Protein AF-0000000068599132 (afdb_homodimer)

Foldseek 3Di:
DPCPPVCLVVLADAPVLVVVAQQVVVPQDPVRVFLQLLLLLQLLVQLCVVVVHDPQLSLLLLLLSLSQRSQHHCQVDPSLLSSLLSSQLSCVVVVNHDDSQSSNQSSVQSQCVLAVHDRDHDDCPDPVNVVSSVSSVVSNVVSCVSSVNNRDDDQLLVLLQVLCVVQVHDPQLSVQLSVLSSLLSSGNVVRHDPSNQLSVLSSVLSCVVVVHDGDVVPYSSVVDPPHDPVSSVVSNVSSVVSVPDDRNDDDNSYPVVVVVVVVVVVVVVVVVVVVVVVVVVPPPPPPDDPDDD/DPCPDVCLVVLADAPVLVVVAQQVVVPQDPVRVFLQLLLLLQLLVQLCVVVVHDPQLSLLLLLLSLSQRSQHHCQVDPSLLSSLLSSQLSCVVVVNHDDSQSSNQSSVQSQCVLAVHDRDHDDPPDPVNVVSSVSSVVSNVVSCVSSVNNRDDDQLLVLLQVLCVVQVHDPQLSVQLSVLSSLLSSGNVVRHDPSNQLSVLSSVLSCVVVVHDGDVVPYSSVVDPPHDPVSSVVSNVSSVVSVPDDRNDDDNSYPVVVVVVVVVVVVVVVVVVVVVVVVVVVPPPPPPPDPDD

Radius of gyration: 33.24 Å; Cα contacts (8 Å, |Δi|>4): 716; chains: 2; bounding box: 59×182×84 Å

InterPro domains:
  IPR006671 Cyclin, N-terminal [PF00134] (35-116)
  IPR013763 Cyclin-like domain [SM00385] (42-145)
  IPR013763 Cyclin-like domain [SM00385] (158-241)
  IPR036915 Cyclin-like superfamily [SSF47954] (8-153)
  IPR036915 Cyclin-like superfamily [SSF47954] (156-252)
  IPR043198 Cyclin/Cyclin-like subunit Ssn8 [PTHR10026] (17-281)

pLDDT: mean 85.31, std 22.22, range [15.54, 98.81]

Structure (mmCIF, N/CA/C/O backbone):
data_AF-0000000068599132-model_v1
#
loop_
_entity.id
_entity.type
_entity.pdbx_description
1 polymer 'Cyclin, N-terminal'
#
loop_
_atom_site.group_PDB
_atom_site.id
_atom_site.type_symbol
_atom_site.label_atom_id
_atom_site.label_alt_id
_atom_site.label_comp_id
_atom_site.label_asym_id
_atom_site.label_entity_id
_atom_site.label_seq_id
_atom_site.pdbx_PDB_ins_code
_atom_site.Cartn_x
_atom_site.Cartn_y
_atom_site.Cartn_z
_atom_site.occupancy
_atom_site.B_iso_or_equiv
_atom_site.auth_seq_id
_atom_site.auth_comp_id
_atom_site.auth_asym_id
_atom_site.auth_atom_id
_atom_site.pdbx_PDB_model_num
ATOM 1 N N . MET A 1 1 ? 22.234 -4.191 21.531 1 20.06 1 MET A N 1
ATOM 2 C CA . MET A 1 1 ? 21 -4.949 21.719 1 20.06 1 MET A CA 1
ATOM 3 C C . MET A 1 1 ? 19.812 -4.199 21.141 1 20.06 1 MET A C 1
ATOM 5 O O . MET A 1 1 ? 19.438 -3.135 21.641 1 20.06 1 MET A O 1
ATOM 9 N N . ILE A 1 2 ? 19.719 -4.172 19.828 1 28.61 2 ILE A N 1
ATOM 10 C CA . ILE A 1 2 ? 18.625 -3.496 19.156 1 28.61 2 ILE A CA 1
ATOM 11 C C . ILE A 1 2 ? 17.281 -4.039 19.672 1 28.61 2 ILE A C 1
ATOM 13 O O . ILE A 1 2 ? 17 -5.23 19.516 1 28.61 2 ILE A O 1
ATOM 17 N N . HIS A 1 3 ? 16.891 -3.619 20.797 1 30.83 3 HIS A N 1
ATOM 18 C CA . HIS A 1 3 ? 15.617 -3.973 21.422 1 30.83 3 HIS A CA 1
ATOM 19 C C . HIS A 1 3 ? 14.469 -3.896 20.406 1 30.83 3 HIS A C 1
ATOM 21 O O . HIS A 1 3 ? 14.18 -2.822 19.875 1 30.83 3 HIS A O 1
ATOM 27 N N . THR A 1 4 ? 14.461 -4.84 19.578 1 33.72 4 THR A N 1
ATOM 28 C CA . THR A 1 4 ? 13.336 -4.988 18.656 1 33.72 4 THR A CA 1
ATOM 29 C C . THR A 1 4 ? 12.023 -5.109 19.422 1 33.72 4 THR A C 1
ATOM 31 O O . THR A 1 4 ? 11.641 -6.203 19.844 1 33.72 4 THR A O 1
ATOM 34 N N . ASP A 1 5 ? 11.805 -4.402 20.469 1 33.31 5 ASP A N 1
ATOM 35 C CA . ASP A 1 5 ? 10.516 -4.391 21.172 1 33.31 5 ASP A CA 1
ATOM 36 C C . ASP A 1 5 ? 9.359 -4.418 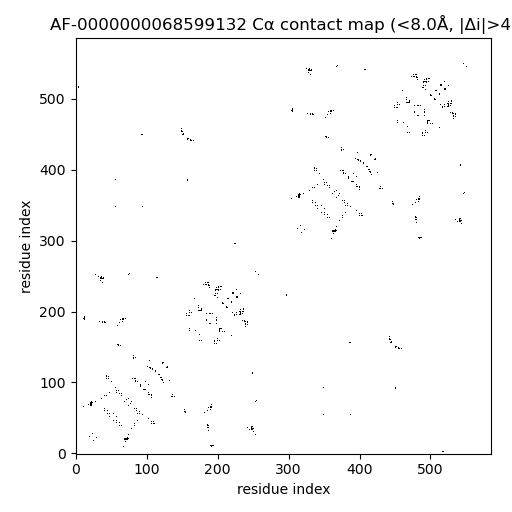20.172 1 33.31 5 ASP A C 1
ATOM 38 O O . ASP A 1 5 ? 9.477 -3.904 19.062 1 33.31 5 ASP A O 1
ATOM 42 N N . ALA A 1 6 ? 8.344 -5.223 20.375 1 38.38 6 ALA A N 1
ATOM 43 C CA . ALA A 1 6 ? 6.977 -5.188 19.844 1 38.38 6 ALA A CA 1
ATOM 44 C C . ALA A 1 6 ? 6.59 -3.775 19.422 1 38.38 6 ALA A C 1
ATOM 46 O O . ALA A 1 6 ? 5.445 -3.529 19.031 1 38.38 6 ALA A O 1
ATOM 47 N N . ALA A 1 7 ? 7.438 -2.762 19.562 1 37.16 7 ALA A N 1
ATOM 48 C CA . ALA A 1 7 ? 7.469 -1.307 19.453 1 37.16 7 ALA A CA 1
ATOM 49 C C . ALA A 1 7 ? 7.375 -0.862 17.984 1 37.16 7 ALA A C 1
ATOM 51 O O . ALA A 1 7 ? 7.43 0.334 17.703 1 37.16 7 ALA A O 1
ATOM 52 N N . VAL A 1 8 ? 7.605 -1.674 17.031 1 45.06 8 VAL A N 1
ATOM 53 C CA . VAL A 1 8 ? 7.746 -1.286 15.633 1 45.06 8 VAL A CA 1
ATOM 54 C C . VAL A 1 8 ? 6.488 -0.551 15.172 1 45.06 8 VAL A C 1
ATOM 56 O O . VAL A 1 8 ? 6.566 0.374 14.359 1 45.06 8 VAL A O 1
ATOM 59 N N . ASP A 1 9 ? 5.293 -1.143 15.578 1 51.72 9 ASP A N 1
ATOM 60 C CA . ASP A 1 9 ? 4.07 -0.471 15.148 1 51.72 9 ASP A CA 1
ATOM 61 C C . ASP A 1 9 ? 3.727 0.693 16.078 1 51.72 9 ASP A C 1
ATOM 63 O O . ASP A 1 9 ? 2.553 0.949 16.344 1 51.72 9 ASP A O 1
ATOM 67 N N . ASN A 1 10 ? 4.77 1.345 16.5 1 62.97 10 ASN A N 1
ATOM 68 C CA . ASN A 1 10 ? 4.656 2.328 17.562 1 62.97 10 ASN A CA 1
ATOM 69 C C . ASN A 1 10 ? 4.352 3.721 17.031 1 62.97 10 ASN A C 1
ATOM 71 O O . ASN A 1 10 ? 4.805 4.723 17.578 1 62.97 10 ASN A O 1
ATOM 75 N N . PHE A 1 11 ? 3.564 3.744 15.922 1 80.69 11 PHE A N 1
ATOM 76 C CA . PHE A 1 11 ? 3.338 5.102 15.438 1 80.69 11 PHE A CA 1
ATOM 77 C C . PHE A 1 11 ? 2.121 5.723 16.109 1 80.69 11 PHE A C 1
ATOM 79 O O . PHE A 1 11 ? 1.857 6.914 15.961 1 80.69 11 PHE A O 1
ATOM 86 N N . TYR A 1 12 ? 1.496 4.961 16.969 1 88.94 12 TYR A N 1
ATOM 87 C CA . TYR A 1 12 ? 0.24 5.461 17.516 1 88.94 12 TYR A CA 1
ATOM 88 C C . TYR A 1 12 ? 0.466 6.16 18.859 1 88.94 12 TYR A C 1
ATOM 90 O O . TYR A 1 12 ? 1.252 5.695 19.688 1 88.94 12 TYR A O 1
ATOM 98 N N . ILE A 1 13 ? -0.185 7.254 18.969 1 91.44 13 ILE A N 1
ATOM 99 C CA . ILE A 1 13 ? -0.066 8.039 20.188 1 91.44 13 ILE A CA 1
ATOM 100 C C . ILE A 1 13 ? -1.407 8.062 20.922 1 91.44 13 ILE A C 1
ATOM 102 O O . ILE A 1 13 ? -2.455 7.828 20.312 1 91.44 13 ILE A O 1
ATOM 106 N N . THR A 1 14 ? -1.344 8.383 22.125 1 90.31 14 THR A N 1
ATOM 107 C CA . THR A 1 14 ? -2.543 8.477 22.953 1 90.31 14 THR A CA 1
ATOM 108 C C . THR A 1 14 ? -3.215 9.836 22.766 1 90.31 14 THR A C 1
ATOM 110 O O . THR A 1 14 ? -2.629 10.75 22.188 1 90.31 14 THR A O 1
ATOM 113 N N . ALA A 1 15 ? -4.391 9.867 23.312 1 88.88 15 ALA A N 1
ATOM 114 C CA . ALA A 1 15 ? -5.109 11.141 23.297 1 88.88 15 ALA A CA 1
ATOM 115 C C . ALA A 1 15 ? -4.34 12.219 24.047 1 88.88 15 ALA A C 1
ATOM 117 O O . ALA A 1 15 ? -4.344 13.391 23.656 1 88.88 15 ALA A O 1
ATOM 118 N N . ARG A 1 16 ? -3.715 11.844 25.094 1 89.06 16 ARG A N 1
ATOM 119 C CA . ARG A 1 16 ? -2.934 12.789 25.891 1 89.06 16 ARG A CA 1
ATOM 120 C C . ARG A 1 16 ? -1.729 13.297 25.109 1 89.06 16 ARG A C 1
ATOM 122 O O . ARG A 1 16 ? -1.453 14.5 25.094 1 89.06 16 ARG A O 1
ATOM 129 N N . GLU A 1 17 ? -1.063 12.422 24.422 1 90.5 17 GLU A N 1
ATOM 130 C CA . GLU A 1 17 ? 0.101 12.797 23.625 1 90.5 17 GLU A CA 1
ATOM 131 C C . GLU A 1 17 ? -0.295 13.703 22.469 1 90.5 17 GLU A C 1
ATOM 133 O O . GLU A 1 17 ? 0.48 14.57 22.062 1 90.5 17 GLU A O 1
ATOM 138 N N . ALA A 1 18 ? -1.487 13.492 22.016 1 90.19 18 ALA A N 1
ATOM 139 C CA . ALA A 1 18 ? -1.989 14.297 20.906 1 90.19 18 ALA A CA 1
ATOM 140 C C . ALA A 1 18 ? -2.221 15.742 21.328 1 90.19 18 ALA A C 1
ATOM 142 O O . ALA A 1 18 ? -2.191 16.656 20.5 1 90.19 18 ALA A O 1
ATOM 143 N N . LYS A 1 19 ? -2.361 15.93 22.594 1 90.38 19 LYS A N 1
ATOM 144 C CA . LYS A 1 19 ? -2.568 17.266 23.125 1 90.38 19 LYS A CA 1
ATOM 145 C C . LYS A 1 19 ? -1.239 17.938 23.484 1 90.38 19 LYS A C 1
ATOM 147 O O . LYS A 1 19 ? -1.156 19.172 23.562 1 90.38 19 LYS A O 1
ATOM 152 N N . ASP A 1 20 ? -0.249 17.125 23.688 1 93.12 20 ASP A N 1
ATOM 153 C CA . ASP A 1 20 ? 1.061 17.625 24.078 1 93.12 20 ASP A CA 1
ATOM 154 C C . ASP A 1 20 ? 2.111 17.328 23.016 1 93.12 20 ASP A C 1
ATOM 156 O O . ASP A 1 20 ? 3.135 16.703 23.297 1 93.12 20 ASP A O 1
ATOM 160 N N . THR A 1 21 ? 1.871 17.859 21.844 1 95.31 21 THR A N 1
ATOM 161 C CA . THR A 1 21 ? 2.797 17.625 20.75 1 95.31 21 THR A CA 1
ATOM 162 C C . THR A 1 21 ? 4.062 18.453 20.906 1 95.31 21 THR A C 1
ATOM 164 O O . THR A 1 21 ? 4.086 19.406 21.688 1 95.31 21 THR A O 1
ATOM 167 N N . PRO A 1 22 ? 5.109 18.078 20.219 1 96.62 22 PRO A N 1
ATOM 168 C CA . PRO A 1 22 ? 6.324 18.891 20.234 1 96.62 22 PRO A CA 1
ATOM 169 C C . PRO A 1 22 ? 6.078 20.328 19.797 1 96.62 22 PRO A C 1
ATOM 171 O O . PRO A 1 22 ? 6.688 21.266 20.344 1 96.62 22 PRO A O 1
ATOM 174 N N . SER A 1 23 ? 5.199 20.516 18.875 1 97.06 23 SER A N 1
ATOM 175 C CA . SER A 1 23 ? 4.867 21.875 18.422 1 97.06 23 SER A CA 1
ATOM 176 C C . SER A 1 23 ? 4.203 22.672 19.547 1 97.06 23 SER A C 1
ATOM 178 O O . SER A 1 23 ? 4.547 23.828 19.766 1 97.06 23 SER A O 1
ATOM 180 N N . ARG A 1 24 ? 3.309 22.031 20.266 1 96.38 24 ARG A N 1
ATOM 181 C CA . ARG A 1 24 ? 2.643 22.688 21.375 1 96.38 24 ARG A CA 1
ATOM 182 C C . ARG A 1 24 ? 3.633 23.016 22.5 1 96.38 24 ARG A C 1
ATOM 184 O O . ARG A 1 24 ? 3.541 24.078 23.125 1 96.38 24 ARG A O 1
ATOM 191 N N . ALA A 1 25 ? 4.484 22.125 22.703 1 96 25 ALA A N 1
ATOM 192 C CA . ALA A 1 25 ? 5.512 22.328 23.719 1 96 25 ALA A CA 1
ATOM 193 C C . ALA A 1 25 ? 6.406 23.516 23.375 1 96 25 ALA A C 1
ATOM 195 O O . ALA A 1 25 ? 6.969 24.156 24.25 1 96 25 ALA A O 1
ATOM 196 N N . HIS A 1 26 ? 6.453 23.828 22.109 1 96.25 26 HIS A N 1
ATOM 197 C CA . HIS A 1 26 ? 7.27 24.953 21.656 1 96.25 26 HIS A CA 1
ATOM 198 C C . HIS A 1 26 ? 6.422 26.203 21.469 1 96.25 26 HIS A C 1
ATOM 200 O O . HIS A 1 26 ? 6.855 27.156 20.812 1 96.25 26 HIS A O 1
ATOM 206 N N . GLY A 1 27 ? 5.176 26.141 21.875 1 95 27 GLY A N 1
ATOM 207 C CA . GLY A 1 27 ? 4.371 27.344 21.938 1 95 27 GLY A CA 1
ATOM 208 C C . GLY A 1 27 ? 3.484 27.531 20.719 1 95 27 GLY A C 1
ATOM 209 O O . GLY A 1 27 ? 2.902 28.594 20.531 1 95 27 GLY A O 1
ATOM 210 N N . VAL A 1 28 ? 3.363 26.594 19.859 1 96.31 28 VAL A N 1
ATOM 211 C CA . VAL A 1 28 ? 2.459 26.672 18.719 1 96.31 28 VAL A CA 1
ATOM 212 C C . VAL A 1 28 ? 1.03 26.375 19.172 1 96.31 28 VAL A C 1
ATOM 214 O O . VAL A 1 28 ? 0.758 25.312 19.734 1 96.31 28 VAL A O 1
ATOM 217 N N . GLY A 1 29 ? 0.13 27.297 18.938 1 95.94 29 GLY A N 1
ATOM 218 C CA . GLY A 1 29 ? -1.26 27.094 19.312 1 95.94 29 GLY A CA 1
ATOM 219 C C . GLY A 1 29 ? -1.902 25.906 18.594 1 95.94 29 GLY A C 1
ATOM 220 O O . GLY A 1 29 ? -1.491 25.547 17.5 1 95.94 29 GLY A O 1
ATOM 221 N N . GLU A 1 30 ? -2.889 25.391 19.172 1 94.94 30 GLU A N 1
ATOM 222 C CA . GLU A 1 30 ? -3.576 24.203 18.656 1 94.94 30 GLU A CA 1
ATOM 223 C C . GLU A 1 30 ? -4.133 24.453 17.266 1 94.94 30 GLU A C 1
ATOM 225 O O . GLU A 1 30 ? -3.982 23.609 16.375 1 94.94 30 GLU A O 1
ATOM 230 N N . GLU A 1 31 ? -4.77 25.531 17.078 1 94.62 31 GLU A N 1
ATOM 231 C CA . GLU A 1 31 ? -5.363 25.859 15.789 1 94.62 31 GLU A CA 1
ATOM 232 C C . GLU A 1 31 ? -4.289 26.031 14.719 1 94.62 31 GLU A C 1
ATOM 234 O O . GLU A 1 31 ? -4.441 25.562 13.594 1 94.62 31 GLU A O 1
ATOM 239 N N . THR A 1 32 ? -3.23 26.734 15.141 1 95.81 32 THR A N 1
ATOM 240 C CA . THR A 1 32 ? -2.135 26.969 14.203 1 95.81 32 THR A CA 1
ATOM 241 C C . THR A 1 32 ? -1.497 25.641 13.781 1 95.81 32 THR A C 1
ATOM 243 O O . THR A 1 32 ? -1.206 25.438 12.602 1 95.81 32 THR A O 1
ATOM 246 N N . GLU A 1 33 ? -1.241 24.797 14.758 1 97 33 GLU A N 1
ATOM 247 C CA . GLU A 1 33 ? -0.676 23.5 14.43 1 97 33 GLU A CA 1
ATOM 248 C C . GLU A 1 33 ? -1.589 22.719 13.484 1 97 33 GLU A C 1
ATOM 250 O O . GLU A 1 33 ? -1.121 22.125 12.516 1 97 33 GLU A O 1
ATOM 255 N N . PHE A 1 34 ? -2.877 22.766 13.836 1 96.56 34 PHE A N 1
ATOM 256 C CA . PHE A 1 34 ? -3.871 22.062 13.023 1 96.56 34 PHE A CA 1
ATOM 257 C C . PHE A 1 34 ? -3.854 22.562 11.586 1 96.56 34 PHE A C 1
ATOM 259 O O . PHE A 1 34 ? -3.783 21.781 10.648 1 96.56 34 PHE A O 1
ATOM 266 N N . VAL A 1 35 ? -3.797 23.797 11.383 1 96.56 35 VAL A N 1
ATOM 267 C CA . VAL A 1 35 ? -3.875 24.406 10.062 1 96.56 35 VAL A CA 1
ATOM 268 C C . VAL A 1 35 ? -2.57 24.172 9.305 1 96.56 35 VAL A C 1
ATOM 270 O O . VAL A 1 35 ? -2.584 23.922 8.094 1 96.56 35 VAL A O 1
ATOM 273 N N . GLN A 1 36 ? -1.43 24.234 9.984 1 97.5 36 GLN A N 1
ATOM 274 C CA . GLN A 1 36 ? -0.151 24.047 9.305 1 97.5 36 GLN A CA 1
ATOM 275 C C . GLN A 1 36 ? 0.026 22.594 8.859 1 97.5 36 GLN A C 1
ATOM 277 O O . GLN A 1 36 ? 0.628 22.328 7.82 1 97.5 36 GLN A O 1
ATOM 282 N N . ARG A 1 37 ? -0.488 21.719 9.672 1 97.81 37 ARG A N 1
ATOM 283 C CA . ARG A 1 37 ? -0.457 20.328 9.266 1 97.81 37 ARG A CA 1
ATOM 284 C C . ARG A 1 37 ? -1.336 20.094 8.039 1 97.81 37 ARG A C 1
ATOM 286 O O . ARG A 1 37 ? -0.942 19.391 7.109 1 97.81 37 ARG A O 1
ATOM 293 N N . ILE A 1 38 ? -2.471 20.734 8.031 1 98.25 38 ILE A N 1
ATOM 294 C CA . ILE A 1 38 ? -3.363 20.641 6.879 1 98.25 38 ILE A CA 1
ATOM 295 C C . ILE A 1 38 ? -2.711 21.297 5.668 1 98.25 38 ILE A C 1
ATOM 297 O O . ILE A 1 38 ? -2.812 20.797 4.547 1 98.25 38 ILE A O 1
ATOM 301 N N . TYR A 1 39 ? -2.062 22.422 5.906 1 98.12 39 TYR A N 1
ATOM 302 C CA . TYR A 1 39 ? -1.345 23.094 4.836 1 98.12 39 TYR A CA 1
ATOM 303 C C . TYR A 1 39 ? -0.313 22.172 4.199 1 98.12 39 TYR A C 1
ATOM 305 O O . TYR A 1 39 ? -0.261 22.047 2.973 1 98.12 39 TYR A O 1
ATOM 313 N N . GLY A 1 40 ? 0.484 21.562 5.023 1 98.56 40 GLY A N 1
ATOM 314 C CA . GLY A 1 40 ? 1.467 20.609 4.516 1 98.56 40 GLY A CA 1
ATOM 315 C C . GLY A 1 40 ? 0.847 19.469 3.729 1 98.56 40 GLY A C 1
ATOM 316 O O . GLY A 1 40 ? 1.296 19.156 2.623 1 98.56 40 GLY A O 1
ATOM 317 N N . ALA A 1 41 ? -0.186 18.891 4.285 1 98.62 41 ALA A N 1
ATOM 318 C CA . ALA A 1 41 ? -0.877 17.797 3.623 1 98.62 41 ALA A CA 1
ATOM 319 C C . ALA A 1 41 ? -1.482 18.25 2.295 1 98.62 41 ALA A C 1
ATOM 321 O O . ALA A 1 41 ? -1.497 17.484 1.323 1 98.62 41 ALA A O 1
ATOM 322 N N . SER A 1 42 ? -1.96 19.453 2.248 1 98.19 42 SER A N 1
ATOM 323 C CA . SER A 1 42 ? -2.523 20.016 1.023 1 98.19 42 SER A CA 1
ATOM 324 C C . SER A 1 42 ? -1.447 20.219 -0.038 1 98.19 42 SER A C 1
ATOM 326 O O . SER A 1 42 ? -1.685 19.969 -1.224 1 98.19 42 SER A O 1
ATOM 328 N N . LEU A 1 43 ? -0.33 20.688 0.388 1 98.5 43 LEU A N 1
ATOM 329 C CA . LEU A 1 43 ? 0.778 20.859 -0.545 1 98.5 43 LEU A CA 1
ATOM 330 C C . LEU A 1 43 ? 1.207 19.516 -1.132 1 98.5 43 LEU A C 1
ATOM 332 O O . LEU A 1 43 ? 1.541 19.422 -2.316 1 98.5 43 LEU A O 1
ATOM 336 N N . ILE A 1 44 ? 1.22 18.484 -0.301 1 98.75 44 ILE A N 1
ATOM 337 C CA . ILE A 1 44 ? 1.554 17.156 -0.776 1 98.75 44 ILE A CA 1
ATOM 338 C C . ILE A 1 44 ? 0.577 16.734 -1.873 1 98.75 44 ILE A C 1
ATOM 340 O O . ILE A 1 44 ? 0.992 16.312 -2.955 1 98.75 44 ILE A O 1
ATOM 344 N N . ARG A 1 45 ? -0.661 16.875 -1.569 1 97.94 45 ARG A N 1
ATOM 345 C CA . ARG A 1 45 ? -1.682 16.469 -2.531 1 97.94 45 ARG A CA 1
ATOM 346 C C . ARG A 1 45 ? -1.522 17.219 -3.848 1 97.94 45 ARG A C 1
ATOM 348 O O . ARG A 1 45 ? -1.519 16.625 -4.918 1 97.94 45 ARG A O 1
ATOM 355 N N . ALA A 1 46 ? -1.367 18.531 -3.781 1 98.19 46 ALA A N 1
ATOM 356 C CA . ALA A 1 46 ? -1.229 19.359 -4.977 1 98.19 46 ALA A CA 1
ATOM 357 C C . ALA A 1 46 ? 0.039 19 -5.746 1 98.19 46 ALA A C 1
ATOM 359 O O . ALA A 1 46 ? 0.029 18.938 -6.98 1 98.19 46 ALA A O 1
ATOM 360 N N . SER A 1 47 ? 1.132 18.812 -5.055 1 98.62 47 SER A N 1
ATOM 361 C CA . SER A 1 47 ? 2.4 18.469 -5.684 1 98.62 47 SER A CA 1
ATOM 362 C C . SER A 1 47 ? 2.305 17.125 -6.406 1 98.62 47 SER A C 1
ATOM 364 O O . SER A 1 47 ? 2.824 16.969 -7.512 1 98.62 47 SER A O 1
ATOM 366 N N . CYS A 1 48 ? 1.672 16.172 -5.738 1 97.88 48 CYS A N 1
ATOM 367 C CA . CYS A 1 48 ? 1.55 14.836 -6.316 1 97.88 48 CYS A CA 1
ATOM 368 C C . CYS A 1 48 ? 0.694 14.867 -7.578 1 97.88 48 CYS A C 1
ATOM 370 O O . CYS A 1 48 ? 0.952 14.125 -8.523 1 97.88 48 CYS A O 1
ATOM 372 N N . VAL A 1 49 ? -0.324 15.695 -7.574 1 96.81 49 VAL A N 1
ATOM 373 C CA . VAL A 1 49 ? -1.128 15.867 -8.781 1 96.81 49 VAL A CA 1
ATOM 374 C C . VAL A 1 49 ? -0.252 16.406 -9.914 1 96.81 49 VAL A C 1
ATOM 376 O O . VAL A 1 49 ? -0.302 15.891 -11.031 1 96.81 49 VAL A O 1
ATOM 379 N N . LEU A 1 50 ? 0.557 17.391 -9.656 1 97 50 LEU A N 1
ATOM 380 C CA . LEU A 1 50 ? 1.442 18 -10.648 1 97 50 LEU A CA 1
ATOM 381 C C . LEU A 1 50 ? 2.438 16.969 -11.18 1 97 50 LEU A C 1
ATOM 383 O O . LEU A 1 50 ? 2.836 17.031 -12.344 1 97 50 LEU A O 1
ATOM 387 N N . LEU A 1 51 ? 2.791 16.031 -10.344 1 97.19 51 LEU A N 1
ATOM 388 C CA . LEU A 1 51 ? 3.777 15.008 -10.695 1 97.19 51 LEU A CA 1
ATOM 389 C C . LEU A 1 51 ? 3.098 13.766 -11.258 1 97.19 51 LEU A C 1
ATOM 391 O O . LEU A 1 51 ? 3.77 12.789 -11.602 1 97.19 51 LEU A O 1
ATOM 395 N N . ARG A 1 52 ? 1.789 13.758 -11.289 1 94.06 52 ARG A N 1
ATOM 396 C CA . ARG A 1 52 ? 0.988 12.648 -11.789 1 94.06 52 ARG A CA 1
ATOM 397 C C . ARG A 1 52 ? 1.265 11.375 -11 1 94.06 52 ARG A C 1
ATOM 399 O O . ARG A 1 52 ? 1.489 10.312 -11.586 1 94.06 52 ARG A O 1
ATOM 406 N N . LEU A 1 53 ? 1.354 11.562 -9.766 1 93.19 53 LEU A N 1
ATOM 407 C CA . LEU A 1 53 ? 1.603 10.43 -8.891 1 93.19 53 LEU A CA 1
ATOM 408 C C . LEU A 1 53 ? 0.292 9.789 -8.438 1 93.19 53 LEU A C 1
ATOM 410 O O . LEU A 1 53 ? -0.762 10.43 -8.484 1 93.19 53 LEU A O 1
ATOM 414 N N . SER A 1 54 ? 0.342 8.57 -8.031 1 89.62 54 SER A N 1
ATOM 415 C CA . SER A 1 54 ? -0.831 7.805 -7.629 1 89.62 54 SER A CA 1
ATOM 416 C C . SER A 1 54 ? -1.307 8.211 -6.238 1 89.62 54 SER A C 1
ATOM 418 O O . SER A 1 54 ? -0.555 8.82 -5.477 1 89.62 54 SER A O 1
ATOM 420 N N . LEU A 1 55 ? -2.531 7.836 -5.938 1 90.06 55 LEU A N 1
ATOM 421 C CA . LEU A 1 55 ? -3.131 8.086 -4.629 1 90.06 55 LEU A CA 1
ATOM 422 C C . LEU A 1 55 ? -2.312 7.422 -3.523 1 90.06 55 LEU A C 1
ATOM 424 O O . LEU A 1 55 ? -2.207 7.961 -2.418 1 90.06 55 LEU A O 1
ATOM 428 N N . SER A 1 56 ? -1.749 6.277 -3.82 1 90.31 56 SER A N 1
ATOM 429 C CA . SER A 1 56 ? -0.951 5.57 -2.824 1 90.31 56 SER A CA 1
ATOM 430 C C . SER A 1 56 ? 0.228 6.418 -2.357 1 90.31 56 SER A C 1
ATOM 432 O O . SER A 1 56 ? 0.554 6.438 -1.169 1 90.31 56 SER A O 1
ATOM 434 N N . VAL A 1 57 ? 0.854 7.137 -3.256 1 94 57 VAL A N 1
ATOM 435 C CA . VAL A 1 57 ? 1.979 7.996 -2.912 1 94 57 VAL A CA 1
ATOM 436 C C . VAL A 1 57 ? 1.491 9.172 -2.064 1 94 57 VAL A C 1
ATOM 438 O O . VAL A 1 57 ? 2.141 9.555 -1.088 1 94 57 VAL A O 1
ATOM 441 N N . VAL A 1 58 ? 0.353 9.703 -2.447 1 96.31 58 VAL A N 1
ATOM 442 C CA . VAL A 1 58 ? -0.23 10.82 -1.713 1 96.31 58 VAL A CA 1
ATOM 443 C C . VAL A 1 58 ? -0.476 10.414 -0.262 1 96.31 58 VAL A C 1
ATOM 445 O O . VAL A 1 58 ? -0.029 11.094 0.664 1 96.31 58 VAL A O 1
ATOM 448 N N . VAL A 1 59 ? -1.133 9.305 -0.092 1 95.75 59 VAL A N 1
ATOM 449 C CA . VAL A 1 59 ? -1.516 8.836 1.235 1 95.75 59 VAL A CA 1
ATOM 450 C C . VAL A 1 59 ? -0.265 8.516 2.053 1 95.75 59 VAL A C 1
ATOM 452 O O . VAL A 1 59 ? -0.185 8.859 3.234 1 95.75 59 VAL A O 1
ATOM 455 N N . THR A 1 60 ? 0.705 7.902 1.448 1 95.69 60 THR A N 1
ATOM 456 C CA . THR A 1 60 ? 1.957 7.59 2.129 1 95.69 60 THR A CA 1
ATOM 457 C C . THR A 1 60 ? 2.668 8.867 2.57 1 95.69 60 THR A C 1
ATOM 459 O O . THR A 1 60 ? 3.082 8.984 3.727 1 95.69 60 THR A O 1
ATOM 462 N N . ALA A 1 61 ? 2.787 9.828 1.675 1 98.44 61 ALA A N 1
ATOM 463 C CA . ALA A 1 61 ? 3.482 11.078 1.987 1 98.44 61 ALA A CA 1
ATOM 464 C C . ALA A 1 61 ? 2.77 11.836 3.105 1 98.44 61 ALA A C 1
ATOM 466 O O . ALA A 1 61 ? 3.414 12.352 4.023 1 98.44 61 ALA A O 1
ATOM 467 N N . GLN A 1 62 ? 1.479 11.922 3.002 1 98.69 62 GLN A N 1
ATOM 468 C CA . GLN A 1 62 ? 0.709 12.617 4.027 1 98.69 62 GLN A CA 1
ATOM 469 C C . GLN A 1 62 ? 0.831 11.922 5.375 1 98.69 62 GLN A C 1
ATOM 471 O O . GLN A 1 62 ? 0.927 12.578 6.418 1 98.69 62 GLN A O 1
ATOM 476 N N . THR A 1 63 ? 0.835 10.617 5.363 1 97.88 63 THR A N 1
ATOM 477 C CA . THR A 1 63 ? 1.006 9.859 6.598 1 97.88 63 THR A CA 1
ATOM 478 C C . THR A 1 63 ? 2.375 10.133 7.215 1 97.88 63 THR A C 1
ATOM 480 O O . THR A 1 63 ? 2.488 10.312 8.43 1 97.88 63 THR A O 1
ATOM 483 N N . LEU A 1 64 ? 3.391 10.172 6.391 1 97.94 64 LEU A N 1
ATOM 484 C CA . LEU A 1 64 ? 4.742 10.453 6.867 1 97.94 64 LEU A CA 1
ATOM 485 C C . LEU A 1 64 ? 4.82 11.844 7.492 1 97.94 64 LEU A C 1
ATOM 487 O O . LEU A 1 64 ? 5.461 12.023 8.531 1 97.94 64 LEU A O 1
ATOM 491 N N . LEU A 1 65 ? 4.18 12.797 6.883 1 98.62 65 LEU A N 1
ATOM 492 C CA . LEU A 1 65 ? 4.148 14.156 7.414 1 98.62 65 LEU A CA 1
ATOM 493 C C . LEU A 1 65 ? 3.521 14.188 8.805 1 98.62 65 LEU A C 1
ATOM 495 O O . LEU A 1 65 ? 4.086 14.766 9.734 1 98.62 65 LEU A O 1
ATOM 499 N N . GLN A 1 66 ? 2.395 13.508 8.914 1 97.94 66 GLN A N 1
ATOM 500 C CA . GLN A 1 66 ? 1.681 13.492 10.188 1 97.94 66 GLN A CA 1
ATOM 501 C C . GLN A 1 66 ? 2.494 12.781 11.266 1 97.94 66 GLN A C 1
ATOM 503 O O . GLN A 1 66 ? 2.578 13.25 12.398 1 97.94 66 GLN A O 1
ATOM 508 N N . ARG A 1 67 ? 3.062 11.695 10.914 1 96.69 67 ARG A N 1
ATOM 509 C CA . ARG A 1 67 ? 3.916 10.961 11.844 1 96.69 67 ARG A CA 1
ATOM 510 C C . ARG A 1 67 ? 5.094 11.82 12.297 1 96.69 67 ARG A C 1
ATOM 512 O O . ARG A 1 67 ? 5.465 11.805 13.469 1 96.69 67 ARG A O 1
ATOM 519 N N . PHE A 1 68 ? 5.645 12.508 11.352 1 98 68 PHE A N 1
ATOM 520 C CA . PHE A 1 68 ? 6.836 13.289 11.648 1 98 68 PHE A CA 1
ATOM 521 C C . PHE A 1 68 ? 6.531 14.375 12.68 1 98 68 PHE A C 1
ATOM 523 O O . PHE A 1 68 ? 7.266 14.531 13.656 1 98 68 PHE A O 1
ATOM 530 N N . TYR A 1 69 ? 5.449 15.07 12.555 1 97.12 69 TYR A N 1
ATOM 531 C CA . TYR A 1 69 ? 5.152 16.203 13.422 1 97.12 69 TYR A CA 1
ATOM 532 C C . TYR A 1 69 ? 4.543 15.75 14.742 1 97.12 69 TYR A C 1
ATOM 534 O O . TYR A 1 69 ? 4.262 16.562 15.617 1 97.12 69 TYR A O 1
ATOM 542 N N . THR A 1 70 ? 4.348 14.531 14.867 1 95.25 70 THR A N 1
ATOM 543 C CA . THR A 1 70 ? 4.047 13.969 16.188 1 95.25 70 THR A CA 1
ATOM 544 C C . THR A 1 70 ? 5.32 13.836 17.016 1 95.25 70 THR A C 1
ATOM 546 O O . THR A 1 70 ? 5.258 13.758 18.25 1 95.25 70 THR A O 1
ATOM 549 N N . LYS A 1 71 ? 6.426 13.82 16.359 1 94.88 71 LYS A N 1
ATOM 550 C CA . LYS A 1 71 ? 7.707 13.594 17.031 1 94.88 71 LYS A CA 1
ATOM 551 C C . LYS A 1 71 ? 8.562 14.859 17.016 1 94.88 71 LYS A C 1
ATOM 553 O O . LYS A 1 71 ? 9.453 15.016 17.859 1 94.88 71 LYS A O 1
ATOM 558 N N . LYS A 1 72 ? 8.297 15.688 16.062 1 97 72 LYS A N 1
ATOM 559 C CA . LYS A 1 72 ? 9.094 16.906 15.914 1 97 72 LYS A CA 1
ATOM 560 C C . LYS A 1 72 ? 8.203 18.141 15.82 1 97 72 LYS A C 1
ATOM 562 O O . LYS A 1 72 ? 7.012 18.031 15.523 1 97 72 LYS A O 1
ATOM 567 N N . SER A 1 73 ? 8.773 19.266 16.062 1 97.75 73 SER A N 1
ATOM 568 C CA . SER A 1 73 ? 8.023 20.516 16.156 1 97.75 73 SER A CA 1
ATOM 569 C C . SER A 1 73 ? 8.008 21.234 14.805 1 97.75 73 SER A C 1
ATOM 571 O O . SER A 1 73 ? 9.023 21.266 14.102 1 97.75 73 SER A O 1
ATOM 573 N N . LEU A 1 74 ? 6.898 21.844 14.547 1 97.62 74 LEU A N 1
ATOM 574 C CA . LEU A 1 74 ? 6.742 22.703 13.375 1 97.62 74 LEU A CA 1
ATOM 575 C C . LEU A 1 74 ? 7.684 23.906 13.453 1 97.62 74 LEU A C 1
ATOM 577 O O . LEU A 1 74 ? 8 24.516 12.43 1 97.62 74 LEU A O 1
ATOM 581 N N . ARG A 1 75 ? 8.156 24.203 14.625 1 96.94 75 ARG A N 1
ATOM 582 C CA . ARG A 1 75 ? 9.07 25.328 14.805 1 96.94 75 ARG A CA 1
ATOM 583 C C . ARG A 1 75 ? 10.492 24.938 14.391 1 96.94 75 ARG A C 1
ATOM 585 O O . ARG A 1 75 ? 11.242 25.781 13.898 1 96.94 75 ARG A O 1
ATOM 592 N N . ASP A 1 76 ? 10.781 23.75 14.562 1 96.81 76 ASP A N 1
ATOM 593 C CA . ASP A 1 76 ? 12.141 23.297 14.289 1 96.81 76 ASP A CA 1
ATOM 594 C C . ASP A 1 76 ? 12.289 22.859 12.836 1 96.81 76 ASP A C 1
ATOM 596 O O . ASP A 1 76 ? 13.375 22.938 12.266 1 96.81 76 ASP A O 1
ATOM 600 N N . TYR A 1 77 ? 11.211 22.359 12.266 1 97.25 77 TYR A N 1
ATOM 601 C CA . TYR A 1 77 ? 11.211 21.875 10.883 1 97.25 77 TYR A CA 1
ATOM 602 C C . TYR A 1 77 ? 10.078 22.516 10.086 1 97.25 77 TYR A C 1
ATOM 604 O O . TYR A 1 77 ? 8.906 22.188 10.289 1 97.25 77 TYR A O 1
ATOM 612 N N . ASP A 1 78 ? 10.5 23.281 9.164 1 96.25 78 ASP A N 1
ATOM 613 C CA . ASP A 1 78 ? 9.516 23.984 8.344 1 96.25 78 ASP A CA 1
ATOM 614 C C . ASP A 1 78 ? 8.688 23 7.527 1 96.25 78 ASP A C 1
ATOM 616 O O . ASP A 1 78 ? 9.219 22.016 6.988 1 96.25 78 ASP A O 1
ATOM 620 N N . VAL A 1 79 ? 7.441 23.312 7.418 1 97.69 79 VAL A N 1
ATOM 621 C CA . VAL A 1 79 ? 6.488 22.391 6.828 1 97.69 79 VAL A CA 1
ATOM 622 C C . VAL A 1 79 ? 6.801 22.188 5.344 1 97.69 79 VAL A C 1
ATOM 624 O O . VAL A 1 79 ? 6.645 21.094 4.809 1 97.69 79 VAL A O 1
ATOM 627 N N . LYS A 1 80 ? 7.293 23.188 4.613 1 97.25 80 LYS A N 1
ATOM 628 C CA . LYS A 1 80 ? 7.555 23.094 3.182 1 97.25 80 LYS A CA 1
ATOM 629 C C . LYS A 1 80 ? 8.703 22.141 2.891 1 97.25 80 LYS A C 1
ATOM 631 O O . LYS A 1 80 ? 8.672 21.406 1.902 1 97.25 80 LYS A O 1
ATOM 636 N N . LEU A 1 81 ? 9.688 22.203 3.732 1 97.25 81 LEU A N 1
ATOM 637 C CA . LEU A 1 81 ? 10.812 21.281 3.582 1 97.25 81 LEU A CA 1
ATOM 638 C C . LEU A 1 81 ? 10.375 19.844 3.857 1 97.25 81 LEU A C 1
ATOM 640 O O . LEU A 1 81 ? 10.766 18.922 3.139 1 97.25 81 LEU A O 1
ATOM 644 N N . VAL A 1 82 ? 9.586 19.656 4.898 1 98.44 82 VAL A N 1
ATOM 645 C CA . VAL A 1 82 ? 9.109 18.328 5.281 1 98.44 82 VAL A CA 1
ATOM 646 C C . VAL A 1 82 ? 8.227 17.75 4.172 1 98.44 82 VAL A C 1
ATOM 648 O O . VAL A 1 82 ? 8.273 16.547 3.898 1 98.44 82 VAL A O 1
ATOM 651 N N . VAL A 1 83 ? 7.457 18.609 3.516 1 98.75 83 VAL A N 1
ATOM 652 C CA . VAL A 1 83 ? 6.605 18.203 2.4 1 98.75 83 VAL A CA 1
ATOM 653 C C . VAL A 1 83 ? 7.457 17.594 1.295 1 98.75 83 VAL A C 1
ATOM 655 O O . VAL A 1 83 ? 7.156 16.5 0.806 1 98.75 83 VAL A O 1
ATOM 658 N N . VAL A 1 84 ? 8.555 18.266 0.922 1 98.62 84 VAL A N 1
ATOM 659 C CA . VAL A 1 84 ? 9.43 17.797 -0.151 1 98.62 84 VAL A CA 1
ATOM 660 C C . VAL A 1 84 ? 10.031 16.438 0.223 1 98.62 84 VAL A C 1
ATOM 662 O O . VAL A 1 84 ? 10.008 15.5 -0.579 1 98.62 84 VAL A O 1
ATOM 665 N N . ALA A 1 85 ? 10.508 16.344 1.406 1 98.5 85 ALA A N 1
ATOM 666 C CA . ALA A 1 85 ? 11.141 15.117 1.873 1 98.5 85 ALA A CA 1
ATOM 667 C C . ALA A 1 85 ? 10.125 13.977 1.937 1 98.5 85 ALA A C 1
ATOM 669 O O . ALA A 1 85 ? 10.445 12.844 1.577 1 98.5 85 ALA A O 1
ATOM 670 N N . ALA A 1 86 ? 8.93 14.273 2.432 1 98.69 86 ALA A N 1
ATOM 671 C CA . ALA A 1 86 ? 7.887 13.258 2.555 1 98.69 86 ALA A CA 1
ATOM 672 C C . ALA A 1 86 ? 7.496 12.703 1.187 1 98.69 86 ALA A C 1
ATOM 674 O O . ALA A 1 86 ? 7.316 11.492 1.03 1 98.69 86 ALA A O 1
ATOM 675 N N . ILE A 1 87 ? 7.352 13.602 0.197 1 98.62 87 ILE A N 1
ATOM 676 C CA . ILE A 1 87 ? 6.992 13.164 -1.147 1 98.62 87 ILE A CA 1
ATOM 677 C C . ILE A 1 87 ? 8.125 12.328 -1.737 1 98.62 87 ILE A C 1
ATOM 679 O O . ILE A 1 87 ? 7.887 11.258 -2.301 1 98.62 87 ILE A O 1
ATOM 683 N N . ALA A 1 88 ? 9.352 12.82 -1.631 1 97.75 88 ALA A N 1
ATOM 684 C CA . ALA A 1 88 ? 10.5 12.102 -2.17 1 97.75 88 ALA A CA 1
ATOM 685 C C . ALA A 1 88 ? 10.617 10.711 -1.554 1 97.75 88 ALA A C 1
ATOM 687 O O . ALA A 1 88 ? 10.828 9.719 -2.266 1 97.75 88 ALA A O 1
ATOM 688 N N . LEU A 1 89 ? 10.469 10.68 -0.286 1 96.19 89 LEU A N 1
ATOM 689 C CA . LEU A 1 89 ? 10.555 9.406 0.42 1 96.19 89 LEU A CA 1
ATOM 690 C C . LEU A 1 89 ? 9.414 8.477 0.012 1 96.19 89 LEU A C 1
ATOM 692 O O . LEU A 1 89 ? 9.625 7.285 -0.199 1 96.19 89 LEU A O 1
ATOM 696 N N . ALA A 1 90 ? 8.211 8.992 -0.045 1 96.44 90 ALA A N 1
ATOM 697 C CA . ALA A 1 90 ? 7.059 8.195 -0.451 1 96.44 90 ALA A CA 1
ATOM 698 C C . ALA A 1 90 ? 7.266 7.602 -1.843 1 96.44 90 ALA A C 1
ATOM 700 O O . ALA A 1 90 ? 6.898 6.453 -2.096 1 96.44 90 ALA A O 1
ATOM 701 N N . CYS A 1 91 ? 7.789 8.383 -2.723 1 94.44 91 CYS A N 1
ATOM 702 C CA . CYS A 1 91 ? 8.07 7.895 -4.066 1 94.44 91 CYS A CA 1
ATOM 703 C C . CYS A 1 91 ? 9.039 6.715 -4.027 1 94.44 91 CYS A C 1
ATOM 705 O O . CYS A 1 91 ? 8.836 5.719 -4.727 1 94.44 91 CYS A O 1
ATOM 707 N N . LYS A 1 92 ? 10.07 6.812 -3.25 1 90.62 92 LYS A N 1
ATOM 708 C CA . LYS A 1 92 ? 11.047 5.734 -3.113 1 90.62 92 LYS A CA 1
ATOM 709 C C . LYS A 1 92 ? 10.398 4.477 -2.541 1 90.62 92 LYS A C 1
ATOM 711 O O . LYS A 1 92 ? 10.695 3.365 -2.98 1 90.62 92 LYS A O 1
ATOM 716 N N . LEU A 1 93 ? 9.539 4.691 -1.616 1 89.56 93 LEU A N 1
ATOM 717 C CA . LEU A 1 93 ? 8.883 3.574 -0.95 1 89.56 93 LEU A CA 1
ATOM 718 C C . LEU A 1 93 ? 7.918 2.867 -1.898 1 89.56 93 LEU A C 1
ATOM 720 O O . LEU A 1 93 ? 7.754 1.646 -1.827 1 89.56 93 LEU A O 1
ATOM 724 N N . GLU A 1 94 ? 7.27 3.6 -2.777 1 86.62 94 GLU A N 1
ATOM 725 C CA . GLU A 1 94 ? 6.234 3.076 -3.666 1 86.62 94 GLU A CA 1
ATOM 726 C C . GLU A 1 94 ? 6.824 2.662 -5.012 1 86.62 94 GLU A C 1
ATOM 728 O O . GLU A 1 94 ? 6.098 2.209 -5.898 1 86.62 94 GLU A O 1
ATOM 733 N N . GLY A 1 95 ? 8.055 2.844 -5.25 1 80.25 95 GLY A N 1
ATOM 734 C CA . GLY A 1 95 ? 8.734 2.396 -6.453 1 80.25 95 GLY A CA 1
ATOM 735 C C . GLY A 1 95 ? 8.531 3.32 -7.637 1 80.25 95 GLY A C 1
ATOM 736 O O . GLY A 1 95 ? 8.617 2.891 -8.789 1 80.25 95 GLY A O 1
ATOM 737 N N . THR A 1 96 ? 8.125 4.457 -7.402 1 84.31 96 THR A N 1
ATOM 738 C CA . THR A 1 96 ? 7.957 5.469 -8.438 1 84.31 96 THR A CA 1
ATOM 739 C C . THR A 1 96 ? 8.953 6.609 -8.25 1 84.31 96 THR A C 1
ATOM 741 O O . THR A 1 96 ? 8.57 7.781 -8.266 1 84.31 96 THR A O 1
ATOM 744 N N . ASP A 1 97 ? 10.164 6.242 -8.188 1 84.44 97 ASP A N 1
ATOM 745 C CA . ASP A 1 97 ? 11.203 7.211 -7.871 1 84.44 97 ASP A CA 1
ATOM 746 C C . ASP A 1 97 ? 11.188 8.383 -8.852 1 84.44 97 ASP A C 1
ATOM 748 O O . ASP A 1 97 ? 11.008 8.188 -10.055 1 84.44 97 ASP A O 1
ATOM 752 N N . ARG A 1 98 ? 11.297 9.57 -8.289 1 91.81 98 ARG A N 1
ATOM 753 C CA . ARG A 1 98 ? 11.359 10.82 -9.047 1 91.81 98 ARG A CA 1
ATOM 754 C C . ARG A 1 98 ? 12.641 11.578 -8.742 1 91.81 98 ARG A C 1
ATOM 756 O O . ARG A 1 98 ? 13.172 11.492 -7.633 1 91.81 98 ARG A O 1
ATOM 763 N N . LYS A 1 99 ? 13.07 12.312 -9.758 1 94.44 99 LYS A N 1
ATOM 764 C CA . LYS A 1 99 ? 14.172 13.227 -9.492 1 94.44 99 LYS A CA 1
ATOM 765 C C . LYS A 1 99 ? 13.773 14.289 -8.477 1 94.44 99 LYS A C 1
ATOM 767 O O . LYS A 1 99 ? 12.672 14.836 -8.547 1 94.44 99 LYS A O 1
ATOM 772 N N . LEU A 1 100 ? 14.68 14.5 -7.562 1 95.75 100 LEU A N 1
ATOM 773 C CA . LEU A 1 100 ? 14.391 15.445 -6.492 1 95.75 100 LEU A CA 1
ATOM 774 C C . LEU A 1 100 ? 14.07 16.828 -7.062 1 95.75 100 LEU A C 1
ATOM 776 O O . LEU A 1 100 ? 13.25 17.562 -6.5 1 95.75 100 LEU A O 1
ATOM 780 N N . ARG A 1 101 ? 14.68 17.172 -8.211 1 95.5 101 ARG A N 1
ATOM 781 C CA . ARG A 1 101 ? 14.406 18.453 -8.867 1 95.5 101 ARG A CA 1
ATOM 782 C C . ARG A 1 101 ? 12.922 18.594 -9.203 1 95.5 101 ARG A C 1
ATOM 784 O O . ARG A 1 101 ? 12.336 19.672 -9.031 1 95.5 101 ARG A O 1
ATOM 791 N N . ASN A 1 102 ? 12.336 17.516 -9.703 1 97.12 102 ASN A N 1
ATOM 792 C CA . ASN A 1 102 ? 10.922 17.547 -10.055 1 97.12 102 ASN A CA 1
ATOM 793 C C . ASN A 1 102 ? 10.039 17.688 -8.82 1 97.12 102 ASN A C 1
ATOM 795 O O . ASN A 1 102 ? 9.039 18.422 -8.852 1 97.12 102 ASN A O 1
ATOM 799 N N . VAL A 1 103 ? 10.422 17.031 -7.738 1 98.19 103 VAL A N 1
ATOM 800 C CA . VAL A 1 103 ? 9.656 17.125 -6.5 1 98.19 103 VAL A CA 1
ATOM 801 C C . VAL A 1 103 ? 9.75 18.531 -5.938 1 98.19 103 VAL A C 1
ATOM 803 O O . VAL A 1 103 ? 8.742 19.109 -5.516 1 98.19 103 VAL A O 1
ATOM 806 N N . LEU A 1 104 ? 10.914 19.094 -5.953 1 98.06 104 LEU A N 1
ATOM 807 C CA . LEU A 1 104 ? 11.141 20.438 -5.465 1 98.06 104 LEU A CA 1
ATOM 808 C C . LEU A 1 104 ? 10.328 21.453 -6.27 1 98.06 104 LEU A C 1
ATOM 810 O O . LEU A 1 104 ? 9.656 22.312 -5.695 1 98.06 104 LEU A O 1
ATOM 814 N N . ASN A 1 105 ? 10.375 21.297 -7.566 1 97.5 105 ASN A N 1
ATOM 815 C CA . ASN A 1 105 ? 9.664 22.234 -8.422 1 97.5 105 ASN A CA 1
ATOM 816 C C . ASN A 1 105 ? 8.156 22.094 -8.297 1 97.5 105 ASN A C 1
ATOM 818 O O . ASN A 1 105 ? 7.426 23.078 -8.312 1 97.5 105 ASN A O 1
ATOM 822 N N . ALA A 1 106 ? 7.699 20.875 -8.211 1 98.06 106 ALA A N 1
ATOM 823 C CA . ALA A 1 106 ? 6.266 20.656 -8.047 1 98.06 106 ALA A CA 1
ATOM 824 C C . ALA A 1 106 ? 5.77 21.219 -6.723 1 98.06 106 ALA A C 1
ATOM 826 O O . ALA A 1 106 ? 4.699 21.828 -6.66 1 98.06 106 ALA A O 1
ATOM 827 N N . SER A 1 107 ? 6.523 21.047 -5.664 1 98.12 107 SER A N 1
ATOM 828 C CA . SER A 1 107 ? 6.145 21.547 -4.348 1 98.12 107 SER A CA 1
ATOM 829 C C . SER A 1 107 ? 6.168 23.078 -4.312 1 98.12 107 SER A C 1
ATOM 831 O O . SER A 1 107 ? 5.305 23.703 -3.697 1 98.12 107 SER A O 1
ATOM 833 N N . ARG A 1 108 ? 7.168 23.594 -4.93 1 96.75 108 ARG A N 1
ATOM 834 C CA . ARG A 1 108 ? 7.246 25.047 -5.02 1 96.75 108 ARG A CA 1
ATOM 835 C C . ARG A 1 108 ? 6.047 25.625 -5.77 1 96.75 108 ARG A C 1
ATOM 837 O O . ARG A 1 108 ? 5.438 26.594 -5.328 1 96.75 108 ARG A O 1
ATOM 844 N N . ARG A 1 109 ? 5.746 25.016 -6.855 1 97.38 109 ARG A N 1
ATOM 845 C CA . ARG A 1 109 ? 4.602 25.453 -7.648 1 97.38 109 ARG A CA 1
ATOM 846 C C . ARG A 1 109 ? 3.309 25.359 -6.844 1 97.38 109 ARG A C 1
ATOM 848 O O . ARG A 1 109 ? 2.477 26.266 -6.887 1 97.38 109 ARG A O 1
ATOM 855 N N . ALA A 1 110 ? 3.15 24.281 -6.141 1 97.62 110 ALA A N 1
ATOM 856 C CA . ALA A 1 110 ? 1.973 24.094 -5.297 1 97.62 110 ALA A CA 1
ATOM 857 C C . ALA A 1 110 ? 1.88 25.188 -4.23 1 97.62 110 ALA A C 1
ATOM 859 O O . ALA A 1 110 ? 0.802 25.719 -3.979 1 97.62 110 ALA A O 1
ATOM 860 N N . ALA A 1 111 ? 2.971 25.484 -3.598 1 96.88 111 ALA A N 1
ATOM 861 C CA . ALA A 1 111 ? 3 26.531 -2.572 1 96.88 111 ALA A CA 1
ATOM 862 C C . ALA A 1 111 ? 2.678 27.891 -3.166 1 96.88 111 ALA A C 1
ATOM 864 O O . ALA A 1 111 ? 1.928 28.672 -2.574 1 96.88 111 ALA A O 1
ATOM 865 N N . GLN A 1 112 ? 3.26 28.141 -4.32 1 96 112 GLN A N 1
ATOM 866 C CA . GLN A 1 112 ? 3.025 29.406 -4.996 1 96 112 GLN A CA 1
ATOM 867 C C . GLN A 1 112 ? 1.547 29.594 -5.332 1 96 112 GLN A C 1
ATOM 869 O O . GLN A 1 112 ? 0.987 30.672 -5.145 1 96 112 GLN A O 1
ATOM 874 N N . ARG A 1 113 ? 0.949 28.562 -5.789 1 94.38 113 ARG A N 1
ATOM 875 C CA . ARG A 1 113 ? -0.471 28.609 -6.125 1 94.38 113 ARG A CA 1
ATOM 876 C C . ARG A 1 113 ? -1.323 28.812 -4.879 1 94.38 113 ARG A C 1
ATOM 878 O O . ARG A 1 113 ? -2.26 29.625 -4.895 1 94.38 113 ARG A O 1
ATOM 885 N N . HIS A 1 114 ? -0.983 28.094 -3.852 1 92.88 114 HIS A N 1
ATOM 886 C CA . HIS A 1 114 ? -1.732 28.203 -2.604 1 92.88 114 HIS A CA 1
ATOM 887 C C . HIS A 1 114 ? -1.623 29.594 -2.002 1 92.88 114 HIS A C 1
ATOM 889 O O . HIS A 1 114 ? -2.57 30.078 -1.381 1 92.88 114 HIS A O 1
ATOM 895 N N . GLU A 1 115 ? -0.524 30.234 -2.186 1 92.88 115 GLU A N 1
ATOM 896 C CA . GLU A 1 115 ? -0.24 31.516 -1.549 1 92.88 115 GLU A CA 1
ATOM 897 C C . GLU A 1 115 ? -0.504 32.688 -2.502 1 92.88 115 GLU A C 1
ATOM 899 O O . GLU A 1 115 ? -0.349 33.844 -2.129 1 92.88 115 GLU A O 1
ATOM 904 N N . GLY A 1 116 ? -0.875 32.406 -3.67 1 92.06 116 GLY A N 1
ATOM 905 C CA . GLY A 1 116 ? -1.151 33.438 -4.652 1 92.06 116 GLY A CA 1
ATOM 906 C C . GLY A 1 116 ? 0.097 34.156 -5.137 1 92.06 116 GLY A C 1
ATOM 907 O O . GLY A 1 116 ? 0.064 35.344 -5.414 1 92.06 116 GLY A O 1
ATOM 908 N N . ARG A 1 117 ? 1.145 33.469 -5.168 1 92.06 117 ARG A N 1
ATOM 909 C CA . ARG A 1 117 ? 2.406 34.031 -5.637 1 92.06 117 ARG A CA 1
ATOM 910 C C . ARG A 1 117 ? 2.656 33.688 -7.098 1 92.06 117 ARG A C 1
ATOM 912 O O . ARG A 1 117 ? 2.137 32.688 -7.594 1 92.06 117 ARG A O 1
ATOM 919 N N . PRO A 1 118 ? 3.414 34.438 -7.785 1 91.88 118 PRO A N 1
ATOM 920 C CA . PRO A 1 118 ? 3.717 34.125 -9.188 1 91.88 118 PRO A CA 1
ATOM 921 C C . PRO A 1 118 ? 4.539 32.875 -9.359 1 91.88 118 PRO A C 1
ATOM 923 O O . PRO A 1 118 ? 5.32 32.5 -8.469 1 91.88 118 PRO A O 1
ATOM 926 N N . ARG A 1 119 ? 4.383 32.312 -10.492 1 90.56 119 ARG A N 1
ATOM 927 C CA . ARG A 1 119 ? 5.098 31.078 -10.836 1 90.56 119 ARG A CA 1
ATOM 928 C C . ARG A 1 119 ? 6.59 31.359 -11.016 1 90.56 119 ARG A C 1
ATOM 930 O O . ARG A 1 119 ? 6.977 32.344 -11.656 1 90.56 119 ARG A O 1
ATOM 937 N N . SER A 1 120 ? 7.383 30.609 -10.344 1 88.12 120 SER A N 1
ATOM 938 C CA . SER A 1 120 ? 8.836 30.609 -10.516 1 88.12 120 SER A CA 1
ATOM 939 C C . SER A 1 120 ? 9.406 29.203 -10.406 1 88.12 120 SER A C 1
ATOM 941 O O . SER A 1 120 ? 8.945 28.391 -9.594 1 88.12 120 SER A O 1
ATOM 943 N N . MET A 1 121 ? 10.312 28.891 -11.281 1 87.06 121 MET A N 1
ATOM 944 C CA . MET A 1 121 ? 10.945 27.578 -11.273 1 87.06 121 MET A CA 1
ATOM 945 C C . MET A 1 121 ? 12.336 27.641 -10.664 1 87.06 121 MET A C 1
ATOM 947 O O . MET A 1 121 ? 13 28.672 -10.734 1 87.06 121 MET A O 1
ATOM 951 N N . LEU A 1 122 ? 12.625 26.609 -10.062 1 87.94 122 LEU A N 1
ATOM 952 C CA . LEU A 1 122 ? 13.977 26.484 -9.547 1 87.94 122 LEU A CA 1
ATOM 953 C C . LEU A 1 122 ? 14.922 25.953 -10.625 1 87.94 122 LEU A C 1
ATOM 955 O O . LEU A 1 122 ? 14.789 24.812 -11.078 1 87.94 122 LEU A O 1
ATOM 959 N N . ALA A 1 123 ? 15.883 26.766 -10.961 1 88.25 123 ALA A N 1
ATOM 960 C CA . ALA A 1 123 ? 16.875 26.359 -11.945 1 88.25 123 ALA A CA 1
ATOM 961 C C . ALA A 1 123 ? 17.984 25.547 -11.297 1 88.25 123 ALA A C 1
ATOM 963 O O . ALA A 1 123 ? 18.438 25.875 -10.195 1 88.25 123 ALA A O 1
ATOM 964 N N . ILE A 1 124 ? 18.422 24.469 -11.984 1 87.5 124 ILE A N 1
ATOM 965 C CA . ILE A 1 124 ? 19.344 23.484 -11.453 1 87.5 124 ILE A CA 1
ATOM 966 C C . ILE A 1 124 ? 20.688 24.141 -11.141 1 87.5 124 ILE A C 1
ATOM 968 O O . ILE A 1 124 ? 21.375 23.75 -10.195 1 87.5 124 ILE A O 1
ATOM 972 N N . ASN A 1 125 ? 20.969 25.188 -11.797 1 90.06 125 ASN A N 1
ATOM 973 C CA . ASN A 1 125 ? 22.297 25.797 -11.68 1 90.06 125 ASN A CA 1
ATOM 974 C C . ASN A 1 125 ? 22.328 26.891 -10.625 1 90.06 125 ASN A C 1
ATOM 976 O O . ASN A 1 125 ? 23.344 27.562 -10.445 1 90.06 125 ASN A O 1
ATOM 980 N N . THR A 1 126 ? 21.312 27.031 -9.875 1 91 126 THR A N 1
ATOM 981 C CA . THR A 1 126 ? 21.266 28.094 -8.867 1 91 126 THR A CA 1
ATOM 982 C C . THR A 1 126 ? 21.703 27.547 -7.508 1 91 126 THR A C 1
ATOM 984 O O . THR A 1 126 ? 21.547 26.359 -7.23 1 91 126 THR A O 1
ATOM 987 N N . ALA A 1 127 ? 22.25 28.453 -6.68 1 93.31 127 ALA A N 1
ATOM 988 C CA . ALA A 1 127 ? 22.625 28.125 -5.309 1 93.31 127 ALA A CA 1
ATOM 989 C C . ALA A 1 127 ? 21.406 27.703 -4.488 1 93.31 127 ALA A C 1
ATOM 991 O O . ALA A 1 127 ? 21.5 26.812 -3.643 1 93.31 127 ALA A O 1
ATOM 992 N N . GLU A 1 128 ? 20.359 28.406 -4.762 1 93.12 128 GLU A N 1
ATOM 993 C CA . GLU A 1 128 ? 19.125 28.094 -4.051 1 93.12 128 GLU A CA 1
ATOM 994 C C . GLU A 1 128 ? 18.703 26.656 -4.281 1 93.12 128 GLU A C 1
ATOM 996 O O . GLU A 1 128 ? 18.312 25.953 -3.338 1 93.12 128 GLU A O 1
ATOM 1001 N N . PHE A 1 129 ? 18.812 26.266 -5.508 1 94.88 129 PHE A N 1
ATOM 1002 C CA . PHE A 1 129 ? 18.438 24.906 -5.844 1 94.88 129 PHE A CA 1
ATOM 1003 C C . PHE A 1 129 ? 19.328 23.906 -5.129 1 94.88 129 PHE A C 1
ATOM 1005 O O . PHE A 1 129 ? 18.844 22.922 -4.566 1 94.88 129 PHE A O 1
ATOM 1012 N N . GLN A 1 130 ? 20.562 24.125 -5.195 1 95.38 130 GLN A N 1
ATOM 1013 C CA . GLN A 1 130 ? 21.516 23.203 -4.578 1 95.38 130 GLN A CA 1
ATOM 1014 C C . GLN A 1 130 ? 21.281 23.094 -3.072 1 95.38 130 GLN A C 1
ATOM 1016 O O . GLN A 1 130 ? 21.391 22.016 -2.494 1 95.38 130 GLN A O 1
ATOM 1021 N N . GLU A 1 131 ? 21.031 24.188 -2.461 1 96.06 131 GLU A N 1
ATOM 1022 C CA . GLU A 1 131 ? 20.766 24.203 -1.025 1 96.06 131 GLU A CA 1
ATOM 1023 C C . GLU A 1 131 ? 19.484 23.438 -0.684 1 96.06 131 GLU A C 1
ATOM 1025 O O . GLU A 1 131 ? 19.484 22.609 0.231 1 96.06 131 GLU A O 1
ATOM 1030 N N . LEU A 1 132 ? 18.453 23.75 -1.427 1 95.62 132 LEU A N 1
ATOM 1031 C CA . LEU A 1 132 ? 17.188 23.078 -1.18 1 95.62 132 LEU A CA 1
ATOM 1032 C C . LEU A 1 132 ? 17.297 21.578 -1.416 1 95.62 132 LEU A C 1
ATOM 1034 O O . LEU A 1 132 ? 16.688 20.781 -0.693 1 95.62 132 LEU A O 1
ATOM 1038 N N . LYS A 1 133 ? 18 21.219 -2.449 1 96.31 133 LYS A N 1
ATOM 1039 C CA . LYS A 1 133 ? 18.234 19.812 -2.756 1 96.31 133 LYS A CA 1
ATOM 1040 C C . LYS A 1 133 ? 18.953 19.109 -1.605 1 96.31 133 LYS A C 1
ATOM 1042 O O . LYS A 1 133 ? 18.547 18.031 -1.186 1 96.31 133 LYS A O 1
ATOM 1047 N N . SER A 1 134 ? 19.969 19.719 -1.15 1 96.88 134 SER A N 1
ATOM 1048 C CA . SER A 1 134 ? 20.734 19.172 -0.032 1 96.88 134 SER A CA 1
ATOM 1049 C C . SER A 1 134 ? 19.875 19.078 1.225 1 96.88 134 SER A C 1
ATOM 1051 O O . SER A 1 134 ? 19.906 18.062 1.925 1 96.88 134 SER A O 1
ATOM 1053 N N . ASP A 1 135 ? 19.109 20.094 1.497 1 96.94 135 ASP A N 1
ATOM 1054 C CA . ASP A 1 135 ? 18.219 20.109 2.66 1 96.94 135 ASP A CA 1
ATOM 1055 C C . ASP A 1 135 ? 17.188 19 2.586 1 96.94 135 ASP A C 1
ATOM 1057 O O . ASP A 1 135 ? 16.875 18.359 3.594 1 96.94 135 ASP A O 1
ATOM 1061 N N . ALA A 1 136 ? 16.688 18.828 1.431 1 97.38 136 ALA A N 1
ATOM 1062 C CA . ALA A 1 136 ? 15.664 17.812 1.237 1 97.38 136 ALA A CA 1
ATOM 1063 C C . ALA A 1 136 ? 16.234 16.422 1.477 1 97.38 136 ALA A C 1
ATOM 1065 O O . ALA A 1 136 ? 15.594 15.578 2.115 1 97.38 136 ALA A O 1
ATOM 1066 N N . LYS A 1 137 ? 17.375 16.172 0.995 1 95.38 137 LYS A N 1
ATOM 1067 C CA . LYS A 1 137 ? 18.047 14.883 1.203 1 95.38 137 LYS A CA 1
ATOM 1068 C C . LYS A 1 137 ? 18.297 14.633 2.686 1 95.38 137 LYS A C 1
ATOM 1070 O O . LYS A 1 137 ? 18.062 13.531 3.182 1 95.38 137 LYS A O 1
ATOM 1075 N N . ASN A 1 138 ? 18.797 15.633 3.275 1 96.81 138 ASN A N 1
ATOM 1076 C CA . ASN A 1 138 ? 19.047 15.523 4.711 1 96.81 138 ASN A CA 1
ATOM 1077 C C . ASN A 1 138 ? 17.734 15.281 5.477 1 96.81 138 ASN A C 1
ATOM 1079 O O . ASN A 1 138 ? 17.719 14.508 6.434 1 96.81 138 ASN A O 1
ATOM 1083 N N . MET A 1 139 ? 16.734 15.977 5.094 1 97.69 139 MET A N 1
ATOM 1084 C CA . MET A 1 139 ? 15.453 15.859 5.773 1 97.69 139 MET A CA 1
ATOM 1085 C C . MET A 1 139 ? 14.891 14.453 5.633 1 97.69 139 MET A C 1
ATOM 1087 O O . MET A 1 139 ? 14.25 13.938 6.555 1 97.69 139 MET A O 1
ATOM 1091 N N . GLU A 1 140 ? 15.062 13.812 4.461 1 95.75 140 GLU A N 1
ATOM 1092 C CA . GLU A 1 140 ? 14.68 12.414 4.293 1 95.75 140 GLU A CA 1
ATOM 1093 C C . GLU A 1 140 ? 15.352 11.523 5.332 1 95.75 140 GLU A C 1
ATOM 1095 O O . GLU A 1 140 ? 14.703 10.664 5.93 1 95.75 140 GLU A O 1
ATOM 1100 N N . LEU A 1 141 ? 16.609 11.789 5.52 1 94.19 141 LEU A N 1
ATOM 1101 C CA . LEU A 1 141 ? 17.375 11 6.477 1 94.19 141 LEU A CA 1
ATOM 1102 C C . LEU A 1 141 ? 16.906 11.258 7.902 1 94.19 141 LEU A C 1
ATOM 1104 O O . LEU A 1 141 ? 16.797 10.328 8.703 1 94.19 141 LEU A O 1
ATOM 1108 N N . VAL A 1 142 ? 16.625 12.477 8.18 1 97.12 142 VAL A N 1
ATOM 1109 C CA . VAL A 1 142 ? 16.109 12.836 9.5 1 97.12 142 VAL A CA 1
ATOM 1110 C C . VAL A 1 142 ? 14.789 12.109 9.75 1 97.12 142 VAL A C 1
ATOM 1112 O O . VAL A 1 142 ? 14.578 11.555 10.828 1 97.12 142 VAL A O 1
ATOM 1115 N N . MET A 1 143 ? 13.945 12.086 8.758 1 96.75 143 MET A N 1
ATOM 1116 C CA . MET A 1 143 ? 12.648 11.422 8.875 1 96.75 143 MET A CA 1
ATOM 1117 C C . MET A 1 143 ? 12.82 9.922 9.117 1 96.75 143 MET A C 1
ATOM 1119 O O . MET A 1 143 ? 12.18 9.359 10 1 96.75 143 MET A O 1
ATOM 1123 N N . LEU A 1 144 ? 13.688 9.281 8.328 1 94.31 144 LEU A N 1
ATOM 1124 C CA . LEU A 1 144 ? 13.953 7.855 8.469 1 94.31 144 LEU A CA 1
ATOM 1125 C C . LEU A 1 144 ? 14.461 7.531 9.867 1 94.31 144 LEU A C 1
ATOM 1127 O O . LEU A 1 144 ? 13.969 6.602 10.508 1 94.31 144 LEU A O 1
ATOM 1131 N N . ARG A 1 145 ? 15.297 8.328 10.336 1 93.62 145 ARG A N 1
ATOM 1132 C CA . ARG A 1 145 ? 15.883 8.102 11.656 1 93.62 145 ARG A CA 1
ATOM 1133 C C . ARG A 1 145 ? 14.844 8.305 12.75 1 93.62 145 ARG A C 1
ATOM 1135 O O . ARG A 1 145 ? 14.789 7.531 13.711 1 93.62 145 ARG A O 1
ATOM 1142 N N . GLU A 1 146 ? 14.078 9.32 12.57 1 93.38 146 GLU A N 1
ATOM 1143 C CA . GLU A 1 146 ? 13.047 9.602 13.57 1 93.38 146 GLU A CA 1
ATOM 1144 C C . GLU A 1 146 ? 12.055 8.445 13.672 1 93.38 146 GLU A C 1
ATOM 1146 O O . GLU A 1 146 ? 11.523 8.18 14.75 1 93.38 146 GLU A O 1
ATOM 1151 N N . PHE A 1 147 ? 11.859 7.812 12.555 1 92.88 147 PHE A N 1
ATOM 1152 C CA . PHE A 1 147 ? 10.891 6.727 12.508 1 92.88 147 PHE A CA 1
ATOM 1153 C C . PHE A 1 147 ? 11.555 5.395 12.844 1 92.88 147 PHE A C 1
ATOM 1155 O O . PHE A 1 147 ? 10.898 4.352 12.844 1 92.88 147 PHE A O 1
ATOM 1162 N N . GLY A 1 148 ? 12.828 5.359 13.148 1 90.31 148 GLY A N 1
ATOM 1163 C CA . GLY A 1 148 ? 13.539 4.105 13.336 1 90.31 148 GLY A CA 1
ATOM 1164 C C . GLY A 1 148 ? 13.531 3.223 12.102 1 90.31 148 GLY A C 1
ATOM 1165 O O . GLY A 1 148 ? 13.5 1.995 12.211 1 90.31 148 GLY A O 1
ATOM 1166 N N . PHE A 1 149 ? 13.312 3.895 10.984 1 89.12 149 PHE A N 1
ATOM 1167 C CA . PHE A 1 149 ? 13.336 3.26 9.672 1 89.12 149 PHE A CA 1
ATOM 1168 C C . PHE A 1 149 ? 12.109 2.373 9.477 1 89.12 149 PHE A C 1
ATOM 1170 O O . PHE A 1 149 ? 12.109 1.482 8.625 1 89.12 149 PHE A O 1
ATOM 1177 N N . PHE A 1 150 ? 11.148 2.623 10.281 1 84.94 150 PHE A N 1
ATOM 1178 C CA . PHE A 1 150 ? 9.836 2.027 10.086 1 84.94 150 PHE A CA 1
ATOM 1179 C C . PHE A 1 150 ? 8.898 2.998 9.375 1 84.94 150 PHE A C 1
ATOM 1181 O O . PHE A 1 150 ? 8.398 3.943 9.977 1 84.94 150 PHE A O 1
ATOM 1188 N N . VAL A 1 151 ? 8.672 2.684 8.039 1 87.25 151 VAL A N 1
ATOM 1189 C CA . VAL A 1 151 ? 7.957 3.693 7.266 1 87.25 151 VAL A CA 1
ATOM 1190 C C . VAL A 1 151 ? 6.816 3.039 6.484 1 87.25 151 VAL A C 1
ATOM 1192 O O . VAL A 1 151 ? 6.273 3.633 5.551 1 87.25 151 VAL A O 1
ATOM 1195 N N . HIS A 1 152 ? 6.449 1.866 6.859 1 85.25 152 HIS A N 1
ATOM 1196 C CA . HIS A 1 152 ? 5.363 1.207 6.145 1 85.25 152 HIS A CA 1
ATOM 1197 C C . HIS A 1 152 ? 4.012 1.828 6.492 1 85.25 152 HIS A C 1
ATOM 1199 O O . HIS A 1 152 ? 3.797 2.25 7.629 1 85.25 152 HIS A O 1
ATOM 1205 N N . VAL A 1 153 ? 3.188 1.95 5.488 1 90.62 153 VAL A N 1
ATOM 1206 C CA . VAL A 1 153 ? 1.895 2.609 5.637 1 90.62 153 VAL A CA 1
ATOM 1207 C C . VAL A 1 153 ? 0.781 1.676 5.172 1 90.62 153 VAL A C 1
ATOM 1209 O O . VAL A 1 153 ? 0.864 1.093 4.086 1 90.62 153 VAL A O 1
ATOM 1212 N N . LEU A 1 154 ? -0.179 1.494 6.004 1 89.81 154 LEU A N 1
ATOM 1213 C CA . LEU A 1 154 ? -1.412 0.799 5.648 1 89.81 154 LEU A CA 1
ATOM 1214 C C . LEU A 1 154 ? -2.584 1.772 5.586 1 89.81 154 LEU A C 1
ATOM 1216 O O . LEU A 1 154 ? -3.076 2.227 6.621 1 89.81 154 LEU A O 1
ATOM 1220 N N . PRO A 1 155 ? -3.031 2.076 4.383 1 93.38 155 PRO A N 1
ATOM 1221 C CA . PRO A 1 155 ? -4.133 3.033 4.258 1 93.38 155 PRO A CA 1
ATOM 1222 C C . PRO A 1 155 ? -5.469 2.463 4.73 1 93.38 155 PRO A C 1
ATOM 1224 O O . PRO A 1 155 ? -5.668 1.246 4.711 1 93.38 155 PRO A O 1
ATOM 1227 N N . PRO A 1 156 ? -6.402 3.293 5.125 1 95.88 156 PRO A N 1
ATOM 1228 C CA . PRO A 1 156 ? -7.711 2.826 5.586 1 95.88 156 PRO A CA 1
ATOM 1229 C C . PRO A 1 156 ? -8.625 2.408 4.438 1 95.88 156 PRO A C 1
ATOM 1231 O O . PRO A 1 156 ? -9.648 1.758 4.664 1 95.88 156 PRO A O 1
ATOM 1234 N N . HIS A 1 157 ? -8.367 2.705 3.27 1 94.88 157 HIS A N 1
ATOM 1235 C CA . HIS A 1 157 ? -9.227 2.543 2.104 1 94.88 157 HIS A CA 1
ATOM 1236 C C . HIS A 1 157 ? -9.648 1.089 1.927 1 94.88 157 HIS A C 1
ATOM 1238 O O . HIS A 1 157 ? -10.844 0.792 1.81 1 94.88 157 HIS A O 1
ATOM 1244 N N . PRO A 1 158 ? -8.688 0.179 1.97 1 92.81 158 PRO A N 1
ATOM 1245 C CA . PRO A 1 158 ? -9.086 -1.218 1.787 1 92.81 158 PRO A CA 1
ATOM 1246 C C . PRO A 1 158 ? -10.062 -1.695 2.859 1 92.81 158 PRO A C 1
ATOM 1248 O O . PRO A 1 158 ? -10.961 -2.492 2.57 1 92.81 158 PRO A O 1
ATOM 1251 N N . PHE A 1 159 ? -9.922 -1.204 4.004 1 94.75 159 PHE A N 1
ATOM 1252 C CA . PHE A 1 159 ? -10.789 -1.612 5.102 1 94.75 159 PHE A CA 1
ATOM 1253 C C . PHE A 1 159 ? -12.203 -1.079 4.898 1 94.75 159 PHE A C 1
ATOM 1255 O O . PHE A 1 159 ? -13.18 -1.765 5.207 1 94.75 159 PHE A O 1
ATOM 1262 N N . ALA A 1 160 ? -12.266 0.158 4.457 1 96.38 160 ALA A N 1
ATOM 1263 C CA . ALA A 1 160 ? -13.586 0.704 4.168 1 96.38 160 ALA A CA 1
ATOM 1264 C C . ALA A 1 160 ? -14.328 -0.159 3.15 1 96.38 160 ALA A C 1
ATOM 1266 O O . ALA A 1 160 ? -15.523 -0.423 3.305 1 96.38 160 ALA A O 1
ATOM 1267 N N . TYR A 1 161 ? -13.633 -0.583 2.195 1 93.44 161 TYR A N 1
ATOM 1268 C CA . TYR A 1 161 ? -14.227 -1.415 1.155 1 93.44 161 TYR A CA 1
ATOM 1269 C C . TYR A 1 161 ? -14.625 -2.775 1.71 1 93.44 161 TYR A C 1
ATOM 1271 O O . TYR A 1 161 ? -15.758 -3.225 1.509 1 93.44 161 TYR A O 1
ATOM 1279 N N . THR A 1 162 ? -13.766 -3.463 2.391 1 93.62 162 THR A N 1
ATOM 1280 C CA . THR A 1 162 ? -14.023 -4.824 2.842 1 93.62 162 THR A CA 1
ATOM 1281 C C . THR A 1 162 ? -15.109 -4.844 3.916 1 93.62 162 THR A C 1
ATOM 1283 O O . THR A 1 162 ? -15.938 -5.758 3.955 1 93.62 162 THR A O 1
ATOM 1286 N N . LEU A 1 163 ? -15.062 -3.84 4.773 1 95.31 163 LEU A N 1
ATOM 1287 C CA . LEU A 1 163 ? -16.125 -3.732 5.773 1 95.31 163 LEU A CA 1
ATOM 1288 C C . LEU A 1 163 ? -17.469 -3.486 5.117 1 95.31 163 LEU A C 1
ATOM 1290 O O . LEU A 1 163 ? -18.484 -4.047 5.543 1 95.31 163 LEU A O 1
ATOM 1294 N N . GLY A 1 164 ? -17.484 -2.639 4.141 1 95.44 164 GLY A N 1
ATOM 1295 C CA . GLY A 1 164 ? -18.703 -2.422 3.387 1 95.44 164 GLY A CA 1
ATOM 1296 C C . GLY A 1 164 ? -19.266 -3.693 2.775 1 95.44 164 GLY A C 1
ATOM 1297 O O . GLY A 1 164 ? -20.469 -3.939 2.832 1 95.44 164 GLY A O 1
ATOM 1298 N N . ALA A 1 165 ? -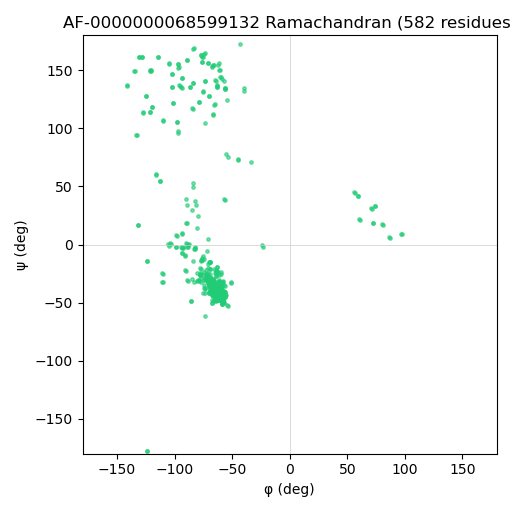18.359 -4.457 2.209 1 92.44 165 ALA A N 1
ATOM 1299 C CA . ALA A 1 165 ? -18.75 -5.73 1.613 1 92.44 165 ALA A CA 1
ATOM 1300 C C . ALA A 1 165 ? -19.266 -6.699 2.676 1 92.44 165 ALA A C 1
ATOM 1302 O O . ALA A 1 165 ? -20.281 -7.371 2.477 1 92.44 165 ALA A O 1
ATOM 1303 N N . GLN A 1 166 ? -18.562 -6.797 3.748 1 93 166 GLN A N 1
ATOM 1304 C CA . GLN A 1 166 ? -18.922 -7.703 4.836 1 93 166 GLN A CA 1
ATOM 1305 C C . GLN A 1 166 ? -20.281 -7.352 5.426 1 93 166 GLN A C 1
ATOM 1307 O O . GLN A 1 166 ? -21.062 -8.242 5.777 1 93 166 GLN A O 1
ATOM 1312 N N . LEU A 1 167 ? -20.547 -6.082 5.531 1 94.88 167 LEU A N 1
ATOM 1313 C CA . LEU A 1 167 ? -21.797 -5.594 6.117 1 94.88 167 LEU A CA 1
ATOM 1314 C C . LEU A 1 167 ? -22.875 -5.453 5.055 1 94.88 167 LEU A C 1
ATOM 1316 O O . LEU A 1 167 ? -24 -5.027 5.355 1 94.88 167 LEU A O 1
ATOM 1320 N N . GLU A 1 168 ? -22.469 -5.762 3.797 1 93.75 168 GLU A N 1
ATOM 1321 C CA . GLU A 1 168 ? -23.391 -5.676 2.656 1 93.75 168 GLU A CA 1
ATOM 1322 C C . GLU A 1 168 ? -23.984 -4.281 2.539 1 93.75 168 GLU A C 1
ATOM 1324 O O . GLU A 1 168 ? -25.203 -4.137 2.402 1 93.75 168 GLU A O 1
ATOM 1329 N N . LEU A 1 169 ? -23.172 -3.328 2.68 1 95.75 169 LEU A N 1
ATOM 1330 C CA . LEU A 1 169 ? -23.609 -1.942 2.582 1 95.75 169 LEU A CA 1
ATOM 1331 C C . LEU A 1 169 ? -23.828 -1.541 1.126 1 95.75 169 LEU A C 1
ATOM 1333 O O . LEU A 1 169 ? -23.25 -2.145 0.221 1 95.75 169 LEU A O 1
ATOM 1337 N N . ASP A 1 170 ? -24.641 -0.528 0.99 1 95 170 ASP A N 1
ATOM 1338 C CA . ASP A 1 170 ? -24.906 0.016 -0.338 1 95 170 ASP A CA 1
ATOM 1339 C C . ASP A 1 170 ? -23.625 0.556 -0.977 1 95 170 ASP A C 1
ATOM 1341 O O . ASP A 1 170 ? -22.781 1.146 -0.294 1 95 170 ASP A O 1
ATOM 1345 N N . LYS A 1 171 ? -23.594 0.492 -2.307 1 91.94 171 LYS A N 1
ATOM 1346 C CA . LYS A 1 171 ? -22.406 0.896 -3.061 1 91.94 171 LYS A CA 1
ATOM 1347 C C . LYS A 1 171 ? -22.109 2.381 -2.865 1 91.94 171 LYS A C 1
ATOM 1349 O O . LYS A 1 171 ? -20.953 2.781 -2.779 1 91.94 171 LYS A O 1
ATOM 1354 N N . GLU A 1 172 ? -23.141 3.121 -2.854 1 96 172 GLU A N 1
ATOM 1355 C CA . GLU A 1 172 ? -22.969 4.562 -2.693 1 96 172 GLU A CA 1
ATOM 1356 C C . GLU A 1 172 ? -22.359 4.895 -1.333 1 96 172 GLU A C 1
ATOM 1358 O O . GLU A 1 172 ? -21.531 5.797 -1.223 1 96 172 GLU A O 1
ATOM 1363 N N . LEU A 1 173 ? -22.828 4.238 -0.311 1 97.75 173 LEU A N 1
ATOM 1364 C CA . LEU A 1 173 ? -22.297 4.438 1.033 1 97.75 173 LEU A CA 1
ATOM 1365 C C . LEU A 1 173 ? -20.828 4.039 1.098 1 97.75 173 LEU A C 1
ATOM 1367 O O . LEU A 1 173 ? -20.016 4.758 1.676 1 97.75 173 LEU A O 1
ATOM 1371 N N . VAL A 1 174 ? -20.5 2.926 0.534 1 95.56 174 VAL A N 1
ATOM 1372 C CA . VAL A 1 174 ? -19.125 2.439 0.531 1 95.56 174 VAL A CA 1
ATOM 1373 C C . VAL A 1 174 ? -18.234 3.418 -0.225 1 95.56 174 VAL A C 1
ATOM 1375 O O . VAL A 1 174 ? -17.125 3.729 0.22 1 95.56 174 VAL A O 1
ATOM 1378 N N . LYS A 1 175 ? -18.703 3.887 -1.32 1 94.06 175 LYS A N 1
ATOM 1379 C CA . LYS A 1 175 ? -17.953 4.855 -2.123 1 94.06 175 LYS A CA 1
ATOM 1380 C C . LYS A 1 175 ? -17.688 6.133 -1.334 1 94.06 175 LYS A C 1
ATOM 1382 O O . LYS A 1 175 ? -16.578 6.676 -1.376 1 94.06 175 LYS A O 1
ATOM 1387 N N . ARG A 1 176 ? -18.672 6.578 -0.695 1 97.38 176 ARG A N 1
ATOM 1388 C CA . ARG A 1 176 ? -18.531 7.793 0.103 1 97.38 176 ARG A CA 1
ATOM 1389 C C . ARG A 1 176 ? -17.547 7.57 1.257 1 97.38 176 ARG A C 1
ATOM 1391 O O . ARG A 1 176 ? -16.703 8.422 1.533 1 97.38 176 ARG A O 1
ATOM 1398 N N . ALA A 1 177 ? -17.703 6.465 1.975 1 97.94 177 ALA A N 1
ATOM 1399 C CA . ALA A 1 177 ? -16.797 6.133 3.062 1 97.94 177 ALA A CA 1
ATOM 1400 C C . ALA A 1 177 ? -15.352 6.07 2.566 1 97.94 177 ALA A C 1
ATOM 1402 O O . ALA A 1 177 ? -14.438 6.566 3.229 1 97.94 177 ALA A O 1
ATOM 1403 N N . TRP A 1 178 ? -15.188 5.426 1.448 1 94.94 178 TRP A N 1
ATOM 1404 C CA . TRP A 1 178 ? -13.867 5.32 0.834 1 94.94 178 TRP A CA 1
ATOM 1405 C C . TRP A 1 178 ? -13.289 6.699 0.534 1 94.94 178 TRP A C 1
ATOM 1407 O O . TRP A 1 178 ? -12.117 6.957 0.791 1 94.94 178 TRP A O 1
ATOM 1417 N N . ALA A 1 179 ? -14.094 7.613 0.007 1 95.44 179 ALA A N 1
ATOM 1418 C CA . ALA A 1 179 ? -13.664 8.977 -0.298 1 95.44 179 ALA A CA 1
ATOM 1419 C C . ALA A 1 179 ? -13.281 9.727 0.974 1 95.44 179 ALA A C 1
ATOM 1421 O O . ALA A 1 179 ? -12.328 10.508 0.979 1 95.44 179 ALA A O 1
ATOM 1422 N N . LEU A 1 180 ? -14.031 9.5 1.996 1 98 180 LEU A N 1
ATOM 1423 C CA . LEU A 1 180 ? -13.75 10.156 3.27 1 98 180 LEU A CA 1
ATOM 1424 C C . LEU A 1 180 ? -12.406 9.711 3.826 1 98 180 LEU A C 1
ATOM 1426 O O . LEU A 1 180 ? -11.766 10.453 4.574 1 98 180 LEU A O 1
ATOM 1430 N N . CYS A 1 181 ? -11.938 8.516 3.492 1 97.62 181 CYS A N 1
ATOM 1431 C CA . CYS A 1 181 ? -10.625 8.047 3.914 1 97.62 181 CYS A CA 1
ATOM 1432 C C . CYS A 1 181 ? -9.531 8.984 3.408 1 97.62 181 CYS A C 1
ATOM 1434 O O . CYS A 1 181 ? -8.516 9.18 4.082 1 97.62 181 CYS A O 1
ATOM 1436 N N . ASN A 1 182 ? -9.695 9.594 2.262 1 95.19 182 ASN A N 1
ATOM 1437 C CA . ASN A 1 182 ? -8.734 10.578 1.756 1 95.19 182 ASN A CA 1
ATOM 1438 C C . ASN A 1 182 ? -8.617 11.781 2.688 1 95.19 182 ASN A C 1
ATOM 1440 O O . ASN A 1 182 ? -7.535 12.336 2.855 1 95.19 182 ASN A O 1
ATOM 1444 N N . ASP A 1 183 ? -9.742 12.117 3.227 1 97.44 183 ASP A N 1
ATOM 1445 C CA . ASP A 1 183 ? -9.773 13.289 4.098 1 97.44 183 ASP A CA 1
ATOM 1446 C C . ASP A 1 183 ? -9.062 13 5.422 1 97.44 183 ASP A C 1
ATOM 1448 O O . ASP A 1 183 ? -8.547 13.922 6.062 1 97.44 183 ASP A O 1
ATOM 1452 N N . THR A 1 184 ? -9.016 11.734 5.789 1 97.88 184 THR A N 1
ATOM 1453 C CA . THR A 1 184 ? -8.391 11.398 7.062 1 97.88 184 THR A CA 1
ATOM 1454 C C . THR A 1 184 ? -6.887 11.641 7.012 1 97.88 184 THR A C 1
ATOM 1456 O O . THR A 1 184 ? -6.277 12 8.023 1 97.88 184 THR A O 1
ATOM 1459 N N . SER A 1 185 ? -6.238 11.539 5.867 1 96.5 185 SER A N 1
ATOM 1460 C CA . SER A 1 185 ? -4.793 11.711 5.742 1 96.5 185 SER A CA 1
ATOM 1461 C C . SER A 1 185 ? -4.41 13.188 5.816 1 96.5 185 SER A C 1
ATOM 1463 O O . SER A 1 185 ? -3.238 13.523 6.004 1 96.5 185 SER A O 1
ATOM 1465 N N . MET A 1 186 ? -5.41 14.07 5.73 1 97.56 186 MET A N 1
ATOM 1466 C CA . MET A 1 186 ? -5.184 15.508 5.871 1 97.56 186 MET A CA 1
ATOM 1467 C C . MET A 1 186 ? -4.969 15.883 7.332 1 97.56 186 MET A C 1
ATOM 1469 O O . MET A 1 186 ? -4.496 16.984 7.633 1 97.56 186 MET A O 1
ATOM 1473 N N . THR A 1 187 ? -5.27 14.977 8.188 1 96.88 187 THR A N 1
ATOM 1474 C CA . THR A 1 187 ? -5.219 15.211 9.625 1 96.88 187 THR A CA 1
ATOM 1475 C C . THR A 1 187 ? -4.32 14.188 10.312 1 96.88 187 THR A C 1
ATOM 1477 O O . THR A 1 187 ? -3.752 13.312 9.656 1 96.88 187 THR A O 1
ATOM 1480 N N . ALA A 1 188 ? -4.238 14.289 11.633 1 96.19 188 ALA A N 1
ATOM 1481 C CA . ALA A 1 188 ? -3.363 13.406 12.398 1 96.19 188 ALA A CA 1
ATOM 1482 C C . ALA A 1 188 ? -4.094 12.133 12.82 1 96.19 188 ALA A C 1
ATOM 1484 O O . ALA A 1 188 ? -3.621 11.398 13.688 1 96.19 188 ALA A O 1
ATOM 1485 N N . LEU A 1 189 ? -5.172 11.773 12.219 1 97.06 189 LEU A N 1
ATOM 1486 C CA . LEU A 1 189 ? -5.945 10.594 12.594 1 97.06 189 LEU A CA 1
ATOM 1487 C C . LEU A 1 189 ? -5.117 9.32 12.43 1 97.06 189 LEU A C 1
ATOM 1489 O O . LEU A 1 189 ? -5.262 8.375 13.211 1 97.06 189 LEU A O 1
ATOM 1493 N N . CYS A 1 190 ? -4.227 9.305 11.445 1 95.31 190 CYS A N 1
ATOM 1494 C CA . CYS A 1 190 ? -3.457 8.109 11.125 1 95.31 190 CYS A CA 1
ATOM 1495 C C . CYS A 1 190 ? -2.451 7.797 12.227 1 95.31 190 CYS A C 1
ATOM 1497 O O . CYS A 1 190 ? -1.919 6.688 12.289 1 95.31 190 CYS A O 1
ATOM 1499 N N . VAL A 1 191 ? -2.193 8.781 13.125 1 95.75 191 VAL A N 1
ATOM 1500 C CA . VAL A 1 191 ? -1.27 8.516 14.219 1 95.75 191 VAL A CA 1
ATOM 1501 C C . VAL A 1 191 ? -2.053 8.273 15.508 1 95.75 191 VAL A C 1
ATOM 1503 O O . VAL A 1 191 ? -1.468 7.98 16.547 1 95.75 191 VAL A O 1
ATOM 1506 N N . ARG A 1 192 ? -3.357 8.328 15.43 1 95.25 192 ARG A N 1
ATOM 1507 C CA . ARG A 1 192 ? -4.195 8.172 16.609 1 95.25 192 ARG A CA 1
ATOM 1508 C C . ARG A 1 192 ? -4.957 6.852 16.578 1 95.25 192 ARG A C 1
ATOM 1510 O O . ARG A 1 192 ? -5.254 6.262 17.609 1 95.25 192 ARG A O 1
ATOM 1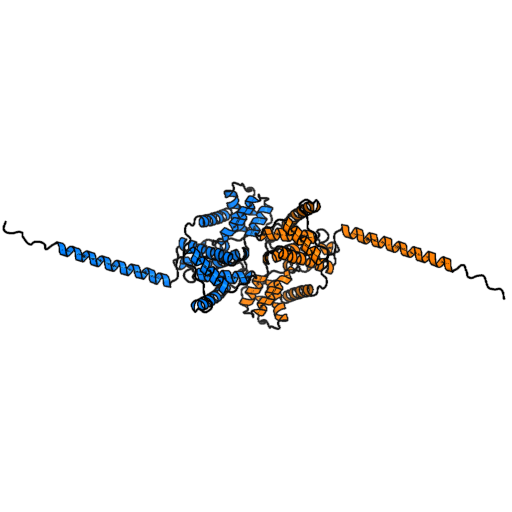517 N N . PHE A 1 193 ? -5.289 6.43 15.398 1 95.75 193 PHE A N 1
ATOM 1518 C CA . PHE A 1 193 ? -6.141 5.258 15.25 1 95.75 193 PHE A CA 1
ATOM 1519 C C . PHE A 1 193 ? -5.594 4.324 14.18 1 95.75 193 PHE A C 1
ATOM 1521 O O . PHE A 1 193 ? -5.016 4.777 13.188 1 95.75 193 PHE A O 1
ATOM 1528 N N . LYS A 1 194 ? -5.852 3.043 14.383 1 94.25 194 LYS A N 1
ATOM 1529 C CA . LYS A 1 194 ? -5.512 2.047 13.367 1 94.25 194 LYS A CA 1
ATOM 1530 C C . LYS A 1 194 ? -6.371 2.217 12.117 1 94.25 194 LYS A C 1
ATOM 1532 O O . LYS A 1 194 ? -7.5 2.699 12.195 1 94.25 194 LYS A O 1
ATOM 1537 N N . PRO A 1 195 ? -5.863 1.808 10.977 1 95.25 195 PRO A N 1
ATOM 1538 C CA . PRO A 1 195 ? -6.555 2.033 9.711 1 95.25 195 PRO A CA 1
ATOM 1539 C C . PRO A 1 195 ? -7.969 1.459 9.695 1 95.25 195 PRO A C 1
ATOM 1541 O O . PRO A 1 195 ? -8.898 2.1 9.188 1 95.25 195 PRO A O 1
ATOM 1544 N N . ALA A 1 196 ? -8.133 0.262 10.266 1 95.06 196 ALA A N 1
ATOM 1545 C CA . ALA A 1 196 ? -9.461 -0.354 10.281 1 95.06 196 ALA A CA 1
ATOM 1546 C C . ALA A 1 196 ? -10.438 0.472 11.109 1 95.06 196 ALA A C 1
ATOM 1548 O O . ALA A 1 196 ? -11.625 0.568 10.766 1 95.06 196 ALA A O 1
ATOM 1549 N N . VAL A 1 197 ? -9.945 0.988 12.172 1 97.12 197 VAL A N 1
ATOM 1550 C CA . VAL A 1 197 ? -10.773 1.831 13.031 1 97.12 197 VAL A CA 1
ATOM 1551 C C . VAL A 1 197 ? -11.133 3.119 12.289 1 97.12 197 VAL A C 1
ATOM 1553 O O . VAL A 1 197 ? -12.281 3.574 12.344 1 97.12 197 VAL A O 1
ATOM 1556 N N . ILE A 1 198 ? -10.156 3.688 11.617 1 98.12 198 ILE A N 1
ATOM 1557 C CA . ILE A 1 198 ? -10.398 4.879 10.812 1 98.12 198 ILE A CA 1
ATOM 1558 C C . ILE A 1 198 ? -11.469 4.586 9.766 1 98.12 198 ILE A C 1
ATOM 1560 O O . ILE A 1 198 ? -12.391 5.387 9.562 1 98.12 198 ILE A O 1
ATOM 1564 N N . ALA A 1 199 ? -11.383 3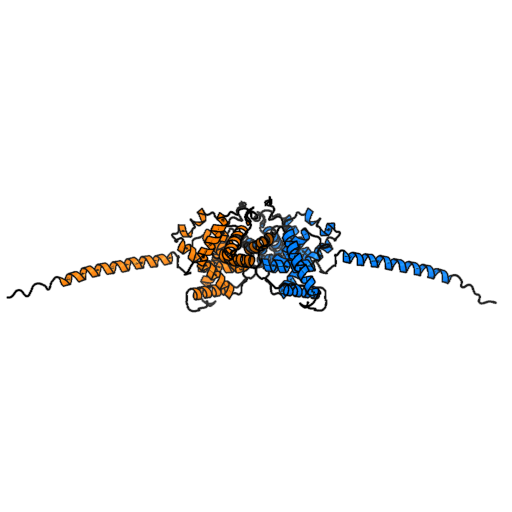.477 9.125 1 97.88 199 ALA A N 1
ATOM 1565 C CA . ALA A 1 199 ? -12.367 3.076 8.125 1 97.88 199 ALA A CA 1
ATOM 1566 C C . ALA A 1 199 ? -13.766 3.008 8.734 1 97.88 199 ALA A C 1
ATOM 1568 O O . ALA A 1 199 ? -14.742 3.428 8.109 1 97.88 199 ALA A O 1
ATOM 1569 N N . CYS A 1 200 ? -13.828 2.504 9.93 1 98.31 200 CYS A N 1
ATOM 1570 C CA . CYS A 1 200 ? -15.117 2.465 10.617 1 98.31 200 CYS A CA 1
ATOM 1571 C C . CYS A 1 200 ? -15.672 3.871 10.82 1 98.31 200 CYS A C 1
ATOM 1573 O O . CYS A 1 200 ? -16.859 4.105 10.641 1 98.31 200 CYS A O 1
ATOM 1575 N N . GLY A 1 201 ? -14.789 4.734 11.242 1 98.69 201 GLY A N 1
ATOM 1576 C CA . GLY A 1 201 ? -15.203 6.117 11.398 1 98.69 201 GLY A CA 1
ATOM 1577 C C . GLY A 1 201 ? -15.727 6.73 10.109 1 98.69 201 GLY A C 1
ATOM 1578 O O . GLY A 1 201 ? -16.719 7.473 10.125 1 98.69 201 GLY A O 1
ATOM 1579 N N . CYS A 1 202 ? -15.086 6.453 9.008 1 98.75 202 CYS A N 1
ATOM 1580 C CA . CYS A 1 202 ? -15.508 6.961 7.703 1 98.75 202 CYS A CA 1
ATOM 1581 C C . CYS A 1 202 ? -16.859 6.387 7.309 1 98.75 202 CYS A C 1
ATOM 1583 O O . CYS A 1 202 ? -17.703 7.102 6.766 1 98.75 202 CYS A O 1
ATOM 1585 N N . ILE A 1 203 ? -17.047 5.102 7.562 1 98.62 203 ILE A N 1
ATOM 1586 C CA . ILE A 1 203 ? -18.344 4.473 7.293 1 98.62 203 ILE A CA 1
ATOM 1587 C C . ILE A 1 203 ? -19.422 5.121 8.156 1 98.62 203 ILE A C 1
ATOM 1589 O O . ILE A 1 203 ? -20.516 5.426 7.668 1 98.62 203 ILE A O 1
ATOM 1593 N N . TYR A 1 204 ? -19.109 5.305 9.398 1 98.75 204 TYR A N 1
ATOM 1594 C CA . TYR A 1 204 ? -20 5.957 10.344 1 98.75 204 TYR A CA 1
ATOM 1595 C C . TYR A 1 204 ? -20.438 7.324 9.82 1 98.75 204 TYR A C 1
ATOM 1597 O O . TYR A 1 204 ? -21.641 7.629 9.789 1 98.75 204 TYR A O 1
ATOM 1605 N N . LEU A 1 205 ? -19.5 8.148 9.453 1 98.81 205 LEU A N 1
ATOM 1606 C CA . LEU A 1 205 ? -19.781 9.492 8.969 1 98.81 205 LEU A CA 1
ATOM 1607 C C . LEU A 1 205 ? -20.562 9.445 7.664 1 98.81 205 LEU A C 1
ATOM 1609 O O . LEU A 1 205 ? -21.531 10.195 7.484 1 98.81 205 LEU A O 1
ATOM 1613 N N . ALA A 1 206 ? -20.172 8.586 6.734 1 98.75 206 ALA A N 1
ATOM 1614 C CA . ALA A 1 206 ? -20.859 8.453 5.453 1 98.75 206 ALA A CA 1
ATOM 1615 C C . ALA A 1 206 ? -22.312 8.055 5.652 1 98.75 206 ALA A C 1
ATOM 1617 O O . ALA A 1 206 ? -23.203 8.586 4.98 1 98.75 206 ALA A O 1
ATOM 1618 N N . ALA A 1 207 ? -22.547 7.102 6.539 1 98.62 207 ALA A N 1
ATOM 1619 C CA . ALA A 1 207 ? -23.906 6.648 6.82 1 98.62 207 ALA A CA 1
ATOM 1620 C C . ALA A 1 207 ? -24.766 7.797 7.332 1 98.62 207 ALA A C 1
ATOM 1622 O O . ALA A 1 207 ? -25.938 7.922 6.945 1 98.62 207 ALA A O 1
ATOM 1623 N N . ARG A 1 208 ? -24.219 8.539 8.195 1 98 208 ARG A N 1
ATOM 1624 C CA . ARG A 1 208 ? -24.938 9.688 8.734 1 98 208 ARG A CA 1
ATOM 1625 C C . ARG A 1 208 ? -25.25 10.703 7.637 1 98 208 ARG A C 1
ATOM 1627 O O . ARG A 1 208 ? -26.359 11.234 7.57 1 98 208 ARG A O 1
ATOM 1634 N N . GLU A 1 209 ? -24.25 11 6.844 1 98.12 209 GLU A N 1
ATOM 1635 C CA . GLU A 1 209 ? -24.422 11.953 5.754 1 98.12 209 GLU A CA 1
ATOM 1636 C C . GLU A 1 209 ? -25.516 11.492 4.797 1 98.12 209 GLU A C 1
ATOM 1638 O O . GLU A 1 209 ? -26.281 12.312 4.266 1 98.12 209 GLU A O 1
ATOM 1643 N N . LEU A 1 210 ? -25.594 10.227 4.543 1 98 210 LEU A N 1
ATOM 1644 C CA . LEU A 1 210 ? -26.5 9.68 3.543 1 98 210 LEU A CA 1
ATOM 1645 C C . LEU A 1 210 ? -27.828 9.25 4.184 1 98 210 LEU A C 1
ATOM 1647 O O . LEU A 1 210 ? -28.75 8.82 3.486 1 98 210 LEU A O 1
ATOM 1651 N N . GLY A 1 211 ? -27.922 9.281 5.477 1 97.25 211 GLY A N 1
ATOM 1652 C CA . GLY A 1 211 ? -29.141 8.93 6.184 1 97.25 211 GLY A CA 1
ATOM 1653 C C . GLY A 1 211 ? -29.406 7.434 6.195 1 97.25 211 GLY A C 1
ATOM 1654 O O . GLY A 1 211 ? -30.547 7 6.07 1 97.25 211 GLY A O 1
ATOM 1655 N N . VAL A 1 212 ? -28.391 6.66 6.23 1 96.81 212 VAL A N 1
ATOM 1656 C CA . VAL A 1 212 ? -28.516 5.207 6.23 1 96.81 212 VAL A CA 1
ATOM 1657 C C . VAL A 1 212 ? -28.297 4.668 7.645 1 96.81 212 VAL A C 1
ATOM 1659 O O . VAL A 1 212 ? -27.344 5.047 8.32 1 96.81 212 VAL A O 1
ATOM 1662 N N . ALA A 1 213 ? -29.141 3.742 8.086 1 95.62 213 ALA A N 1
ATOM 1663 C CA . ALA A 1 213 ? -29.016 3.117 9.398 1 95.62 213 ALA A CA 1
ATOM 1664 C C . ALA A 1 213 ? -28.078 1.918 9.344 1 95.62 213 ALA A C 1
ATOM 1666 O O . ALA A 1 213 ? -28.125 1.129 8.398 1 95.62 213 ALA A O 1
ATOM 1667 N N . LEU A 1 214 ? -27.219 1.842 10.305 1 96.62 214 LEU A N 1
ATOM 1668 C CA . LEU A 1 214 ? -26.312 0.709 10.43 1 96.62 214 LEU A CA 1
ATOM 1669 C C . LEU A 1 214 ? -26.75 -0.23 11.547 1 96.62 214 LEU A C 1
ATOM 1671 O O . LEU A 1 214 ? -27.438 0.191 12.477 1 96.62 214 LEU A O 1
ATOM 1675 N N . PRO A 1 215 ? -26.328 -1.518 11.453 1 94.56 215 PRO A N 1
ATOM 1676 C CA . PRO A 1 215 ? -26.734 -2.469 12.492 1 94.56 215 PRO A CA 1
ATOM 1677 C C . PRO A 1 215 ? -26.281 -2.039 13.883 1 94.56 215 PRO A C 1
ATOM 1679 O O . PRO A 1 215 ? -25.188 -1.515 14.047 1 94.56 215 PRO A O 1
ATOM 1682 N N . THR A 1 216 ? -27.172 -2.285 14.93 1 93.06 216 THR A N 1
ATOM 1683 C CA . THR A 1 216 ? -26.859 -1.804 16.266 1 93.06 216 THR A CA 1
ATOM 1684 C C . THR A 1 216 ? -26.875 -2.953 17.266 1 93.06 216 THR A C 1
ATOM 1686 O O . THR A 1 216 ? -26.375 -2.809 18.391 1 93.06 216 THR A O 1
ATOM 1689 N N . GLN A 1 217 ? -27.438 -4.152 16.891 1 91.12 217 GLN A N 1
ATOM 1690 C CA . GLN A 1 217 ? -27.516 -5.297 17.797 1 91.12 217 GLN A CA 1
ATOM 1691 C C . GLN A 1 217 ? -27.078 -6.578 17.109 1 91.12 217 GLN A C 1
ATOM 1693 O O . GLN A 1 217 ? -27.875 -7.238 16.438 1 91.12 217 GLN A O 1
ATOM 1698 N N . PRO A 1 218 ? -25.812 -6.934 17.25 1 92.31 218 PRO A N 1
ATOM 1699 C CA . PRO A 1 218 ? -24.766 -6.16 17.922 1 92.31 218 PRO A CA 1
ATOM 1700 C C . PRO A 1 218 ? -24.297 -4.961 17.094 1 92.31 218 PRO A C 1
ATOM 1702 O O . PRO A 1 218 ? -24.641 -4.852 15.914 1 92.31 218 PRO A O 1
ATOM 1705 N N . SER A 1 219 ? -23.609 -4.043 17.75 1 95.38 219 SER A N 1
ATOM 1706 C CA . SER A 1 219 ? -23.078 -2.895 17.016 1 95.38 219 SER A CA 1
ATOM 1707 C C . SER A 1 219 ? -22.203 -3.338 15.859 1 95.38 219 SER A C 1
ATOM 1709 O O . SER A 1 219 ? -21.328 -4.188 16.031 1 95.38 219 SER A O 1
ATOM 1711 N N . TRP A 1 220 ? -22.422 -2.725 14.711 1 96.5 220 TRP A N 1
ATOM 1712 C CA . TRP A 1 220 ? -21.781 -3.15 13.461 1 96.5 220 TRP A CA 1
ATOM 1713 C C . TRP A 1 220 ? -20.266 -3.047 13.555 1 96.5 220 TRP A C 1
ATOM 1715 O O . TRP A 1 220 ? -19.547 -3.855 12.961 1 96.5 220 TRP A O 1
ATOM 1725 N N . TYR A 1 221 ? -19.703 -2.105 14.281 1 96.38 221 TYR A N 1
ATOM 1726 C CA . TYR A 1 221 ? -18.266 -1.802 14.289 1 96.38 221 TYR A CA 1
ATOM 1727 C C . TYR A 1 221 ? -17.516 -2.744 15.219 1 96.38 221 TYR A C 1
ATOM 1729 O O . TYR A 1 221 ? -16.281 -2.711 15.289 1 96.38 221 TYR A O 1
ATOM 1737 N N . ARG A 1 222 ? -18.172 -3.633 15.945 1 94.56 222 ARG A N 1
ATOM 1738 C CA . ARG A 1 222 ? -17.547 -4.57 16.859 1 94.56 222 ARG A CA 1
ATOM 1739 C C . ARG A 1 222 ? -16.75 -5.629 16.109 1 94.56 222 ARG A C 1
ATOM 1741 O O . ARG A 1 222 ? -15.953 -6.363 16.703 1 94.56 222 ARG A O 1
ATOM 1748 N N . ILE A 1 223 ? -17.031 -5.684 14.836 1 91.38 223 ILE A N 1
ATOM 1749 C CA . ILE A 1 223 ? -16.281 -6.629 14.016 1 91.38 223 ILE A CA 1
ATOM 1750 C C . ILE A 1 223 ? -14.812 -6.234 13.984 1 91.38 223 ILE A C 1
ATOM 1752 O O . ILE A 1 223 ? -13.945 -7.062 13.688 1 91.38 223 ILE A O 1
ATOM 1756 N N . VAL A 1 224 ? -14.531 -4.953 14.219 1 93.5 224 VAL A N 1
ATOM 1757 C CA . VAL A 1 224 ? -13.156 -4.461 14.266 1 93.5 224 VAL A CA 1
ATOM 1758 C C . VAL A 1 224 ? -12.711 -4.293 15.711 1 93.5 224 VAL A C 1
ATOM 1760 O O . VAL A 1 224 ? -13.297 -3.502 16.453 1 93.5 224 VAL A O 1
ATOM 1763 N N . GLU A 1 225 ? -11.68 -4.988 15.992 1 89.88 225 GLU A N 1
ATOM 1764 C CA . GLU A 1 225 ? -11.18 -4.945 17.359 1 89.88 225 GLU A CA 1
ATOM 1765 C C . GLU A 1 225 ? -10.711 -3.543 17.734 1 89.88 225 GLU A C 1
ATOM 1767 O O . GLU A 1 225 ? -10.078 -2.857 16.938 1 89.88 225 GLU A O 1
ATOM 1772 N N . GLY A 1 226 ? -11.062 -3.141 18.922 1 88.81 226 GLY A N 1
ATOM 1773 C CA . GLY A 1 226 ? -10.578 -1.87 19.438 1 88.81 226 GLY A CA 1
ATOM 1774 C C . GLY A 1 226 ? -11.453 -0.695 19.031 1 88.81 226 GLY A C 1
ATOM 1775 O O . GLY A 1 226 ? -11.133 0.455 19.344 1 88.81 226 GLY A O 1
ATOM 1776 N N . THR A 1 227 ? -12.531 -0.97 18.406 1 95.5 227 THR A N 1
ATOM 1777 C CA . THR A 1 227 ? -13.406 0.105 17.969 1 95.5 227 THR A CA 1
ATOM 1778 C C . THR A 1 227 ? -14.5 0.374 19 1 95.5 227 THR A C 1
ATOM 1780 O O . THR A 1 227 ? -15.047 -0.56 19.578 1 95.5 227 THR A O 1
ATOM 1783 N N . SER A 1 228 ? -14.719 1.607 19.266 1 96.5 228 SER A N 1
ATOM 1784 C CA . SER A 1 228 ? -15.797 2.07 20.125 1 96.5 228 SER A CA 1
ATOM 1785 C C . SER A 1 228 ? -16.594 3.189 19.469 1 96.5 228 SER A C 1
ATOM 1787 O O . SER A 1 228 ? -16.141 3.787 18.484 1 96.5 228 SER A O 1
ATOM 1789 N N . LYS A 1 229 ? -17.75 3.383 19.969 1 96.62 229 LYS A N 1
ATOM 1790 C CA . LYS A 1 229 ? -18.547 4.492 19.469 1 96.62 229 LYS A CA 1
ATOM 1791 C C . LYS A 1 229 ? -17.812 5.82 19.625 1 96.62 229 LYS A C 1
ATOM 1793 O O . LYS A 1 229 ? -17.859 6.672 18.734 1 96.62 229 LYS A O 1
ATOM 1798 N N . ARG A 1 230 ? -17.172 5.965 20.688 1 96.62 230 ARG A N 1
ATOM 1799 C CA . ARG A 1 230 ? -16.422 7.188 20.953 1 96.62 230 ARG A CA 1
ATOM 1800 C C . ARG A 1 230 ? -15.344 7.395 19.891 1 96.62 230 ARG A C 1
ATOM 1802 O O . ARG A 1 230 ? -15.125 8.516 19.438 1 96.62 230 ARG A O 1
ATOM 1809 N N . ASN A 1 231 ? -14.648 6.344 19.484 1 96.31 231 ASN A N 1
ATOM 1810 C CA . ASN A 1 231 ? -13.648 6.43 18.422 1 96.31 231 ASN A CA 1
ATOM 1811 C C . ASN A 1 231 ? -14.25 6.938 17.125 1 96.31 231 ASN A C 1
ATOM 1813 O O . ASN A 1 231 ? -13.656 7.781 16.453 1 96.31 231 ASN A O 1
ATOM 1817 N N . LEU A 1 232 ? -15.383 6.371 16.859 1 98.25 232 LEU A N 1
ATOM 1818 C CA . LEU A 1 232 ? -16.047 6.742 15.609 1 98.25 232 LEU A CA 1
ATOM 1819 C C . LEU A 1 232 ? -16.422 8.227 15.602 1 98.25 232 LEU A C 1
ATOM 1821 O O . LEU A 1 232 ? -16.219 8.914 14.602 1 98.25 232 LEU A O 1
ATOM 1825 N N . GLU A 1 233 ? -16.875 8.656 16.703 1 98.12 233 GLU A N 1
ATOM 1826 C CA . GLU A 1 233 ? -17.281 10.055 16.828 1 98.12 233 GLU A CA 1
ATOM 1827 C C . GLU A 1 233 ? -16.094 10.992 16.719 1 98.12 233 GLU A C 1
ATOM 1829 O O . GLU A 1 233 ? -16.156 12.031 16.062 1 98.12 233 GLU A O 1
ATOM 1834 N N . VAL A 1 234 ? -15.039 10.648 17.359 1 97.56 234 VAL A N 1
ATOM 1835 C CA . VAL A 1 234 ? -13.836 11.469 17.312 1 97.56 234 VAL A CA 1
ATOM 1836 C C . VAL A 1 234 ? -13.32 11.555 15.875 1 97.56 234 VAL A C 1
ATOM 1838 O O . VAL A 1 234 ? -12.93 12.633 15.414 1 97.56 234 VAL A O 1
ATOM 1841 N N . ILE A 1 235 ? -13.32 10.453 15.172 1 98.5 235 ILE A N 1
ATOM 1842 C CA . ILE A 1 235 ? -12.859 10.422 13.781 1 98.5 235 ILE A CA 1
ATOM 1843 C C . ILE A 1 235 ? -13.766 11.297 12.914 1 98.5 235 ILE A C 1
ATOM 1845 O O . ILE A 1 235 ? -13.281 12.141 12.156 1 98.5 235 ILE A O 1
ATOM 1849 N N . ALA A 1 236 ? -15.047 11.117 13.078 1 98.69 236 ALA A N 1
ATOM 1850 C CA . ALA A 1 236 ? -16.016 11.906 12.312 1 98.69 236 ALA A CA 1
ATOM 1851 C C . ALA A 1 236 ? -15.859 13.391 12.594 1 98.69 236 ALA A C 1
ATOM 1853 O O . ALA A 1 236 ? -15.859 14.211 11.672 1 98.69 236 ALA A O 1
ATOM 1854 N N . GLU A 1 237 ? -15.711 13.695 13.852 1 98.25 237 GLU A N 1
ATOM 1855 C CA . GLU A 1 237 ? -15.57 15.094 14.258 1 98.25 237 GLU A CA 1
ATOM 1856 C C . GLU A 1 237 ? -14.305 15.711 13.672 1 98.25 237 GLU A C 1
ATOM 1858 O O . GLU A 1 237 ? -14.297 16.875 13.273 1 98.25 237 GLU A O 1
ATOM 1863 N N . THR A 1 238 ? -13.242 14.969 13.672 1 97.69 238 THR A N 1
ATOM 1864 C CA . THR A 1 238 ? -11.977 15.469 13.148 1 97.69 238 THR A CA 1
ATOM 1865 C C . THR A 1 238 ? -12.086 15.734 11.648 1 97.69 238 THR A C 1
ATOM 1867 O O . THR A 1 238 ? -11.578 16.734 11.148 1 97.69 238 THR A O 1
ATOM 1870 N N . ILE A 1 239 ? -12.742 14.828 10.898 1 98.5 239 ILE A N 1
ATOM 1871 C CA . ILE A 1 239 ? -12.945 15.016 9.461 1 98.5 239 ILE A CA 1
ATOM 1872 C C . ILE A 1 239 ? -13.781 16.266 9.227 1 98.5 239 ILE A C 1
ATOM 1874 O O . ILE A 1 239 ? -13.461 17.078 8.352 1 98.5 239 ILE A O 1
ATOM 1878 N N . LEU A 1 240 ? -14.805 16.438 10.008 1 98.12 240 LEU A N 1
ATOM 1879 C CA . LEU A 1 240 ? -15.672 17.594 9.867 1 98.12 240 LEU A CA 1
ATOM 1880 C C . LEU A 1 240 ? -14.93 18.875 10.219 1 98.12 240 LEU A C 1
ATOM 1882 O O . LEU A 1 240 ? -15.18 19.938 9.625 1 98.12 240 LEU A O 1
ATOM 1886 N N . ALA A 1 241 ? -14.109 18.797 11.273 1 97.19 241 ALA A N 1
ATOM 1887 C CA . ALA A 1 241 ? -13.281 19.953 11.617 1 97.19 241 ALA A CA 1
ATOM 1888 C C . ALA A 1 241 ? -12.391 20.359 10.445 1 97.19 241 ALA A C 1
ATOM 1890 O O . ALA A 1 241 ? -12.219 21.547 10.172 1 97.19 241 ALA A O 1
ATOM 1891 N N . PHE A 1 242 ? -11.844 19.375 9.781 1 97.81 242 PHE A N 1
ATOM 1892 C CA . PHE A 1 242 ? -11.055 19.656 8.586 1 97.81 242 PHE A CA 1
ATOM 1893 C C . PHE A 1 242 ? -11.906 20.312 7.512 1 97.81 242 PHE A C 1
ATOM 1895 O O . PHE A 1 242 ? -11.484 21.312 6.91 1 97.81 242 PHE A O 1
ATOM 1902 N N . HIS A 1 243 ? -13.094 19.797 7.32 1 97.38 243 HIS A N 1
ATOM 1903 C CA . HIS A 1 243 ? -13.984 20.344 6.301 1 97.38 243 HIS A CA 1
ATOM 1904 C C . HIS A 1 243 ? -14.375 21.781 6.621 1 97.38 243 HIS A C 1
ATOM 1906 O O . HIS A 1 243 ? -14.711 22.562 5.719 1 97.38 243 HIS A O 1
ATOM 1912 N N . ALA A 1 244 ? -14.281 22.156 7.844 1 96.38 244 ALA A N 1
ATOM 1913 C CA . ALA A 1 244 ? -14.75 23.453 8.297 1 96.38 244 ALA A CA 1
ATOM 1914 C C . ALA A 1 244 ? -13.633 24.5 8.227 1 96.38 244 ALA A C 1
ATOM 1916 O O . ALA A 1 244 ? -13.875 25.688 8.43 1 96.38 244 ALA A O 1
ATOM 1917 N N . VAL A 1 245 ? -12.453 24.047 7.988 1 94.88 245 VAL A N 1
ATOM 1918 C CA . VAL A 1 245 ? -11.352 25 7.906 1 94.88 245 VAL A CA 1
ATOM 1919 C C . VAL A 1 245 ? -11.555 25.922 6.707 1 94.88 245 VAL A C 1
ATOM 1921 O O . VAL A 1 245 ? -11.688 25.469 5.574 1 94.88 245 VAL A O 1
ATOM 1924 N N . ASP A 1 246 ? -11.641 27.141 6.91 1 88.69 246 ASP A N 1
ATOM 1925 C CA . ASP A 1 246 ? -11.961 28.109 5.871 1 88.69 246 ASP A CA 1
ATOM 1926 C C . ASP A 1 246 ? -10.703 28.547 5.125 1 88.69 246 ASP A C 1
ATOM 1928 O O . ASP A 1 246 ? -10.703 28.641 3.895 1 88.69 246 ASP A O 1
ATOM 1932 N N . LYS A 1 247 ? -9.695 28.891 5.938 1 90.25 247 LYS A N 1
ATOM 1933 C CA . LYS A 1 247 ? -8.477 29.406 5.332 1 90.25 247 LYS A CA 1
ATOM 1934 C C . LYS A 1 247 ? -7.266 28.562 5.703 1 90.25 247 LYS A C 1
ATOM 1936 O O . LYS A 1 247 ? -6.918 28.438 6.879 1 90.25 247 LYS A O 1
ATOM 1941 N N . ILE A 1 248 ? -6.715 27.922 4.727 1 94.38 248 ILE A N 1
ATOM 1942 C CA . ILE A 1 248 ? -5.477 27.172 4.891 1 94.38 248 ILE A CA 1
ATOM 1943 C C . ILE A 1 248 ? -4.293 28.016 4.434 1 94.38 248 ILE A C 1
ATOM 1945 O O . ILE A 1 248 ? -4.012 28.109 3.234 1 94.38 248 ILE A O 1
ATOM 1949 N N . GLU A 1 249 ? -3.654 28.672 5.426 1 93.56 249 GLU A N 1
ATOM 1950 C CA . GLU A 1 249 ? -2.57 29.578 5.098 1 93.56 249 GLU A CA 1
ATOM 1951 C C . GLU A 1 249 ? -1.263 29.156 5.762 1 93.56 249 GLU A C 1
ATOM 1953 O O . GLU A 1 249 ? -1.27 28.609 6.867 1 93.56 249 GLU A O 1
ATOM 1958 N N . TYR A 1 250 ? -0.273 29.484 5.074 1 95.88 250 TYR A N 1
ATOM 1959 C CA . TYR A 1 250 ? 1.057 29.234 5.613 1 95.88 250 TYR A CA 1
ATOM 1960 C C . TYR A 1 250 ? 1.406 30.25 6.695 1 95.88 250 TYR A C 1
ATOM 1962 O O . TYR A 1 250 ? 1.138 31.438 6.543 1 95.88 250 TYR A O 1
ATOM 1970 N N . THR A 1 251 ? 1.882 29.812 7.789 1 94.19 251 THR A N 1
ATOM 1971 C CA . THR A 1 251 ? 2.455 30.641 8.844 1 94.19 251 THR A CA 1
ATOM 1972 C C . THR A 1 251 ? 3.91 30.266 9.102 1 94.19 251 THR A C 1
ATOM 1974 O O . THR A 1 251 ? 4.211 29.094 9.383 1 94.19 251 THR A O 1
ATOM 1977 N N . ASP A 1 252 ? 4.797 31.188 8.891 1 93.06 252 ASP A N 1
ATOM 1978 C CA . ASP A 1 252 ? 6.199 30.938 9.211 1 93.06 252 ASP A CA 1
ATOM 1979 C C . ASP A 1 252 ? 6.402 30.781 10.719 1 93.06 252 ASP A C 1
ATOM 1981 O O . ASP A 1 252 ? 6.266 31.734 11.469 1 93.06 252 ASP A O 1
ATOM 1985 N N . LEU A 1 253 ? 6.73 29.594 11.148 1 93.88 253 LEU A N 1
ATOM 1986 C CA . LEU A 1 253 ? 6.836 29.312 12.578 1 93.88 253 LEU A CA 1
ATOM 1987 C C . LEU A 1 253 ? 8.297 29.203 13 1 93.88 253 LEU A C 1
ATOM 1989 O O . LEU A 1 253 ? 8.594 28.906 14.164 1 93.88 253 LEU A O 1
ATOM 1993 N N . SER A 1 254 ? 9.148 29.391 12.047 1 80.94 254 SER A N 1
ATOM 1994 C CA . SER A 1 254 ? 10.57 29.266 12.344 1 80.94 254 SER A CA 1
ATOM 1995 C C . SER A 1 254 ? 11.008 30.266 13.398 1 80.94 254 SER A C 1
ATOM 1997 O O . SER A 1 254 ? 10.359 31.297 13.586 1 80.94 254 SER A O 1
ATOM 1999 N N . HIS A 1 255 ? 11.93 29.828 14.242 1 70.06 255 HIS A N 1
ATOM 2000 C CA . HIS A 1 255 ? 12.477 30.719 15.258 1 70.06 255 HIS A CA 1
ATOM 2001 C C . HIS A 1 255 ? 12.953 32.031 14.641 1 70.06 255 HIS A C 1
ATOM 2003 O O . HIS A 1 255 ? 12.859 33.094 15.273 1 70.06 255 HIS A O 1
ATOM 2009 N N . ARG A 1 256 ? 13.406 31.953 13.516 1 54 256 ARG A N 1
ATOM 2010 C CA . ARG A 1 256 ? 13.891 33.188 12.891 1 54 256 ARG A CA 1
ATOM 2011 C C . ARG A 1 256 ? 12.742 34.156 12.625 1 54 256 ARG A C 1
ATOM 2013 O O . ARG A 1 256 ? 12.914 35.344 12.719 1 54 256 ARG A O 1
ATOM 2020 N N . ALA A 1 257 ? 11.586 33.594 12.367 1 50.28 257 ALA A N 1
ATOM 2021 C CA . ALA A 1 257 ? 10.438 34.438 12.078 1 50.28 257 ALA A CA 1
ATOM 2022 C C . ALA A 1 257 ? 9.977 35.219 13.32 1 50.28 257 ALA A C 1
ATOM 2024 O O . ALA A 1 257 ? 9.5 36.344 13.234 1 50.28 257 ALA A O 1
ATOM 2025 N N . ARG A 1 258 ? 10.016 34.656 14.531 1 50.88 258 ARG A N 1
ATOM 2026 C CA . ARG A 1 258 ? 9.648 35.344 15.758 1 50.88 258 ARG A CA 1
ATOM 2027 C C . ARG A 1 258 ? 10.531 36.562 15.984 1 50.88 258 ARG A C 1
ATOM 2029 O O . ARG A 1 258 ? 10.062 37.594 16.469 1 50.88 258 ARG A O 1
ATOM 2036 N N . SER A 1 259 ? 11.766 36.344 15.703 1 46.22 259 SER A N 1
ATOM 2037 C CA . SER A 1 259 ? 12.586 37.5 15.969 1 46.22 259 SER A CA 1
ATOM 2038 C C . SER A 1 259 ? 12.117 38.688 15.141 1 46.22 259 SER A C 1
ATOM 2040 O O . SER A 1 259 ? 12.203 39.844 15.586 1 46.22 259 SER A O 1
ATOM 2042 N N . ARG A 1 260 ? 11.523 38.469 14.109 1 43.56 260 ARG A N 1
ATOM 2043 C CA . ARG A 1 260 ? 11.117 39.594 13.273 1 43.56 260 ARG A CA 1
ATOM 2044 C C . ARG A 1 260 ? 9.805 40.188 13.758 1 43.56 260 ARG A C 1
ATOM 2046 O O . ARG A 1 260 ? 9.586 41.406 13.648 1 43.56 260 ARG A O 1
ATOM 2053 N N . GLY A 1 261 ? 8.953 39.344 14.312 1 42.22 261 GLY A N 1
ATOM 2054 C CA . GLY A 1 261 ? 7.668 39.844 14.781 1 42.22 261 GLY A CA 1
ATOM 2055 C C . GLY A 1 261 ? 7.777 40.656 16.062 1 42.22 261 GLY A C 1
ATOM 2056 O O . GLY A 1 261 ? 7.059 41.625 16.234 1 42.22 261 GLY A O 1
ATOM 2057 N N . GLU A 1 262 ? 8.578 40.219 17 1 42.94 262 GLU A N 1
ATOM 2058 C CA . GLU A 1 262 ? 8.734 40.938 18.266 1 42.94 262 GLU A CA 1
ATOM 2059 C C . GLU A 1 262 ? 9.453 42.25 18.047 1 42.94 262 GLU A C 1
ATOM 2061 O O . GLU A 1 262 ? 9.273 43.219 18.812 1 42.94 262 GLU A O 1
ATOM 2066 N N . GLY A 1 263 ? 10.266 42.312 17.047 1 42.69 263 GLY A N 1
ATOM 2067 C CA . GLY A 1 263 ? 11.008 43.562 16.844 1 42.69 263 GLY A CA 1
ATOM 2068 C C . GLY A 1 263 ? 10.125 44.688 16.375 1 42.69 263 GLY A C 1
ATOM 2069 O O . GLY A 1 263 ? 10.445 45.875 16.609 1 42.69 263 GLY A O 1
ATOM 2070 N N . LYS A 1 264 ? 9.078 44.469 15.617 1 44.59 264 LYS A N 1
ATOM 2071 C CA . LYS A 1 264 ? 8.305 45.594 15.117 1 44.59 264 LYS A CA 1
ATOM 2072 C C . LYS A 1 264 ? 7.379 46.156 16.203 1 44.59 264 LYS A C 1
ATOM 2074 O O . LYS A 1 264 ? 6.832 47.25 16.047 1 44.59 264 LYS A O 1
ATOM 2079 N N . ARG A 1 265 ? 6.957 45.312 17.219 1 41.16 265 ARG A N 1
ATOM 2080 C CA . ARG A 1 265 ? 6.008 45.906 18.156 1 41.16 265 ARG A CA 1
ATOM 2081 C C . ARG A 1 265 ? 6.688 46.938 19.047 1 41.16 265 ARG A C 1
ATOM 2083 O O . ARG A 1 265 ? 6.062 47.938 19.453 1 41.16 265 ARG A O 1
ATOM 2090 N N . THR A 1 266 ? 7.91 46.625 19.312 1 39.19 266 THR A N 1
ATOM 2091 C CA . THR A 1 266 ? 8.516 47.531 20.297 1 39.19 266 THR A CA 1
ATOM 2092 C C . THR A 1 266 ? 8.773 48.906 19.703 1 39.19 266 THR A C 1
ATOM 2094 O O . THR A 1 266 ? 8.742 49.906 20.422 1 39.19 266 THR A O 1
ATOM 2097 N N . ASP A 1 267 ? 9.07 48.875 18.391 1 38.19 267 ASP A N 1
ATOM 2098 C CA . ASP A 1 267 ? 9.531 50.156 17.891 1 38.19 267 ASP A CA 1
ATOM 2099 C C . ASP A 1 267 ? 8.359 51.125 17.641 1 38.19 267 ASP A C 1
ATOM 2101 O O . ASP A 1 267 ? 8.508 52.344 17.781 1 38.19 267 ASP A O 1
ATOM 2105 N N . ARG A 1 268 ? 7.148 50.531 17.281 1 38.34 268 ARG A N 1
ATOM 2106 C CA . ARG A 1 268 ? 6.066 51.406 16.875 1 38.34 268 ARG A CA 1
ATOM 2107 C C . ARG A 1 268 ? 5.461 52.125 18.094 1 38.34 268 ARG A C 1
ATOM 2109 O O . ARG A 1 268 ? 4.82 53.156 17.953 1 38.34 268 ARG A O 1
ATOM 2116 N N . GLY A 1 269 ? 5.613 51.375 19.234 1 34.78 269 GLY A N 1
ATOM 2117 C CA . GLY A 1 269 ? 4.973 51.938 20.406 1 34.78 269 GLY A CA 1
ATOM 2118 C C . GLY A 1 269 ? 5.684 53.156 20.953 1 34.78 269 GLY A C 1
ATOM 2119 O O . GLY A 1 269 ? 5.141 53.875 21.797 1 34.78 269 GLY A O 1
ATOM 2120 N N . ARG A 1 270 ? 6.988 53.125 20.719 1 37.22 270 ARG A N 1
ATOM 2121 C CA . ARG A 1 270 ? 7.777 54.156 21.375 1 37.22 270 ARG A CA 1
ATOM 2122 C C . ARG A 1 270 ? 7.543 55.531 20.703 1 37.22 270 ARG A C 1
ATOM 2124 O O . ARG A 1 270 ? 7.672 56.562 21.344 1 37.22 270 ARG A O 1
ATOM 2131 N N . HIS A 1 271 ? 7.234 55.375 19.344 1 36.19 271 HIS A N 1
ATOM 2132 C CA . HIS A 1 271 ? 7.27 56.688 18.656 1 36.19 271 HIS A CA 1
ATOM 2133 C C . HIS A 1 271 ? 6.008 57.5 18.938 1 36.19 271 HIS A C 1
ATOM 2135 O O . HIS A 1 271 ? 6.008 58.719 18.781 1 36.19 271 HIS A O 1
ATOM 2141 N N . ALA A 1 272 ? 4.926 56.75 19.266 1 39.16 272 ALA A N 1
ATOM 2142 C CA . ALA A 1 272 ? 3.654 57.469 19.297 1 39.16 272 ALA A CA 1
ATOM 2143 C C . ALA A 1 272 ? 3.525 58.312 20.562 1 39.16 272 ALA A C 1
ATOM 2145 O O . ALA A 1 272 ? 2.775 59.281 20.594 1 39.16 272 ALA A O 1
ATOM 2146 N N . SER A 1 273 ? 4.234 57.75 21.594 1 36.72 273 SER A N 1
ATOM 2147 C CA . SER A 1 273 ? 3.986 58.438 22.859 1 36.72 273 SER A CA 1
ATOM 2148 C C . SER A 1 273 ? 4.648 59.812 22.906 1 36.72 273 SER A C 1
ATOM 2150 O O . SER A 1 273 ? 4.312 60.625 23.75 1 36.72 273 SER A O 1
ATOM 2152 N N . ARG A 1 274 ? 5.707 59.875 22.141 1 36.81 274 ARG A N 1
ATOM 2153 C CA . ARG A 1 274 ? 6.488 61.125 22.25 1 36.81 274 ARG A CA 1
ATOM 2154 C C . ARG A 1 274 ? 5.734 62.312 21.656 1 36.81 274 ARG A C 1
ATOM 2156 O O . ARG A 1 274 ? 5.863 63.438 22.125 1 36.81 274 ARG A O 1
ATOM 2163 N N . ASP A 1 275 ? 5.02 61.875 20.578 1 36.06 275 ASP A N 1
ATOM 2164 C CA . ASP A 1 275 ? 4.508 62.969 19.766 1 36.06 275 ASP A CA 1
ATOM 2165 C C . ASP A 1 275 ? 3.348 63.688 20.469 1 36.06 275 ASP A C 1
ATOM 2167 O O . ASP A 1 275 ? 3.012 64.812 20.125 1 36.06 275 ASP A O 1
ATOM 2171 N N . ARG A 1 276 ? 2.635 62.938 21.328 1 36.97 276 ARG A N 1
ATOM 2172 C CA . ARG A 1 276 ? 1.419 63.531 21.891 1 36.97 276 ARG A CA 1
ATOM 2173 C C . ARG A 1 276 ? 1.752 64.562 22.922 1 36.97 276 ARG A C 1
ATOM 2175 O O . ARG A 1 276 ? 0.961 65.5 23.156 1 36.97 276 ARG A O 1
ATOM 2182 N N . GLN A 1 277 ? 2.855 64.25 23.625 1 32.72 277 GLN A N 1
ATOM 2183 C CA . GLN A 1 277 ? 3.135 65.125 24.734 1 32.72 277 GLN A CA 1
ATOM 2184 C C . GLN A 1 277 ? 3.494 66.562 24.234 1 32.72 277 GLN A C 1
ATOM 2186 O O . GLN A 1 277 ? 3.273 67.562 24.938 1 32.72 277 GLN A O 1
ATOM 2191 N N . ASP A 1 278 ? 4.16 66.562 23.094 1 34.31 278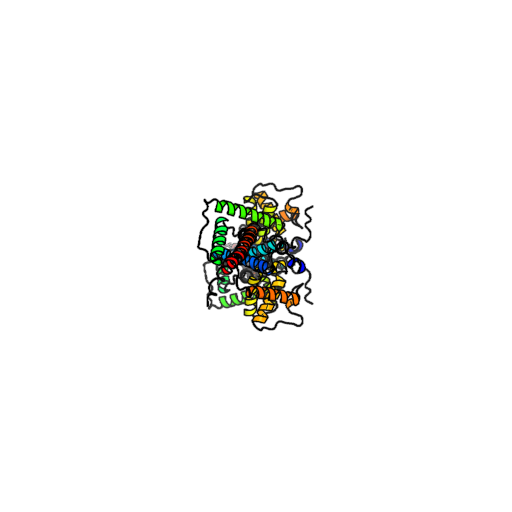 ASP A N 1
ATOM 2192 C CA . ASP A 1 278 ? 4.711 67.812 22.672 1 34.31 278 ASP A CA 1
ATOM 2193 C C . ASP A 1 278 ? 3.605 68.75 22.219 1 34.31 278 ASP A C 1
ATOM 2195 O O . ASP A 1 278 ? 3.811 70 22.156 1 34.31 278 ASP A O 1
ATOM 2199 N N . SER A 1 279 ? 2.498 68.125 21.781 1 36.5 279 SER A N 1
ATOM 2200 C CA . SER A 1 279 ? 1.491 69 21.172 1 36.5 279 SER A CA 1
ATOM 2201 C C . SER A 1 279 ? 0.715 69.75 22.234 1 36.5 279 SER A C 1
ATOM 2203 O O . SER A 1 279 ? -0.024 70.688 21.922 1 36.5 279 SER A O 1
ATOM 2205 N N . LYS A 1 280 ? 0.642 69.25 23.359 1 36.56 280 LYS A N 1
ATOM 2206 C CA . LYS A 1 280 ? -0.161 69.938 24.375 1 36.56 280 LYS A CA 1
ATOM 2207 C C . LYS A 1 280 ? 0.44 71.312 24.766 1 36.56 280 LYS A C 1
ATOM 2209 O O . LYS A 1 280 ? -0.274 72.188 25.203 1 36.56 280 LYS A O 1
ATOM 2214 N N . ARG A 1 281 ? 1.735 71.375 24.812 1 34.06 281 ARG A N 1
ATOM 2215 C CA . ARG A 1 281 ? 2.33 72.5 25.469 1 34.06 281 ARG A CA 1
ATOM 2216 C C . ARG A 1 281 ? 2.109 73.812 24.641 1 34.06 281 ARG A C 1
ATOM 2218 O O . ARG A 1 281 ? 2.348 74.875 25.125 1 34.06 281 ARG A O 1
ATOM 2225 N N . GLN A 1 282 ? 1.933 73.562 23.328 1 31.08 282 GLN A N 1
ATOM 2226 C CA . GLN A 1 282 ? 1.96 74.812 22.531 1 31.08 282 GLN A CA 1
ATOM 2227 C C . GLN A 1 282 ? 0.685 75.625 22.719 1 31.08 282 GLN A C 1
ATOM 2229 O O . GLN A 1 282 ? 0.599 76.75 22.281 1 31.08 282 GLN A O 1
ATOM 2234 N N . ARG A 1 283 ? -0.36 75.062 23.047 1 31.39 283 ARG A N 1
ATOM 2235 C CA . ARG A 1 283 ? -1.615 75.812 22.969 1 31.39 283 ARG A CA 1
ATOM 2236 C C . ARG A 1 283 ? -1.683 76.875 24.031 1 31.39 283 ARG A C 1
ATOM 2238 O O . ARG A 1 283 ? -2.527 77.75 23.953 1 31.39 283 ARG A O 1
ATOM 2245 N N . ASP A 1 284 ? -1.011 76.688 25.125 1 30.7 284 ASP A N 1
ATOM 2246 C CA . ASP A 1 284 ? -1.386 77.562 26.234 1 30.7 284 ASP A CA 1
ATOM 2247 C C . ASP A 1 284 ? -1.002 79 25.922 1 30.7 284 ASP A C 1
ATOM 2249 O O . ASP A 1 284 ? -1.627 79.938 26.422 1 30.7 284 ASP A O 1
ATOM 2253 N N . SER A 1 285 ? 0.207 79.438 25.438 1 30.47 285 SER A N 1
ATOM 2254 C CA . SER A 1 285 ? 0.728 80.812 25.609 1 30.47 285 SER A CA 1
ATOM 2255 C C . SER A 1 285 ? 0.193 81.75 24.547 1 30.47 285 SER A C 1
ATOM 2257 O O . SER A 1 285 ? 0.875 82.688 24.156 1 30.47 285 SER A O 1
ATOM 2259 N N . SER A 1 286 ? -0.989 81.875 24.219 1 28.23 286 SER A N 1
ATOM 2260 C CA . SER A 1 286 ? -1.667 82.812 23.312 1 28.23 286 SER A CA 1
ATOM 2261 C C . SER A 1 286 ? -1.714 84.25 23.891 1 28.23 286 SER A C 1
ATOM 2263 O O . SER A 1 286 ? -2.369 85.125 23.344 1 28.23 286 SER A O 1
ATOM 2265 N N . ARG A 1 287 ? -1.287 84.75 24.828 1 27.78 287 ARG A N 1
ATOM 2266 C CA . ARG A 1 287 ? -2.133 85.75 25.531 1 27.78 287 ARG A CA 1
ATOM 2267 C C . ARG A 1 287 ? -2.254 87.062 24.719 1 27.78 287 ARG A C 1
ATOM 2269 O O . ARG A 1 287 ? -2.809 88 25.219 1 27.78 287 ARG A O 1
ATOM 2276 N N . ASP A 1 288 ? -1.6 87.25 23.656 1 23.72 288 ASP A N 1
ATOM 2277 C CA . ASP A 1 288 ? -1.167 88.5 23.172 1 23.72 288 ASP A CA 1
ATOM 2278 C C . ASP A 1 288 ? -2.338 89.312 22.594 1 23.72 288 ASP A C 1
ATOM 2280 O O . ASP A 1 288 ? -2.943 88.875 21.594 1 23.72 288 ASP A O 1
ATOM 2284 N N . TYR A 1 289 ? -2.879 90.438 23.391 1 22.58 289 TYR A N 1
ATOM 2285 C CA . TYR A 1 289 ? -4.023 91.312 23.312 1 22.58 289 TYR A CA 1
ATOM 2286 C C . TYR A 1 289 ? -4.09 92 21.953 1 22.58 289 TYR A C 1
ATOM 2288 O O . TYR A 1 289 ? -3.072 92.125 21.266 1 22.58 289 TYR A O 1
ATOM 2296 N N . GLY A 1 290 ? -5.125 91.938 21.156 1 23.33 290 GLY A N 1
ATOM 2297 C CA . GLY A 1 290 ? -6.016 93.062 20.844 1 23.33 290 GLY A CA 1
ATOM 2298 C C . GLY A 1 290 ? -6.199 94 21.984 1 23.33 290 GLY A C 1
ATOM 2299 O O . GLY A 1 290 ? -7.02 93.812 22.875 1 23.33 290 GLY A O 1
ATOM 2300 N N . GLY A 1 291 ? -5.418 94.812 22.5 1 15.54 291 GLY A N 1
ATOM 2301 C CA . GLY A 1 291 ? -5.406 96.188 22.969 1 15.54 291 GLY A CA 1
ATOM 2302 C C . GLY A 1 291 ? -6.113 97.125 22.016 1 15.54 291 GLY A C 1
ATOM 2303 O O . GLY A 1 291 ? -6.223 96.875 20.812 1 15.54 291 GLY A O 1
ATOM 2304 N N . ARG A 1 292 ? -6.383 98.5 22.281 1 18.59 292 ARG A N 1
ATOM 2305 C CA . ARG A 1 292 ? -6.488 99 23.641 1 18.59 292 ARG A CA 1
ATOM 2306 C C . ARG A 1 292 ? -7.844 98.688 24.25 1 18.59 292 ARG A C 1
ATOM 2308 O O . ARG A 1 292 ? -8.188 99.188 25.328 1 18.59 292 ARG A O 1
ATOM 2315 N N . ARG A 1 293 ? -8.531 97.875 23.969 1 16.08 293 ARG A N 1
ATOM 2316 C CA . ARG A 1 293 ? -9.898 98.375 23.938 1 16.08 293 ARG A CA 1
ATOM 2317 C C . ARG A 1 293 ? -10.586 98.188 25.281 1 16.08 293 ARG A C 1
ATOM 2319 O O . ARG A 1 293 ? -10.461 97.125 25.906 1 16.08 293 ARG A O 1
ATOM 2326 N N . MET B 1 1 ? -20.562 -14.828 18.094 1 20.16 1 MET B N 1
ATOM 2327 C CA . MET B 1 1 ? -19.297 -14.5 18.719 1 20.16 1 MET B CA 1
ATOM 2328 C C . MET B 1 1 ? -18.172 -14.445 17.688 1 20.16 1 MET B C 1
ATOM 2330 O O . MET B 1 1 ? -17.812 -15.461 17.094 1 20.16 1 MET B O 1
ATOM 2334 N N . ILE B 1 2 ? -18.172 -13.383 16.875 1 28.52 2 ILE B N 1
ATOM 2335 C CA . ILE B 1 2 ? -17.141 -13.188 15.867 1 28.52 2 ILE B CA 1
ATOM 2336 C C . ILE B 1 2 ? -15.758 -13.25 16.516 1 28.52 2 ILE B C 1
ATOM 2338 O O . ILE B 1 2 ? -15.43 -12.422 17.375 1 28.52 2 ILE B O 1
ATOM 2342 N N . HIS B 1 3 ? -15.305 -14.383 16.844 1 30.77 3 HIS B N 1
ATOM 2343 C CA . HIS B 1 3 ? -13.984 -14.617 17.422 1 30.77 3 HIS B CA 1
ATOM 2344 C C . HIS B 1 3 ? -12.914 -13.836 16.672 1 30.77 3 HIS B C 1
ATOM 2346 O O . HIS B 1 3 ? -12.68 -14.07 15.477 1 30.77 3 HIS B O 1
ATOM 2352 N N . THR B 1 4 ? -12.93 -12.594 16.891 1 33.62 4 THR B N 1
ATOM 2353 C CA . THR B 1 4 ? -11.867 -11.742 16.375 1 33.62 4 THR B CA 1
ATOM 2354 C C . THR B 1 4 ? -10.5 -12.219 16.859 1 33.62 4 THR B C 1
ATOM 2356 O O . THR B 1 4 ? -10.055 -11.852 17.953 1 33.62 4 THR B O 1
ATOM 2359 N N . ASP B 1 5 ? -10.227 -13.477 16.953 1 33.34 5 ASP B N 1
ATOM 2360 C CA . ASP B 1 5 ? -8.906 -13.984 17.312 1 33.34 5 ASP B CA 1
ATOM 2361 C C . ASP B 1 5 ? -7.801 -13.164 16.641 1 33.34 5 ASP B C 1
ATOM 2363 O O . ASP B 1 5 ? -7.984 -12.656 15.531 1 33.34 5 ASP B O 1
ATOM 2367 N N . ALA B 1 6 ? -6.801 -12.75 17.328 1 38.03 6 ALA B N 1
ATOM 2368 C CA . ALA B 1 6 ? -5.465 -12.32 16.906 1 38.03 6 ALA B CA 1
ATOM 2369 C C . ALA B 1 6 ? -5.109 -12.914 15.547 1 38.03 6 ALA B C 1
ATOM 2371 O O . ALA B 1 6 ? -3.994 -12.719 15.055 1 38.03 6 ALA B O 1
ATOM 2372 N N . ALA B 1 7 ? -5.938 -13.742 14.922 1 37 7 ALA B N 1
ATOM 2373 C CA . ALA B 1 7 ? -5.98 -14.609 13.742 1 37 7 ALA B CA 1
ATOM 2374 C C . ALA B 1 7 ? -6.035 -13.781 12.461 1 37 7 ALA B C 1
ATOM 2376 O O . ALA B 1 7 ? -6.102 -14.336 11.359 1 37 7 ALA B O 1
ATOM 2377 N N . VAL B 1 8 ? -6.41 -12.57 12.469 1 44.38 8 VAL B N 1
ATOM 2378 C CA . VAL B 1 8 ? -6.703 -11.773 11.281 1 44.38 8 VAL B CA 1
ATOM 2379 C C . VAL B 1 8 ? -5.488 -11.758 10.352 1 44.38 8 VAL B C 1
ATOM 2381 O O . VAL B 1 8 ? -5.633 -11.727 9.133 1 44.38 8 VAL B O 1
ATOM 2384 N N . ASP B 1 9 ? -4.277 -11.586 11.016 1 51.34 9 ASP B N 1
ATOM 2385 C CA . ASP B 1 9 ? -3.096 -11.57 10.156 1 51.34 9 ASP B CA 1
ATOM 2386 C C . ASP B 1 9 ? -2.656 -12.984 9.805 1 51.34 9 ASP B C 1
ATOM 2388 O O . ASP B 1 9 ? -1.462 -13.25 9.648 1 51.34 9 ASP B O 1
ATOM 2392 N N . ASN B 1 10 ? -3.625 -13.812 9.68 1 62.66 10 ASN B N 1
ATOM 2393 C CA . ASN B 1 10 ? -3.361 -15.242 9.609 1 62.66 10 ASN B CA 1
ATOM 2394 C C . ASN B 1 10 ? -3.16 -15.703 8.164 1 62.66 10 ASN B C 1
ATOM 2396 O O . ASN B 1 10 ? -3.662 -16.75 7.766 1 62.66 10 ASN B O 1
ATOM 2400 N N . PHE B 1 11 ? -2.471 -14.844 7.391 1 80.62 11 PHE B N 1
ATOM 2401 C CA . PHE B 1 11 ? -2.309 -15.328 6.023 1 80.62 11 PHE B CA 1
ATOM 2402 C C . PHE B 1 11 ? -1.063 -16.203 5.906 1 80.62 11 PHE B C 1
ATOM 2404 O O . PHE B 1 11 ? -0.833 -16.828 4.867 1 80.62 11 PHE B O 1
ATOM 2411 N N . TYR B 1 12 ? -0.381 -16.375 7.004 1 88.94 12 TYR B N 1
ATOM 2412 C CA . TYR B 1 12 ? 0.893 -17.078 6.887 1 88.94 12 TYR B CA 1
ATOM 2413 C C . TYR B 1 12 ? 0.731 -18.562 7.207 1 88.94 12 TYR B C 1
ATOM 2415 O O . TYR B 1 12 ? 0.008 -18.922 8.133 1 88.94 12 TYR B O 1
ATOM 2423 N N . ILE B 1 13 ? 1.366 -19.312 6.398 1 91.44 13 ILE B N 1
ATOM 2424 C CA . ILE B 1 13 ? 1.306 -20.766 6.578 1 91.44 13 ILE B CA 1
ATOM 2425 C C . ILE B 1 13 ? 2.691 -21.297 6.934 1 91.44 13 ILE B C 1
ATOM 2427 O O . ILE B 1 13 ? 3.703 -20.641 6.656 1 91.44 13 ILE B O 1
ATOM 2431 N N . THR B 1 14 ? 2.691 -22.422 7.449 1 90.38 14 THR B N 1
ATOM 2432 C CA . THR B 1 14 ? 3.939 -23.078 7.824 1 90.38 14 THR B CA 1
ATOM 2433 C C . THR B 1 14 ? 4.555 -23.797 6.621 1 90.38 14 THR B C 1
ATOM 2435 O O . THR B 1 14 ? 3.904 -23.953 5.586 1 90.38 14 THR B O 1
ATOM 2438 N N . ALA B 1 15 ? 5.77 -24.188 6.855 1 89.06 15 ALA B N 1
ATOM 2439 C CA . ALA B 1 15 ? 6.445 -24.953 5.812 1 89.06 15 ALA B CA 1
ATOM 2440 C C . ALA B 1 15 ? 5.699 -26.25 5.512 1 89.06 15 ALA B C 1
ATOM 2442 O O . ALA B 1 15 ? 5.645 -26.688 4.359 1 89.06 15 ALA B O 1
ATOM 2443 N N . ARG B 1 16 ? 5.16 -26.844 6.508 1 89 16 ARG B N 1
ATOM 2444 C CA . ARG B 1 16 ? 4.406 -28.078 6.34 1 89 16 ARG B CA 1
ATOM 2445 C C . ARG B 1 16 ? 3.137 -27.844 5.527 1 89 16 ARG B C 1
ATOM 2447 O O . ARG B 1 16 ? 2.824 -28.609 4.613 1 89 16 ARG B O 1
ATOM 2454 N N . GLU B 1 17 ? 2.461 -26.781 5.816 1 90.44 17 GLU B N 1
ATOM 2455 C CA . GLU B 1 17 ? 1.236 -26.453 5.098 1 90.44 17 GLU B CA 1
ATOM 2456 C C . GLU B 1 17 ? 1.527 -26.109 3.639 1 90.44 17 GLU B C 1
ATOM 2458 O O . GLU B 1 17 ? 0.703 -26.375 2.76 1 90.44 17 GLU B O 1
ATOM 2463 N N . ALA B 1 18 ? 2.682 -25.594 3.436 1 90.19 18 ALA B N 1
ATOM 2464 C CA . ALA B 1 18 ? 3.084 -25.234 2.078 1 90.19 18 ALA B CA 1
ATOM 2465 C C . ALA B 1 18 ? 3.303 -26.469 1.224 1 90.19 18 ALA B C 1
ATOM 2467 O O . ALA B 1 18 ? 3.186 -26.422 -0.003 1 90.19 18 ALA B O 1
ATOM 2468 N N . LYS B 1 19 ? 3.525 -27.562 1.866 1 90.44 19 LYS B N 1
ATOM 2469 C CA . LYS B 1 19 ? 3.732 -28.828 1.163 1 90.44 19 LYS B CA 1
ATOM 2470 C C . LYS B 1 19 ? 2.41 -29.562 0.954 1 90.44 19 LYS B C 1
ATOM 2472 O O . LYS B 1 19 ? 2.297 -30.406 0.064 1 90.44 19 LYS B O 1
ATOM 2477 N N . ASP B 1 20 ? 1.469 -29.234 1.771 1 93.19 20 ASP B N 1
ATOM 2478 C CA . ASP B 1 20 ? 0.175 -29.906 1.713 1 93.19 20 ASP B CA 1
ATOM 2479 C C . ASP B 1 20 ? -0.937 -28.922 1.336 1 93.19 20 ASP B C 1
ATOM 2481 O O . ASP B 1 20 ? -1.921 -28.781 2.064 1 93.19 20 ASP B O 1
ATOM 2485 N N . THR B 1 21 ? -0.799 -28.359 0.18 1 95.31 21 THR B N 1
ATOM 2486 C CA . THR B 1 21 ? -1.79 -27.375 -0.272 1 95.31 21 THR B CA 1
ATOM 2487 C C . THR B 1 21 ? -3.066 -28.078 -0.728 1 95.31 21 THR B C 1
ATOM 2489 O O . THR B 1 21 ? -3.062 -29.297 -0.968 1 95.31 21 THR B O 1
ATOM 2492 N N . PRO B 1 22 ? -4.148 -27.328 -0.801 1 96.69 22 PRO B N 1
ATOM 2493 C CA . PRO B 1 22 ? -5.383 -27.922 -1.335 1 96.69 22 PRO B CA 1
ATOM 2494 C C . PRO B 1 22 ? -5.207 -28.484 -2.74 1 96.69 22 PRO B C 1
ATOM 2496 O O . PRO B 1 22 ? -5.801 -29.516 -3.074 1 96.69 22 PRO B O 1
ATOM 2499 N N . SER B 1 23 ? -4.398 -27.859 -3.537 1 97.06 23 SER B N 1
ATOM 2500 C CA . SER B 1 23 ? -4.137 -28.359 -4.879 1 97.06 23 SER B CA 1
ATOM 2501 C C . SER B 1 23 ? -3.426 -29.703 -4.836 1 97.06 23 SER B C 1
ATOM 2503 O O . SER B 1 23 ? -3.787 -30.625 -5.57 1 97.06 23 SER B O 1
ATOM 2505 N N . ARG B 1 24 ? -2.449 -29.844 -3.943 1 96.44 24 ARG B N 1
ATOM 2506 C CA . ARG B 1 24 ? -1.732 -31.094 -3.785 1 96.44 24 ARG B CA 1
ATOM 2507 C C . ARG B 1 24 ? -2.66 -32.188 -3.27 1 96.44 24 ARG B C 1
ATOM 2509 O O . ARG B 1 24 ? -2.562 -33.344 -3.695 1 96.44 24 ARG B O 1
ATOM 2516 N N . ALA B 1 25 ? -3.477 -31.812 -2.393 1 96.06 25 ALA B N 1
ATOM 2517 C CA . ALA B 1 25 ? -4.441 -32.75 -1.84 1 96.06 25 ALA B CA 1
ATOM 2518 C C . ALA B 1 25 ? -5.387 -33.25 -2.922 1 96.06 25 ALA B C 1
ATOM 2520 O O . ALA B 1 25 ? -5.91 -34.375 -2.82 1 96.06 25 ALA B O 1
ATOM 2521 N N . HIS B 1 26 ? -5.527 -32.5 -3.959 1 96.25 26 HIS B N 1
ATOM 2522 C CA . HIS B 1 26 ? -6.402 -32.875 -5.059 1 96.25 26 HIS B CA 1
ATOM 2523 C C . HIS B 1 26 ? -5.605 -33.5 -6.199 1 96.25 26 HIS B C 1
ATOM 2525 O O . HIS B 1 26 ? -6.102 -33.625 -7.324 1 96.25 26 HIS B O 1
ATOM 2531 N N . GLY B 1 27 ? -4.332 -33.75 -5.957 1 95.06 27 GLY B N 1
ATOM 2532 C CA . GLY B 1 27 ? -3.557 -34.531 -6.898 1 95.06 27 GLY B CA 1
ATOM 2533 C C . GLY B 1 27 ? -2.756 -33.688 -7.871 1 95.06 27 GLY B C 1
ATOM 2534 O O . GLY B 1 27 ? -2.211 -34.219 -8.852 1 95.06 27 GLY B O 1
ATOM 2535 N N . VAL B 1 28 ? -2.672 -32.438 -7.695 1 96.31 28 VAL B N 1
ATOM 2536 C CA . VAL B 1 28 ? -1.846 -31.578 -8.539 1 96.31 28 VAL B CA 1
ATOM 2537 C C . VAL B 1 28 ? -0.383 -31.688 -8.117 1 96.31 28 VAL B C 1
ATOM 2539 O O . VAL B 1 28 ? -0.046 -31.453 -6.957 1 96.31 28 VAL B O 1
ATOM 2542 N N . GLY B 1 29 ? 0.494 -32.062 -9.031 1 95.94 29 GLY B N 1
ATOM 2543 C CA . GLY B 1 29 ? 1.911 -32.188 -8.727 1 95.94 29 GLY B CA 1
ATOM 2544 C C . GLY B 1 29 ? 2.541 -30.859 -8.305 1 95.94 29 GLY B C 1
ATOM 2545 O O . GLY B 1 29 ? 2.072 -29.797 -8.695 1 95.94 29 GLY B O 1
ATOM 2546 N N . GLU B 1 30 ? 3.561 -30.938 -7.582 1 94.94 30 GLU B N 1
ATOM 2547 C CA . GLU B 1 30 ? 4.246 -29.766 -7.043 1 94.94 30 GLU B CA 1
ATOM 2548 C C . GLU B 1 30 ? 4.703 -28.828 -8.156 1 94.94 30 GLU B C 1
ATOM 2550 O O . GLU B 1 30 ? 4.52 -27.609 -8.07 1 94.94 30 GLU B O 1
ATOM 2555 N N . GLU B 1 31 ? 5.305 -29.359 -9.148 1 94.62 31 GLU B N 1
ATOM 2556 C CA . GLU B 1 31 ? 5.805 -28.547 -10.258 1 94.62 31 GLU B CA 1
ATOM 2557 C C . GLU B 1 31 ? 4.664 -27.875 -11.008 1 94.62 31 GLU B C 1
ATOM 2559 O O . GLU B 1 31 ? 4.758 -26.703 -11.367 1 94.62 31 GLU B O 1
ATOM 2564 N N . THR B 1 32 ? 3.611 -28.672 -11.227 1 95.81 32 THR B N 1
ATOM 2565 C CA . THR B 1 32 ? 2.453 -28.141 -11.93 1 95.81 32 THR B CA 1
ATOM 2566 C C . THR B 1 32 ? 1.824 -27 -11.133 1 95.81 32 THR B C 1
ATOM 2568 O O . THR B 1 32 ? 1.464 -25.969 -11.703 1 95.81 32 THR B O 1
ATOM 2571 N N . GLU B 1 33 ? 1.648 -27.219 -9.844 1 96.94 33 GLU B N 1
ATOM 2572 C CA . GLU B 1 33 ? 1.1 -26.156 -9.008 1 96.94 33 GLU B CA 1
ATOM 2573 C C . GLU B 1 33 ? 1.972 -24.906 -9.062 1 96.94 33 GLU B C 1
ATOM 2575 O O . GLU B 1 33 ? 1.459 -23.781 -9.195 1 96.94 33 GLU B O 1
ATOM 2580 N N . PHE B 1 34 ? 3.283 -25.156 -8.961 1 96.5 34 PHE B N 1
ATOM 2581 C CA . PHE B 1 34 ? 4.242 -24.062 -9 1 96.5 34 PHE B CA 1
ATOM 2582 C C . PHE B 1 34 ? 4.121 -23.266 -10.297 1 96.5 34 PHE B C 1
ATOM 2584 O O . PHE B 1 34 ? 4.016 -22.047 -10.281 1 96.5 34 PHE B O 1
ATOM 2591 N N . VAL B 1 35 ? 4.012 -23.906 -11.375 1 96.56 35 VAL B N 1
ATOM 2592 C CA . VAL B 1 35 ? 3.99 -23.266 -12.688 1 96.56 35 VAL B CA 1
ATOM 2593 C C . VAL B 1 35 ? 2.646 -22.578 -12.906 1 96.56 35 VAL B C 1
ATOM 2595 O O . VAL B 1 35 ? 2.592 -21.484 -13.477 1 96.56 35 VAL B O 1
ATOM 2598 N N . GLN B 1 36 ? 1.547 -23.172 -12.445 1 97.5 36 GLN B N 1
ATOM 2599 C CA . GLN B 1 36 ? 0.234 -22.578 -12.648 1 97.5 36 GLN B CA 1
ATOM 2600 C C . GLN B 1 36 ? 0.069 -21.312 -11.805 1 97.5 36 GLN B C 1
ATOM 2602 O O . GLN B 1 36 ? -0.591 -20.359 -12.227 1 97.5 36 GLN B O 1
ATOM 2607 N N . ARG B 1 37 ? 0.656 -21.359 -10.648 1 97.81 37 ARG B N 1
ATOM 2608 C CA . ARG B 1 37 ? 0.638 -20.156 -9.836 1 97.81 37 ARG B CA 1
ATOM 2609 C C . ARG B 1 37 ? 1.443 -19.031 -10.492 1 97.81 37 ARG B C 1
ATOM 2611 O O . ARG B 1 37 ? 1.011 -17.875 -10.508 1 97.81 37 ARG B O 1
ATOM 2618 N N . ILE B 1 38 ? 2.561 -19.406 -11.055 1 98.25 38 ILE B N 1
ATOM 2619 C CA . ILE B 1 38 ? 3.381 -18.438 -11.773 1 98.25 38 ILE B CA 1
ATOM 2620 C C . ILE B 1 38 ? 2.635 -17.938 -13.008 1 98.25 38 ILE B C 1
ATOM 2622 O O . ILE B 1 38 ? 2.678 -16.75 -13.336 1 98.25 38 ILE B O 1
ATOM 2626 N N . TYR B 1 39 ? 1.968 -18.859 -13.664 1 98.12 39 TYR B N 1
ATOM 2627 C CA . TYR B 1 39 ? 1.166 -18.484 -14.828 1 98.12 39 TYR B CA 1
ATOM 2628 C C . TYR B 1 39 ? 0.121 -17.438 -14.461 1 98.12 39 TYR B C 1
ATOM 2630 O O . TYR B 1 39 ? -0.005 -16.422 -15.141 1 98.12 39 TYR B O 1
ATOM 2638 N N . GLY B 1 40 ? -0.595 -17.719 -13.414 1 98.56 40 GLY B N 1
ATOM 2639 C CA . GLY B 1 40 ? -1.583 -16.75 -12.953 1 98.56 40 GLY B CA 1
ATOM 2640 C C . GLY B 1 40 ? -0.985 -15.398 -12.617 1 98.56 40 GLY B C 1
ATOM 2641 O O . GLY B 1 40 ? -1.495 -14.367 -13.047 1 98.56 40 GLY B O 1
ATOM 2642 N N . ALA B 1 41 ? 0.098 -15.422 -11.875 1 98.62 41 ALA B N 1
ATOM 2643 C CA . ALA B 1 41 ? 0.775 -14.188 -11.492 1 98.62 41 ALA B CA 1
ATOM 2644 C C . ALA B 1 41 ? 1.284 -13.438 -12.719 1 98.62 41 ALA B C 1
ATOM 2646 O O . ALA B 1 41 ? 1.262 -12.203 -12.75 1 98.62 41 ALA B O 1
ATOM 2647 N N . SER B 1 42 ? 1.718 -14.141 -13.711 1 98.19 42 SER B N 1
ATOM 2648 C CA . SER B 1 42 ? 2.188 -13.539 -14.953 1 98.19 42 SER B CA 1
ATOM 2649 C C . SER B 1 42 ? 1.043 -12.883 -15.719 1 98.19 42 SER B C 1
ATOM 2651 O O . SER B 1 42 ? 1.213 -11.812 -16.297 1 98.19 42 SER B O 1
ATOM 2653 N N . LEU B 1 43 ? -0.057 -13.555 -15.734 1 98.5 43 LEU B N 1
ATOM 2654 C CA . LEU B 1 43 ? -1.226 -12.977 -16.391 1 98.5 43 LEU B CA 1
ATOM 2655 C C . LEU B 1 43 ? -1.653 -11.68 -15.703 1 98.5 43 LEU B C 1
ATOM 2657 O O . LEU B 1 43 ? -2.059 -10.727 -16.375 1 98.5 43 LEU B O 1
ATOM 2661 N N . ILE B 1 44 ? -1.591 -11.672 -14.398 1 98.75 44 ILE B N 1
ATOM 2662 C CA . ILE B 1 44 ? -1.917 -10.469 -13.648 1 98.75 44 ILE B CA 1
ATOM 2663 C C . ILE B 1 44 ? -1 -9.328 -14.078 1 98.75 44 ILE B C 1
ATOM 2665 O O . ILE B 1 44 ? -1.471 -8.234 -14.414 1 98.75 44 ILE B O 1
ATOM 2669 N N . ARG B 1 45 ? 0.253 -9.602 -14.062 1 97.88 45 ARG B N 1
ATOM 2670 C CA . ARG B 1 45 ? 1.224 -8.57 -14.43 1 97.88 45 ARG B CA 1
ATOM 2671 C C . ARG B 1 45 ? 0.961 -8.047 -15.836 1 97.88 45 ARG B C 1
ATOM 2673 O O . ARG B 1 45 ? 0.908 -6.832 -16.047 1 97.88 45 ARG B O 1
ATOM 2680 N N . ALA B 1 46 ? 0.768 -8.93 -16.781 1 98.19 46 ALA B N 1
ATOM 2681 C CA . ALA B 1 46 ? 0.531 -8.539 -18.172 1 98.19 46 ALA B CA 1
ATOM 2682 C C . ALA B 1 46 ? -0.773 -7.758 -18.312 1 98.19 46 ALA B C 1
ATOM 2684 O O . ALA B 1 46 ? -0.839 -6.77 -19.047 1 98.19 46 ALA B O 1
ATOM 2685 N N . SER B 1 47 ? -1.812 -8.219 -17.656 1 98.56 47 SER B N 1
ATOM 2686 C CA . SER B 1 47 ? -3.107 -7.547 -17.719 1 98.56 47 SER B CA 1
ATOM 2687 C C . SER B 1 47 ? -3.023 -6.137 -17.141 1 98.56 47 SER B C 1
ATOM 2689 O O . SER B 1 47 ? -3.607 -5.203 -17.703 1 98.56 47 SER B O 1
ATOM 2691 N N . CYS B 1 48 ? -2.318 -6.012 -16.031 1 97.88 48 CYS B N 1
ATOM 2692 C CA . CYS B 1 48 ? -2.199 -4.711 -15.375 1 97.88 48 CYS B CA 1
ATOM 2693 C C . CYS B 1 48 ? -1.426 -3.73 -16.25 1 97.88 48 CYS B C 1
ATOM 2695 O O . CYS B 1 48 ? -1.721 -2.535 -16.25 1 97.88 48 CYS B O 1
ATOM 2697 N N . VAL B 1 49 ? -0.438 -4.227 -16.953 1 96.69 49 VAL B N 1
ATOM 2698 C CA . VAL B 1 49 ? 0.28 -3.383 -17.891 1 96.69 49 VAL B CA 1
ATOM 2699 C C . VAL B 1 49 ? -0.683 -2.875 -18.969 1 96.69 49 VAL B C 1
ATOM 2701 O O . VAL B 1 49 ? -0.694 -1.683 -19.281 1 96.69 49 VAL B O 1
ATOM 2704 N N . LEU B 1 50 ? -1.498 -3.734 -19.516 1 96.94 50 LEU B N 1
ATOM 2705 C CA . LEU B 1 50 ? -2.463 -3.377 -20.547 1 96.94 50 LEU B CA 1
ATOM 2706 C C . LEU B 1 50 ? -3.461 -2.348 -20.031 1 96.94 50 LEU B C 1
ATOM 2708 O O . LEU B 1 50 ? -3.936 -1.5 -20.797 1 96.94 50 LEU B O 1
ATOM 2712 N N . LEU B 1 51 ? -3.734 -2.414 -18.766 1 97.12 51 LEU B N 1
ATOM 2713 C CA . LEU B 1 51 ? -4.711 -1.529 -18.156 1 97.12 51 LEU B CA 1
ATOM 2714 C C . LEU B 1 51 ? -4.039 -0.284 -17.594 1 97.12 51 LEU B C 1
ATOM 2716 O O . LEU B 1 51 ? -4.703 0.581 -17.016 1 97.12 51 LEU B O 1
ATOM 2720 N N . ARG B 1 52 ? -2.729 -0.204 -17.688 1 93.94 52 ARG B N 1
ATOM 2721 C CA . ARG B 1 52 ? -1.932 0.917 -17.188 1 93.94 52 ARG B CA 1
ATOM 2722 C C . ARG B 1 52 ? -2.123 1.111 -15.695 1 93.94 52 ARG B C 1
ATOM 2724 O O . ARG B 1 52 ? -2.355 2.23 -15.234 1 93.94 52 ARG B O 1
ATOM 2731 N N . LEU B 1 53 ? -2.141 0.026 -15.047 1 93.12 53 LEU B N 1
ATOM 2732 C CA . LEU B 1 53 ? -2.303 0.069 -13.602 1 93.12 53 LEU B CA 1
ATOM 2733 C C . LEU B 1 53 ? -0.95 0.174 -12.906 1 93.12 53 LEU B C 1
ATOM 2735 O O . LEU B 1 53 ? 0.082 -0.16 -13.492 1 93.12 53 LEU B O 1
ATOM 2739 N N . SER B 1 54 ? -0.931 0.633 -11.703 1 89.56 54 SER B N 1
ATOM 2740 C CA . SER B 1 54 ? 0.285 0.849 -10.93 1 89.56 54 SER B CA 1
ATOM 2741 C C . SER B 1 54 ? 0.84 -0.467 -10.391 1 89.56 54 SER B C 1
ATOM 2743 O O . SER B 1 54 ? 0.126 -1.47 -10.336 1 89.56 54 SER B O 1
ATOM 2745 N N . LEU B 1 55 ? 2.088 -0.426 -9.992 1 90 55 LEU B N 1
ATOM 2746 C CA . LEU B 1 55 ? 2.762 -1.571 -9.391 1 90 55 LEU B CA 1
ATOM 2747 C C . LEU B 1 55 ? 2.035 -2.029 -8.133 1 90 55 LEU B C 1
ATOM 2749 O O . LEU B 1 55 ? 1.985 -3.227 -7.836 1 90 55 LEU B O 1
ATOM 2753 N N . SER B 1 56 ? 1.49 -1.088 -7.398 1 90.19 56 SER B N 1
ATOM 2754 C CA . SER B 1 56 ? 0.778 -1.433 -6.172 1 90.19 56 SER B CA 1
ATOM 2755 C C . SER B 1 56 ? -0.393 -2.367 -6.457 1 90.19 56 SER B C 1
ATOM 2757 O O . SER B 1 56 ? -0.644 -3.305 -5.699 1 90.19 56 SER B O 1
ATOM 2759 N N . VAL B 1 57 ? -1.098 -2.146 -7.527 1 93.94 57 VAL B N 1
ATOM 2760 C CA . VAL B 1 57 ? -2.223 -2.996 -7.906 1 93.94 57 VAL B CA 1
ATOM 2761 C C . VAL B 1 57 ? -1.714 -4.379 -8.305 1 93.94 57 VAL B C 1
ATOM 2763 O O . VAL B 1 57 ? -2.311 -5.395 -7.941 1 93.94 57 VAL B O 1
ATOM 2766 N N . VAL B 1 58 ? -0.624 -4.383 -9.031 1 96.31 58 VAL B N 1
ATOM 2767 C CA . VAL B 1 58 ? -0.029 -5.645 -9.469 1 96.31 58 VAL B CA 1
ATOM 2768 C C . VAL B 1 58 ? 0.321 -6.496 -8.25 1 96.31 58 VAL B C 1
ATOM 2770 O O . VAL B 1 58 ? -0.084 -7.656 -8.156 1 96.31 58 VAL B O 1
ATOM 2773 N N . VAL B 1 59 ? 1.03 -5.91 -7.324 1 95.69 59 VAL B N 1
ATOM 2774 C CA . VAL B 1 59 ? 1.51 -6.621 -6.145 1 95.69 59 VAL B CA 1
ATOM 2775 C C . VAL B 1 59 ? 0.322 -7.09 -5.305 1 95.69 59 VAL B C 1
ATOM 2777 O O . VAL B 1 59 ? 0.307 -8.227 -4.816 1 95.69 59 VAL B O 1
ATOM 2780 N N . THR B 1 60 ? -0.664 -6.258 -5.156 1 95.62 60 THR B N 1
ATOM 2781 C CA . THR B 1 60 ? -1.86 -6.625 -4.406 1 95.62 60 THR B CA 1
ATOM 2782 C C . THR B 1 60 ? -2.576 -7.797 -5.066 1 95.62 60 THR B C 1
ATOM 2784 O O . THR B 1 60 ? -2.918 -8.781 -4.402 1 95.62 60 THR B O 1
ATOM 2787 N N . ALA B 1 61 ? -2.777 -7.723 -6.371 1 98.44 61 ALA B N 1
ATOM 2788 C CA . ALA B 1 61 ? -3.486 -8.781 -7.086 1 98.44 61 ALA B CA 1
ATOM 2789 C C . ALA B 1 61 ? -2.727 -10.102 -7.008 1 98.44 61 ALA B C 1
ATOM 2791 O O . ALA B 1 61 ? -3.324 -11.156 -6.781 1 98.44 61 ALA B O 1
ATOM 2792 N N . GLN B 1 62 ? -1.449 -10.039 -7.223 1 98.69 62 GLN B N 1
ATOM 2793 C CA . GLN B 1 62 ? -0.637 -11.25 -7.16 1 98.69 62 GLN B CA 1
ATOM 2794 C C . GLN B 1 62 ? -0.654 -11.852 -5.754 1 98.69 62 GLN B C 1
ATOM 2796 O O . GLN B 1 62 ? -0.707 -13.07 -5.594 1 98.69 62 GLN B O 1
ATOM 2801 N N . THR B 1 63 ? -0.618 -11.016 -4.758 1 97.81 63 THR B N 1
ATOM 2802 C CA . THR B 1 63 ? -0.688 -11.484 -3.379 1 97.81 63 THR B CA 1
ATOM 2803 C C . THR B 1 63 ? -2.023 -12.18 -3.109 1 97.81 63 THR B C 1
ATOM 2805 O O . THR B 1 63 ? -2.066 -13.227 -2.473 1 97.81 63 THR B O 1
ATOM 2808 N N . LEU B 1 64 ? -3.092 -11.594 -3.607 1 98 64 LEU B N 1
ATOM 2809 C CA . LEU B 1 64 ? -4.418 -12.18 -3.434 1 98 64 LEU B CA 1
ATOM 2810 C C . LEU B 1 64 ? -4.496 -13.555 -4.102 1 98 64 LEU B C 1
ATOM 2812 O O . LEU B 1 64 ? -5.07 -14.484 -3.539 1 98 64 LEU B O 1
ATOM 2816 N N . LEU B 1 65 ? -3.926 -13.68 -5.27 1 98.62 65 LEU B N 1
ATOM 2817 C CA . LEU B 1 65 ? -3.902 -14.953 -5.977 1 98.62 65 LEU B CA 1
ATOM 2818 C C . LEU B 1 65 ? -3.188 -16.016 -5.156 1 98.62 65 LEU B C 1
ATOM 2820 O O . LEU B 1 65 ? -3.707 -17.125 -4.977 1 98.62 65 LEU B O 1
ATOM 2824 N N . GLN B 1 66 ? -2.031 -15.641 -4.637 1 97.94 66 GLN B N 1
ATOM 2825 C CA . GLN B 1 66 ? -1.24 -16.594 -3.861 1 97.94 66 GLN B CA 1
ATOM 2826 C C . GLN B 1 66 ? -1.965 -16.984 -2.578 1 97.94 66 GLN B C 1
ATOM 2828 O O . GLN B 1 66 ? -1.99 -18.172 -2.217 1 97.94 66 GLN B O 1
ATOM 2833 N N . ARG B 1 67 ? -2.525 -16.047 -1.923 1 96.69 67 ARG B N 1
ATOM 2834 C CA . ARG B 1 67 ? -3.297 -16.312 -0.715 1 96.69 67 ARG B CA 1
ATOM 2835 C C . ARG B 1 67 ? -4.469 -17.25 -1.014 1 96.69 67 ARG B C 1
ATOM 2837 O O . ARG B 1 67 ? -4.758 -18.156 -0.236 1 96.69 67 ARG B O 1
ATOM 2844 N N . PHE B 1 68 ? -5.09 -16.984 -2.121 1 98 68 PHE B N 1
ATOM 2845 C CA . PHE B 1 68 ? -6.281 -17.75 -2.463 1 98 68 PHE B CA 1
ATOM 2846 C C . PHE B 1 68 ? -5.941 -19.219 -2.66 1 98 68 PHE B C 1
ATOM 2848 O O . PHE B 1 68 ? -6.617 -20.094 -2.117 1 98 68 PHE B O 1
ATOM 2855 N N . TYR B 1 69 ? -4.895 -19.547 -3.34 1 97.12 69 TYR B N 1
ATOM 2856 C CA . TYR B 1 69 ? -4.578 -20.922 -3.686 1 97.12 69 TYR B CA 1
ATOM 2857 C C . TYR B 1 69 ? -3.871 -21.625 -2.531 1 97.12 69 TYR B C 1
ATOM 2859 O O . TYR B 1 69 ? -3.562 -22.812 -2.617 1 97.12 69 TYR B O 1
ATOM 2867 N N . THR B 1 70 ? -3.621 -20.938 -1.521 1 95.25 70 THR B N 1
ATOM 2868 C CA . THR B 1 70 ? -3.225 -21.578 -0.276 1 95.25 70 THR B CA 1
ATOM 2869 C C . THR B 1 70 ? -4.438 -22.172 0.433 1 95.25 70 THR B C 1
ATOM 2871 O O . THR B 1 70 ? -4.297 -23.078 1.26 1 95.25 70 THR B O 1
ATOM 2874 N N . LYS B 1 71 ? -5.582 -21.688 0.103 1 94.94 71 LYS B N 1
ATOM 2875 C CA . LYS B 1 71 ? -6.812 -22.094 0.777 1 94.94 71 LYS B CA 1
ATOM 2876 C C . LYS B 1 71 ? -7.695 -22.922 -0.147 1 94.94 71 LYS B C 1
ATOM 2878 O O . LYS B 1 71 ? -8.539 -23.703 0.318 1 94.94 71 LYS B O 1
ATOM 2883 N N . LYS B 1 72 ? -7.516 -22.703 -1.402 1 97 72 LYS B N 1
ATOM 2884 C CA . LYS B 1 72 ? -8.352 -23.391 -2.381 1 97 72 LYS B CA 1
ATOM 2885 C C . LYS B 1 72 ? -7.508 -24.078 -3.449 1 97 72 LYS B C 1
ATOM 2887 O O . LYS B 1 72 ? -6.336 -23.734 -3.633 1 97 72 LYS B O 1
ATOM 2892 N N . SER B 1 73 ? -8.094 -25 -4.129 1 97.75 73 SER B N 1
ATOM 2893 C CA . SER B 1 73 ? -7.379 -25.844 -5.086 1 97.75 73 SER B CA 1
ATOM 2894 C C . SER B 1 73 ? -7.469 -25.266 -6.496 1 97.75 73 SER B C 1
ATOM 2896 O O . SER B 1 73 ? -8.523 -24.781 -6.91 1 97.75 73 SER B O 1
ATOM 2898 N N . LEU B 1 74 ? -6.398 -25.422 -7.203 1 97.62 74 LEU B N 1
ATOM 2899 C CA . LEU B 1 74 ? -6.34 -25.062 -8.617 1 97.62 74 LEU B CA 1
ATOM 2900 C C . LEU B 1 74 ? -7.309 -25.922 -9.43 1 97.62 74 LEU B C 1
ATOM 2902 O O . LEU B 1 74 ? -7.707 -25.531 -10.531 1 97.62 74 LEU B O 1
ATOM 2906 N N . ARG B 1 75 ? -7.711 -27.031 -8.891 1 96.94 75 ARG B N 1
ATOM 2907 C CA . ARG B 1 75 ? -8.648 -27.906 -9.586 1 96.94 75 ARG B CA 1
ATOM 2908 C C . ARG B 1 75 ? -10.078 -27.391 -9.469 1 96.94 75 ARG B C 1
ATOM 2910 O O . ARG B 1 75 ? -10.883 -27.578 -10.383 1 96.94 75 ARG B O 1
ATOM 2917 N N . ASP B 1 76 ? -10.312 -26.781 -8.422 1 96.81 76 ASP B N 1
ATOM 2918 C CA . ASP B 1 76 ? -11.672 -26.312 -8.156 1 96.81 76 ASP B CA 1
ATOM 2919 C C . ASP B 1 76 ? -11.906 -24.922 -8.734 1 96.81 76 ASP B C 1
ATOM 2921 O O . ASP B 1 76 ? -13.031 -24.562 -9.086 1 96.81 76 ASP B O 1
ATOM 2925 N N . TYR B 1 77 ? -10.867 -24.125 -8.781 1 97.31 77 TYR B N 1
ATOM 2926 C CA . TYR B 1 77 ? -10.945 -22.766 -9.281 1 97.31 77 TYR B CA 1
ATOM 2927 C C . TYR B 1 77 ? -9.883 -22.516 -10.352 1 97.31 77 TYR B C 1
ATOM 2929 O O . TYR B 1 77 ? -8.695 -22.422 -10.039 1 97.31 77 TYR B O 1
ATOM 2937 N N . ASP B 1 78 ? -10.375 -22.312 -11.508 1 96.25 78 ASP B N 1
ATOM 2938 C CA . ASP B 1 78 ? -9.469 -22.094 -12.625 1 96.25 78 ASP B CA 1
ATOM 2939 C C . ASP B 1 78 ? -8.664 -20.812 -12.438 1 96.25 78 ASP B C 1
ATOM 2941 O O . ASP B 1 78 ? -9.203 -19.797 -11.992 1 96.25 78 ASP B O 1
ATOM 2945 N N . VAL B 1 79 ? -7.441 -20.891 -12.812 1 97.69 79 VAL B N 1
ATOM 2946 C CA . VAL B 1 79 ? -6.5 -19.812 -12.539 1 97.69 79 VAL B CA 1
ATOM 2947 C C . VAL B 1 79 ? -6.906 -18.562 -13.312 1 97.69 79 VAL B C 1
ATOM 2949 O O . VAL B 1 79 ? -6.75 -17.438 -12.82 1 97.69 79 VAL B O 1
ATOM 2952 N N . LYS B 1 80 ? -7.461 -18.656 -14.516 1 97.25 80 LYS B N 1
ATOM 2953 C CA . LYS B 1 80 ? -7.809 -17.5 -15.344 1 97.25 80 LYS B CA 1
ATOM 2954 C C . LYS B 1 80 ? -8.945 -16.703 -14.719 1 97.25 80 LYS B C 1
ATOM 2956 O O . LYS B 1 80 ? -8.961 -15.469 -14.781 1 97.25 80 LYS B O 1
ATOM 2961 N N . LEU B 1 81 ? -9.883 -17.422 -14.172 1 97.25 81 LEU B N 1
ATOM 2962 C CA . LEU B 1 81 ? -10.984 -16.75 -13.484 1 97.25 81 LEU B CA 1
ATOM 2963 C C . LEU B 1 81 ? -10.492 -16.031 -12.234 1 97.25 81 LEU B C 1
ATOM 2965 O O . LEU B 1 81 ? -10.906 -14.906 -11.961 1 97.25 81 LEU B O 1
ATOM 2969 N N . VAL B 1 82 ? -9.641 -16.688 -11.469 1 98.44 82 VAL B N 1
ATOM 2970 C CA . VAL B 1 82 ? -9.102 -16.125 -10.234 1 98.44 82 VAL B CA 1
ATOM 2971 C C . VAL B 1 82 ? -8.281 -14.875 -10.555 1 98.44 82 VAL B C 1
ATOM 2973 O O . VAL B 1 82 ? -8.305 -13.898 -9.797 1 98.44 82 VAL B O 1
ATOM 2976 N N . VAL B 1 83 ? -7.574 -14.891 -11.68 1 98.75 83 VAL B N 1
ATOM 2977 C CA . VAL B 1 83 ? -6.785 -13.75 -12.125 1 98.75 83 VAL B CA 1
ATOM 2978 C C . VAL B 1 83 ? -7.688 -12.531 -12.305 1 98.75 83 VAL B C 1
ATOM 2980 O O . VAL B 1 83 ? -7.391 -11.445 -11.789 1 98.75 83 VAL B O 1
ATOM 2983 N N . VAL B 1 84 ? -8.828 -12.703 -12.984 1 98.62 84 VAL B N 1
ATOM 2984 C CA . VAL B 1 84 ? -9.75 -11.602 -13.25 1 98.62 84 VAL B CA 1
ATOM 2985 C C . VAL B 1 84 ? -10.289 -11.047 -11.93 1 98.62 84 VAL B C 1
ATOM 2987 O O . VAL B 1 84 ? -10.297 -9.828 -11.719 1 98.62 84 VAL B O 1
ATOM 2990 N N . ALA B 1 85 ? -10.688 -11.922 -11.086 1 98.5 85 ALA B N 1
ATOM 2991 C CA . ALA B 1 85 ? -11.25 -11.516 -9.797 1 98.5 85 ALA B CA 1
ATOM 2992 C C . ALA B 1 85 ? -10.211 -10.805 -8.938 1 98.5 85 ALA B C 1
ATOM 2994 O O . ALA B 1 85 ? -10.516 -9.812 -8.273 1 98.5 85 ALA B O 1
ATOM 2995 N N . ALA B 1 86 ? -8.984 -11.336 -8.938 1 98.69 86 ALA B N 1
ATOM 2996 C CA . ALA B 1 86 ? -7.906 -10.75 -8.141 1 98.69 86 ALA B CA 1
ATOM 2997 C C . ALA B 1 86 ? -7.59 -9.336 -8.602 1 98.69 86 ALA B C 1
ATOM 2999 O O . ALA B 1 86 ? -7.387 -8.438 -7.781 1 98.69 86 ALA B O 1
ATOM 3000 N N . ILE B 1 87 ? -7.539 -9.141 -9.93 1 98.62 87 ILE B N 1
ATOM 3001 C CA . ILE B 1 87 ? -7.258 -7.816 -10.469 1 98.62 87 ILE B CA 1
ATOM 3002 C C . ILE B 1 87 ? -8.398 -6.863 -10.133 1 98.62 87 ILE B C 1
ATOM 3004 O O . ILE B 1 87 ? -8.172 -5.742 -9.672 1 98.62 87 ILE B O 1
ATOM 3008 N N . ALA B 1 88 ? -9.625 -7.289 -10.359 1 97.75 88 ALA B N 1
ATOM 3009 C CA . ALA B 1 88 ? -10.789 -6.457 -10.078 1 97.75 88 ALA B CA 1
ATOM 3010 C C . ALA B 1 88 ? -10.828 -6.047 -8.609 1 97.75 88 ALA B C 1
ATOM 3012 O O . ALA B 1 88 ? -11.055 -4.879 -8.289 1 97.75 88 ALA B O 1
ATOM 3013 N N . LEU B 1 89 ? -10.602 -7.004 -7.793 1 96.25 89 LEU B N 1
ATOM 3014 C CA . LEU B 1 89 ? -10.609 -6.738 -6.359 1 96.25 89 LEU B CA 1
ATOM 3015 C C . LEU B 1 89 ? -9.469 -5.801 -5.973 1 96.25 89 LEU B C 1
ATOM 3017 O O . LEU B 1 89 ? -9.664 -4.883 -5.172 1 96.25 89 LEU B O 1
ATOM 3021 N N . ALA B 1 90 ? -8.289 -6.047 -6.488 1 96.44 90 ALA B N 1
ATOM 3022 C CA . ALA B 1 90 ? -7.145 -5.188 -6.203 1 96.44 90 ALA B CA 1
ATOM 3023 C C . ALA B 1 90 ? -7.418 -3.746 -6.617 1 96.44 90 ALA B C 1
ATOM 3025 O O . ALA B 1 90 ? -7.039 -2.807 -5.914 1 96.44 90 ALA B O 1
ATOM 3026 N N . CYS B 1 91 ? -8.023 -3.57 -7.734 1 94.44 91 CYS B N 1
ATOM 3027 C CA . CYS B 1 91 ? -8.383 -2.234 -8.195 1 94.44 91 CYS B CA 1
ATOM 3028 C C . CYS B 1 91 ? -9.312 -1.544 -7.207 1 94.44 91 CYS B C 1
ATOM 3030 O O . CYS B 1 91 ? -9.125 -0.365 -6.898 1 94.44 91 CYS B O 1
ATOM 3032 N N . LYS B 1 92 ? -10.281 -2.242 -6.727 1 90.62 92 LYS B N 1
ATOM 3033 C CA . LYS B 1 92 ? -11.219 -1.694 -5.75 1 90.62 92 LYS B CA 1
ATOM 3034 C C . LYS B 1 92 ? -10.508 -1.314 -4.457 1 90.62 92 LYS B C 1
ATOM 3036 O O . LYS B 1 92 ? -10.805 -0.278 -3.859 1 90.62 92 LYS B O 1
ATOM 3041 N N . LEU B 1 93 ? -9.602 -2.139 -4.086 1 89.56 93 LEU B N 1
ATOM 3042 C CA . LEU B 1 93 ? -8.867 -1.92 -2.842 1 89.56 93 LEU B CA 1
ATOM 3043 C C . LEU B 1 93 ? -7.953 -0.705 -2.957 1 89.56 93 LEU B C 1
ATOM 3045 O O . LEU B 1 93 ? -7.746 0.017 -1.978 1 89.56 93 LEU B O 1
ATOM 3049 N N . GLU B 1 94 ? -7.391 -0.463 -4.117 1 86.38 94 GLU B N 1
ATOM 3050 C CA . GLU B 1 94 ? -6.406 0.592 -4.34 1 86.38 94 GLU B CA 1
ATOM 3051 C C . GLU B 1 94 ? -7.074 1.87 -4.844 1 86.38 94 GLU B C 1
ATOM 3053 O O . GLU B 1 94 ? -6.395 2.863 -5.113 1 86.38 94 GLU B O 1
ATOM 3058 N N . GLY B 1 95 ? -8.312 1.896 -5.047 1 79.62 95 GLY B N 1
ATOM 3059 C CA . GLY B 1 95 ? -9.062 3.08 -5.422 1 79.62 95 GLY B CA 1
ATOM 3060 C C . GLY B 1 95 ? -8.961 3.414 -6.898 1 79.62 95 GLY B C 1
ATOM 3061 O O . GLY B 1 95 ? -9.109 4.574 -7.289 1 79.62 95 GLY B O 1
ATOM 3062 N N . THR B 1 96 ? -8.57 2.533 -7.652 1 83.81 96 THR B N 1
ATOM 3063 C CA . THR B 1 96 ? -8.492 2.693 -9.102 1 83.81 96 THR B CA 1
ATOM 3064 C C . THR B 1 96 ? -9.5 1.782 -9.797 1 83.81 96 THR B C 1
ATOM 3066 O O . THR B 1 96 ? -9.148 1.067 -10.734 1 83.81 96 THR B O 1
ATOM 3069 N N . ASP B 1 97 ? -10.688 1.921 -9.406 1 84.19 97 ASP B N 1
ATOM 3070 C CA . ASP B 1 97 ? -11.734 1.018 -9.891 1 84.19 97 ASP B CA 1
ATOM 3071 C C . ASP B 1 97 ? -11.812 1.033 -11.414 1 84.19 97 ASP B C 1
ATOM 3073 O O . ASP B 1 97 ? -11.711 2.094 -12.031 1 84.19 97 ASP B O 1
ATOM 3077 N N . ARG B 1 98 ? -11.906 -0.155 -11.961 1 91.69 98 ARG B N 1
ATOM 3078 C CA . ARG B 1 98 ? -12.047 -0.37 -13.398 1 91.69 98 ARG B CA 1
ATOM 3079 C C . ARG B 1 98 ? -13.336 -1.132 -13.711 1 91.69 98 ARG B C 1
ATOM 3081 O O . ARG B 1 98 ? -13.789 -1.952 -12.914 1 91.69 98 ARG B O 1
ATOM 3088 N N . LYS B 1 99 ? -13.844 -0.826 -14.898 1 94.31 99 LYS B N 1
ATOM 3089 C CA . LYS B 1 99 ? -14.953 -1.652 -15.367 1 94.31 99 LYS B CA 1
ATOM 3090 C C . LYS B 1 99 ? -14.516 -3.1 -15.562 1 94.31 99 LYS B C 1
ATOM 3092 O O . LYS B 1 99 ? -13.438 -3.357 -16.109 1 94.31 99 LYS B O 1
ATOM 3097 N N . LEU B 1 100 ? -15.367 -3.973 -15.094 1 95.81 100 LEU B N 1
ATOM 3098 C CA . LEU B 1 100 ? -15.039 -5.395 -15.164 1 95.81 100 LEU B CA 1
ATOM 3099 C C . LEU B 1 100 ? -14.789 -5.824 -16.609 1 95.81 100 LEU B C 1
ATOM 3101 O O . LEU B 1 100 ? -13.961 -6.695 -16.859 1 95.81 100 LEU B O 1
ATOM 3105 N N . ARG B 1 101 ? -15.484 -5.184 -17.562 1 95.38 101 ARG B N 1
ATOM 3106 C CA . ARG B 1 101 ? -15.289 -5.48 -18.984 1 95.38 101 ARG B CA 1
ATOM 3107 C C . ARG B 1 101 ? -13.836 -5.262 -19.391 1 95.38 101 ARG B C 1
ATOM 3109 O O . ARG B 1 101 ? -13.273 -6.051 -20.141 1 95.38 101 ARG B O 1
ATOM 3116 N N . ASN B 1 102 ? -13.258 -4.18 -18.922 1 97.06 102 ASN B N 1
ATOM 3117 C CA . ASN B 1 102 ? -11.875 -3.873 -19.266 1 97.06 102 ASN B CA 1
ATOM 3118 C C . ASN B 1 102 ? -10.914 -4.887 -18.641 1 97.06 102 ASN B C 1
ATOM 3120 O O . ASN B 1 102 ? -9.938 -5.293 -19.281 1 97.06 102 ASN B O 1
ATOM 3124 N N . VAL B 1 103 ? -11.211 -5.309 -17.422 1 98.19 103 VAL B N 1
ATOM 3125 C CA . VAL B 1 103 ? -10.367 -6.297 -16.75 1 98.19 103 VAL B CA 1
ATOM 3126 C C . VAL B 1 103 ? -10.461 -7.637 -17.469 1 98.19 103 VAL B C 1
ATOM 3128 O O . VAL B 1 103 ? -9.445 -8.297 -17.703 1 98.19 103 VAL B O 1
ATOM 3131 N N . LEU B 1 104 ? -11.633 -8.016 -17.828 1 98 104 LEU B N 1
ATOM 3132 C CA . LEU B 1 104 ? -11.867 -9.266 -18.547 1 98 104 LEU B CA 1
ATOM 3133 C C . LEU B 1 104 ? -11.141 -9.266 -19.891 1 98 104 LEU B C 1
ATOM 3135 O O . LEU B 1 104 ? -10.453 -10.234 -20.234 1 98 104 LEU B O 1
ATOM 3139 N N . ASN B 1 105 ? -11.266 -8.164 -20.594 1 97.44 105 ASN B N 1
ATOM 3140 C CA . ASN B 1 105 ? -10.641 -8.086 -21.906 1 97.44 105 ASN B CA 1
ATOM 3141 C C . ASN B 1 105 ? -9.117 -8.039 -21.797 1 97.44 105 ASN B C 1
ATOM 3143 O O . ASN B 1 105 ? -8.414 -8.641 -22.625 1 97.44 105 ASN B O 1
ATOM 3147 N N . ALA B 1 106 ? -8.625 -7.312 -20.844 1 98.06 106 ALA B N 1
ATOM 3148 C CA . ALA B 1 106 ? -7.176 -7.25 -20.656 1 98.06 106 ALA B CA 1
ATOM 3149 C C . ALA B 1 106 ? -6.613 -8.617 -20.281 1 98.06 106 ALA B C 1
ATOM 3151 O O . ALA B 1 106 ? -5.559 -9.016 -20.781 1 98.06 106 ALA B O 1
ATOM 3152 N N . SER B 1 107 ? -7.289 -9.352 -19.422 1 98.06 107 SER B N 1
ATOM 3153 C CA . SER B 1 107 ? -6.844 -10.68 -19 1 98.06 107 SER B CA 1
ATOM 3154 C C . SER B 1 107 ? -6.906 -11.68 -20.156 1 98.06 107 SER B C 1
ATOM 3156 O O . SER B 1 107 ? -6.02 -12.523 -20.297 1 98.06 107 SER B O 1
ATOM 3158 N N . ARG B 1 108 ? -7.957 -11.562 -20.891 1 96.69 108 ARG B N 1
ATOM 3159 C CA . ARG B 1 108 ? -8.078 -12.43 -22.062 1 96.69 108 ARG B CA 1
ATOM 3160 C C . ARG B 1 108 ? -6.945 -12.172 -23.047 1 96.69 108 ARG B C 1
ATOM 3162 O O . ARG B 1 108 ? -6.34 -13.117 -23.562 1 96.69 108 ARG B O 1
ATOM 3169 N N . ARG B 1 109 ? -6.703 -10.938 -23.297 1 97.31 109 ARG B N 1
ATOM 3170 C CA . ARG B 1 109 ? -5.625 -10.57 -24.203 1 97.31 109 ARG B CA 1
ATOM 3171 C C . ARG B 1 109 ? -4.281 -11.086 -23.703 1 97.31 109 ARG B C 1
ATOM 3173 O O . ARG B 1 109 ? -3.477 -11.602 -24.469 1 97.31 109 ARG B O 1
ATOM 3180 N N . ALA B 1 110 ? -4.047 -10.938 -22.438 1 97.62 110 ALA B N 1
ATOM 3181 C CA . ALA B 1 110 ? -2.812 -11.422 -21.828 1 97.62 110 ALA B CA 1
ATOM 3182 C C . ALA B 1 110 ? -2.682 -12.938 -21.984 1 97.62 110 ALA B C 1
ATOM 3184 O O . ALA B 1 110 ? -1.604 -13.438 -22.312 1 97.62 110 ALA B O 1
ATOM 3185 N N . ALA B 1 111 ? -3.734 -13.656 -21.766 1 96.81 111 ALA B N 1
ATOM 3186 C CA . ALA B 1 111 ? -3.725 -15.109 -21.906 1 96.81 111 ALA B CA 1
ATOM 3187 C C . ALA B 1 111 ? -3.479 -15.516 -23.359 1 96.81 111 ALA B C 1
ATOM 3189 O O . ALA B 1 111 ? -2.713 -16.438 -23.625 1 96.81 111 ALA B O 1
ATOM 3190 N N . GLN B 1 112 ? -4.141 -14.805 -24.25 1 96.06 112 GLN B N 1
ATOM 3191 C CA . GLN B 1 112 ? -3.986 -15.094 -25.672 1 96.06 112 GLN B CA 1
ATOM 3192 C C . GLN B 1 112 ? -2.541 -14.891 -26.109 1 96.06 112 GLN B C 1
ATOM 3194 O O . GLN B 1 112 ? -1.999 -15.711 -26.859 1 96.06 112 GLN B O 1
ATOM 3199 N N . ARG B 1 113 ? -1.951 -13.859 -25.656 1 94.44 113 ARG B N 1
ATOM 3200 C CA . ARG B 1 113 ? -0.559 -13.578 -25.984 1 94.44 113 ARG B CA 1
ATOM 3201 C C . ARG B 1 113 ? 0.367 -14.648 -25.422 1 94.44 113 ARG B C 1
ATOM 3203 O O . ARG B 1 113 ? 1.276 -15.117 -26.109 1 94.44 113 ARG B O 1
ATOM 3210 N N . HIS B 1 114 ? 0.116 -15 -24.188 1 92.88 114 HIS B N 1
ATOM 3211 C CA . HIS B 1 114 ? 0.942 -15.992 -23.516 1 92.88 114 HIS B CA 1
ATOM 3212 C C . HIS B 1 114 ? 0.833 -17.344 -24.203 1 92.88 114 HIS B C 1
ATOM 3214 O O . HIS B 1 114 ? 1.805 -18.109 -24.234 1 92.88 114 HIS B O 1
ATOM 3220 N N . GLU B 1 115 ? -0.288 -17.641 -24.734 1 92.94 115 GLU B N 1
ATOM 3221 C CA . GLU B 1 115 ? -0.565 -18.969 -25.297 1 92.94 115 GLU B CA 1
ATOM 3222 C C . GLU B 1 115 ? -0.397 -18.953 -26.812 1 92.94 115 GLU B C 1
ATOM 3224 O O . GLU B 1 115 ? -0.567 -19.984 -27.469 1 92.94 115 GLU B O 1
ATOM 3229 N N . GLY B 1 116 ? -0.096 -17.875 -27.375 1 92.06 116 GLY B N 1
ATOM 3230 C CA . GLY B 1 116 ? 0.09 -17.766 -28.812 1 92.06 116 GLY B CA 1
ATOM 3231 C C . GLY B 1 116 ? -1.206 -17.875 -29.594 1 92.06 116 GLY B C 1
ATOM 3232 O O . GLY B 1 116 ? -1.226 -18.422 -30.703 1 92.06 116 GLY B O 1
ATOM 3233 N N . ARG B 1 117 ? -2.234 -17.469 -29.047 1 92.06 117 ARG B N 1
ATOM 3234 C CA . ARG B 1 117 ? -3.539 -17.5 -29.703 1 92.06 117 ARG B CA 1
ATOM 3235 C C . ARG B 1 117 ? -3.871 -16.156 -30.328 1 92.06 117 ARG B C 1
ATOM 3237 O O . ARG B 1 117 ? -3.363 -15.117 -29.906 1 92.06 117 ARG B O 1
ATOM 3244 N N . PRO B 1 118 ? -4.684 -16.109 -31.297 1 91.75 118 PRO B N 1
ATOM 3245 C CA . PRO B 1 118 ? -5.066 -14.852 -31.922 1 91.75 118 PRO B CA 1
ATOM 3246 C C . PRO B 1 118 ? -5.863 -13.938 -31 1 91.75 118 PRO B C 1
ATOM 3248 O O . PRO B 1 118 ? -6.574 -14.422 -30.109 1 91.75 118 PRO B O 1
ATOM 3251 N N . ARG B 1 119 ? -5.766 -12.695 -31.312 1 90.5 119 ARG B N 1
ATOM 3252 C CA . ARG B 1 119 ? -6.469 -11.68 -30.531 1 90.5 119 ARG B CA 1
ATOM 3253 C C . ARG B 1 119 ? -7.977 -11.766 -30.766 1 90.5 119 ARG B C 1
ATOM 3255 O O . ARG B 1 119 ? -8.43 -11.898 -31.906 1 90.5 119 ARG B O 1
ATOM 3262 N N . SER B 1 120 ? -8.703 -11.844 -29.703 1 87.94 120 SER B N 1
ATOM 3263 C CA . SER B 1 120 ? -10.164 -11.766 -29.734 1 87.94 120 SER B CA 1
ATOM 3264 C C . SER B 1 120 ? -10.695 -10.977 -28.547 1 87.94 120 SER B C 1
ATOM 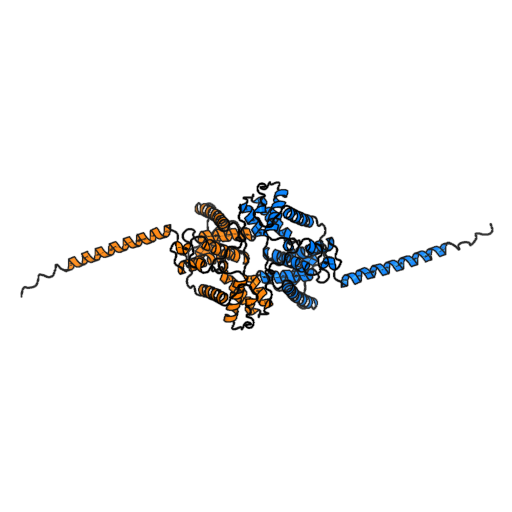3266 O O . SER B 1 120 ? -10.164 -11.086 -27.438 1 87.94 120 SER B O 1
ATOM 3268 N N . MET B 1 121 ? -11.641 -10.133 -28.812 1 86.94 121 MET B N 1
ATOM 3269 C CA . MET B 1 121 ? -12.234 -9.32 -27.75 1 86.94 121 MET B CA 1
ATOM 3270 C C . MET B 1 121 ? -13.586 -9.875 -27.328 1 86.94 121 MET B C 1
ATOM 3272 O O . MET B 1 121 ? -14.289 -10.492 -28.125 1 86.94 121 MET B O 1
ATOM 3276 N N . LEU B 1 122 ? -13.805 -9.695 -26.125 1 87.94 122 LEU B N 1
ATOM 3277 C CA . LEU B 1 122 ? -15.125 -10.062 -25.609 1 87.94 122 LEU B CA 1
ATOM 3278 C C . LEU B 1 122 ? -16.125 -8.938 -25.844 1 87.94 122 LEU B C 1
ATOM 3280 O O . LEU B 1 122 ? -15.992 -7.852 -25.266 1 87.94 122 LEU B O 1
ATOM 3284 N N . ALA B 1 123 ? -17.125 -9.211 -26.641 1 88 123 ALA B N 1
ATOM 3285 C CA . ALA B 1 123 ? -18.156 -8.219 -26.875 1 88 123 ALA B CA 1
ATOM 3286 C C . ALA B 1 123 ? -19.219 -8.242 -25.781 1 88 123 ALA B C 1
ATOM 3288 O O . ALA B 1 123 ? -19.594 -9.312 -25.297 1 88 123 ALA B O 1
ATOM 3289 N N . ILE B 1 124 ? -19.656 -7.055 -25.359 1 87.25 124 ILE B N 1
ATOM 3290 C CA . ILE B 1 124 ? -20.531 -6.859 -24.203 1 87.25 124 ILE B CA 1
ATOM 3291 C C . ILE B 1 124 ? -21.859 -7.566 -24.438 1 87.25 124 ILE B C 1
ATOM 3293 O O . ILE B 1 124 ? -22.469 -8.07 -23.484 1 87.25 124 ILE B O 1
ATOM 3297 N N . ASN B 1 125 ? -22.219 -7.738 -25.641 1 89.81 125 ASN B N 1
ATOM 3298 C CA . ASN B 1 125 ? -23.547 -8.25 -25.953 1 89.81 125 ASN B CA 1
ATOM 3299 C C . ASN B 1 125 ? -23.547 -9.766 -26.125 1 89.81 125 ASN B C 1
ATOM 3301 O O . ASN B 1 125 ? -24.562 -10.367 -26.469 1 89.81 125 ASN B O 1
ATOM 3305 N N . THR B 1 126 ? -22.5 -10.406 -25.797 1 90.75 126 THR B N 1
ATOM 3306 C CA . THR B 1 126 ? -22.406 -11.852 -25.969 1 90.75 126 THR B CA 1
ATOM 3307 C C . THR B 1 126 ? -22.734 -12.57 -24.672 1 90.75 126 THR B C 1
ATOM 3309 O O . THR B 1 126 ? -22.547 -12.016 -23.578 1 90.75 126 THR B O 1
ATOM 3312 N N . ALA B 1 127 ? -23.25 -13.805 -24.797 1 93.25 127 ALA B N 1
ATOM 3313 C CA . ALA B 1 127 ? -23.531 -14.656 -23.656 1 93.25 127 ALA B CA 1
ATOM 3314 C C . ALA B 1 127 ? -22.25 -14.984 -22.891 1 93.25 127 ALA B C 1
ATOM 3316 O O . ALA B 1 127 ? -22.25 -15.062 -21.656 1 93.25 127 ALA B O 1
ATOM 3317 N N . GLU B 1 128 ? -21.25 -15.172 -23.656 1 92.94 128 GLU B N 1
ATOM 3318 C CA . GLU B 1 128 ? -19.953 -15.492 -23.047 1 92.94 128 GLU B CA 1
ATOM 3319 C C . GLU B 1 128 ? -19.5 -14.375 -22.109 1 92.94 128 GLU B C 1
ATOM 3321 O O . GLU B 1 128 ? -19.047 -14.641 -21 1 92.94 128 GLU B O 1
ATOM 3326 N N . PHE B 1 129 ? -19.703 -13.188 -22.594 1 94.69 129 PHE B N 1
ATOM 3327 C CA . PHE B 1 129 ? -19.297 -12.039 -21.781 1 94.69 129 PHE B CA 1
ATOM 3328 C C . PHE B 1 129 ? -20.125 -11.984 -20.484 1 94.69 129 PHE B C 1
ATOM 3330 O O . PHE B 1 129 ? -19.562 -11.766 -19.406 1 94.69 129 PHE B O 1
ATOM 3337 N N . GLN B 1 130 ? -21.359 -12.125 -20.625 1 95.25 130 GLN B N 1
ATOM 3338 C CA . GLN B 1 130 ? -22.25 -12.039 -19.469 1 95.25 130 GLN B CA 1
ATOM 3339 C C . GLN B 1 130 ? -21.922 -13.125 -18.453 1 95.25 130 GLN B C 1
ATOM 3341 O O . GLN B 1 130 ? -21.953 -12.875 -17.25 1 95.25 130 GLN B O 1
ATOM 3346 N N . GLU B 1 131 ? -21.641 -14.281 -18.906 1 96 131 GLU B N 1
ATOM 3347 C CA . GLU B 1 131 ? -21.281 -15.391 -18.016 1 96 131 GLU B CA 1
ATOM 3348 C C . GLU B 1 131 ? -19.969 -15.117 -17.297 1 96 131 GLU B C 1
ATOM 3350 O O . GLU B 1 131 ? -19.891 -15.297 -16.078 1 96 131 GLU B O 1
ATOM 3355 N N . LEU B 1 132 ? -19 -14.711 -18.078 1 95.56 132 LEU B N 1
ATOM 3356 C CA . LEU B 1 132 ? -17.688 -14.445 -17.5 1 95.56 132 LEU B CA 1
ATOM 3357 C C . LEU B 1 132 ? -17.766 -13.305 -16.484 1 95.56 132 LEU B C 1
ATOM 3359 O O . LEU B 1 132 ? -17.094 -13.336 -15.453 1 95.56 132 LEU B O 1
ATOM 3363 N N . LYS B 1 133 ? -18.531 -12.305 -16.812 1 96.25 133 LYS B N 1
ATOM 3364 C CA . LYS B 1 133 ? -18.75 -11.172 -15.914 1 96.25 133 LYS B CA 1
ATOM 3365 C C . LYS B 1 133 ? -19.375 -11.633 -14.602 1 96.25 133 LYS B C 1
ATOM 3367 O O . LYS B 1 133 ? -18.906 -11.242 -13.523 1 96.25 133 LYS B O 1
ATOM 3372 N N . SER B 1 134 ? -20.375 -12.406 -14.711 1 96.81 134 SER B N 1
ATOM 3373 C CA . SER B 1 134 ? -21.047 -12.938 -13.531 1 96.81 134 SER B CA 1
ATOM 3374 C C . SER B 1 134 ? -20.109 -13.812 -12.711 1 96.81 134 SER B C 1
ATOM 3376 O O . SER B 1 134 ? -20.062 -13.703 -11.484 1 96.81 134 SER B O 1
ATOM 3378 N N . ASP B 1 135 ? -19.359 -14.648 -13.367 1 96.94 135 ASP B N 1
ATOM 3379 C CA . ASP B 1 135 ? -18.406 -15.531 -12.695 1 96.94 135 ASP B CA 1
ATOM 3380 C C . ASP B 1 135 ? -17.344 -14.727 -11.953 1 96.94 135 ASP B C 1
ATOM 3382 O O . ASP B 1 135 ? -16.953 -15.078 -10.836 1 96.94 135 ASP B O 1
ATOM 3386 N N . ALA B 1 136 ? -16.906 -13.719 -12.602 1 97.38 136 ALA B N 1
ATOM 3387 C CA . ALA B 1 136 ? -15.875 -12.883 -12 1 97.38 136 ALA B CA 1
ATOM 3388 C C . ALA B 1 136 ? -16.391 -12.195 -10.742 1 97.38 136 ALA B C 1
ATOM 3390 O O . ALA B 1 136 ? -15.688 -12.125 -9.727 1 97.38 136 ALA B O 1
ATOM 3391 N N . LYS B 1 137 ? -17.562 -11.703 -10.781 1 95.31 137 LYS B N 1
ATOM 3392 C CA . LYS B 1 137 ? -18.172 -11.062 -9.617 1 95.31 137 LYS B CA 1
ATOM 3393 C C . LYS B 1 137 ? -18.312 -12.047 -8.461 1 95.31 137 LYS B C 1
ATOM 3395 O O . LYS B 1 137 ? -18.016 -11.719 -7.312 1 95.31 137 LYS B O 1
ATOM 3400 N N . ASN B 1 138 ? -18.812 -13.148 -8.828 1 96.75 138 ASN B N 1
ATOM 3401 C CA . ASN B 1 138 ? -18.953 -14.195 -7.812 1 96.75 138 ASN B CA 1
ATOM 3402 C C . ASN B 1 138 ? -17.609 -14.586 -7.223 1 96.75 138 ASN B C 1
ATOM 3404 O O . ASN B 1 138 ? -17.5 -14.828 -6.02 1 96.75 138 ASN B O 1
ATOM 3408 N N . MET B 1 139 ? -16.656 -14.719 -8.07 1 97.69 139 MET B N 1
ATOM 3409 C CA . MET B 1 139 ? -15.328 -15.125 -7.629 1 97.69 139 MET B CA 1
ATOM 3410 C C . MET B 1 139 ? -14.734 -14.102 -6.664 1 97.69 139 MET B C 1
ATOM 3412 O O . MET B 1 139 ? -14.023 -14.461 -5.73 1 97.69 139 MET B O 1
ATOM 3416 N N . GLU B 1 140 ? -14.969 -12.789 -6.906 1 95.81 140 GLU B N 1
ATOM 3417 C CA . GLU B 1 140 ? -14.555 -11.758 -5.965 1 95.81 140 GLU B CA 1
ATOM 3418 C C . GLU B 1 140 ? -15.133 -12.008 -4.574 1 95.81 140 GLU B C 1
ATOM 3420 O O . GLU B 1 140 ? -14.422 -11.891 -3.572 1 95.81 140 GLU B O 1
ATOM 3425 N N . LEU B 1 141 ? -16.375 -12.359 -4.578 1 94.12 141 LEU B N 1
ATOM 3426 C CA . LEU B 1 141 ? -17.062 -12.617 -3.312 1 94.12 141 LEU B CA 1
ATOM 3427 C C . LEU B 1 141 ? -16.5 -13.867 -2.637 1 94.12 141 LEU B C 1
ATOM 3429 O O . LEU B 1 141 ? -16.312 -13.883 -1.417 1 94.12 141 LEU B O 1
ATOM 3433 N N . VAL B 1 142 ? -16.25 -14.859 -3.414 1 97.12 142 VAL B N 1
ATOM 3434 C CA . VAL B 1 142 ? -15.648 -16.078 -2.891 1 97.12 142 VAL B CA 1
ATOM 3435 C C . VAL B 1 142 ? -14.297 -15.773 -2.252 1 97.12 142 VAL B C 1
ATOM 3437 O O . VAL B 1 142 ? -14 -16.234 -1.151 1 97.12 142 VAL B O 1
ATOM 3440 N N . MET B 1 143 ? -13.516 -14.953 -2.912 1 96.75 143 MET B N 1
ATOM 3441 C CA . MET B 1 143 ? -12.203 -14.578 -2.41 1 96.75 143 MET B CA 1
ATOM 3442 C C . MET B 1 143 ? -12.32 -13.82 -1.091 1 96.75 143 MET B C 1
ATOM 3444 O O . MET B 1 143 ? -11.602 -14.117 -0.133 1 96.75 143 MET B O 1
ATOM 3448 N N . LEU B 1 144 ? -13.219 -12.828 -1.051 1 94.31 144 LEU B N 1
ATOM 3449 C CA . LEU B 1 144 ? -13.422 -12.039 0.155 1 94.31 144 LEU B CA 1
ATOM 3450 C C . LEU B 1 144 ? -13.836 -12.922 1.326 1 94.31 144 LEU B C 1
ATOM 3452 O O . LEU B 1 144 ? -13.281 -12.805 2.422 1 94.31 144 LEU B O 1
ATOM 3456 N N . ARG B 1 145 ? -14.656 -13.82 1.065 1 93.5 145 ARG B N 1
ATOM 3457 C CA . ARG B 1 145 ? -15.148 -14.703 2.111 1 93.5 145 ARG B CA 1
ATOM 3458 C C . ARG B 1 145 ? -14.055 -15.648 2.59 1 93.5 145 ARG B C 1
ATOM 3460 O O . ARG B 1 145 ? -13.914 -15.891 3.789 1 93.5 145 ARG B O 1
ATOM 3467 N N . GLU B 1 146 ? -13.336 -16.141 1.646 1 93.44 146 GLU B N 1
ATOM 3468 C CA . GLU B 1 146 ? -12.25 -17.062 1.997 1 93.44 146 GLU B CA 1
ATOM 3469 C C . GLU B 1 146 ? -11.219 -16.375 2.889 1 93.44 146 GLU B C 1
ATOM 3471 O O . GLU B 1 146 ? -10.617 -17.016 3.75 1 93.44 146 GLU B O 1
ATOM 3476 N N . PHE B 1 147 ? -11.078 -15.102 2.652 1 92.88 147 PHE B N 1
ATOM 3477 C CA . PHE B 1 147 ? -10.086 -14.336 3.395 1 92.88 147 PHE B CA 1
ATOM 3478 C C . PHE B 1 147 ? -10.68 -13.773 4.676 1 92.88 147 PHE B C 1
ATOM 3480 O O . PHE B 1 147 ? -9.992 -13.094 5.445 1 92.88 147 PHE B O 1
ATOM 3487 N N . GLY B 1 148 ? -11.938 -14.023 4.977 1 90.31 148 GLY B N 1
ATOM 3488 C CA . GLY B 1 148 ? -12.594 -13.391 6.105 1 90.31 148 GLY B CA 1
ATOM 3489 C C . GLY B 1 148 ? -12.648 -11.883 6 1 90.31 148 GLY B C 1
ATOM 3490 O O . GLY B 1 148 ? -12.57 -11.18 7.012 1 90.31 148 GLY B O 1
ATOM 3491 N N . PHE B 1 149 ? -12.516 -11.445 4.766 1 89.06 149 PHE B N 1
ATOM 3492 C CA . PHE B 1 149 ? -12.602 -10.031 4.414 1 89.06 149 PHE B CA 1
ATOM 3493 C C . PHE B 1 149 ? -11.367 -9.281 4.895 1 89.06 149 PHE B C 1
ATOM 3495 O O . PHE B 1 149 ? -11.398 -8.055 5.039 1 89.06 149 PHE B O 1
ATOM 3502 N N . PHE B 1 150 ? -10.367 -10.031 5.152 1 84.94 150 PHE B N 1
ATOM 3503 C CA . PHE B 1 150 ? -9.055 -9.461 5.398 1 84.94 150 PHE B CA 1
ATOM 3504 C C . PHE B 1 150 ? -8.195 -9.5 4.137 1 84.94 150 PHE B C 1
ATOM 3506 O O . PHE B 1 150 ? -7.695 -10.555 3.752 1 84.94 150 PHE B O 1
ATOM 3513 N N . VAL B 1 151 ? -8.039 -8.258 3.527 1 87.56 151 VAL B N 1
ATOM 3514 C CA . VAL B 1 151 ? -7.402 -8.281 2.213 1 87.56 151 VAL B CA 1
ATOM 3515 C C . VAL B 1 151 ? -6.293 -7.234 2.154 1 87.56 151 VAL B C 1
ATOM 3517 O O . VAL B 1 151 ? -5.824 -6.879 1.071 1 87.56 151 VAL B O 1
ATOM 3520 N N . HIS B 1 152 ? -5.871 -6.758 3.271 1 85.44 152 HIS B N 1
ATOM 3521 C CA . HIS B 1 152 ? -4.812 -5.754 3.264 1 85.44 152 HIS B CA 1
ATOM 3522 C C . HIS B 1 152 ? -3.463 -6.375 2.924 1 85.44 152 HIS B C 1
ATOM 3524 O O . HIS B 1 152 ? -3.186 -7.516 3.311 1 85.44 152 HIS B O 1
ATOM 3530 N N . VAL B 1 153 ? -2.711 -5.652 2.143 1 90.56 153 VAL B N 1
ATOM 3531 C CA . VAL B 1 153 ? -1.431 -6.148 1.65 1 90.56 153 VAL B CA 1
ATOM 3532 C C . VAL B 1 153 ? -0.322 -5.16 2.006 1 90.56 153 VAL B C 1
ATOM 3534 O O . VAL B 1 153 ? -0.457 -3.959 1.773 1 90.56 153 VAL B O 1
ATOM 3537 N N . LEU B 1 154 ? 0.7 -5.652 2.617 1 89.75 154 LEU B N 1
ATOM 3538 C CA . LEU B 1 154 ? 1.927 -4.898 2.85 1 89.75 154 LEU B CA 1
ATOM 3539 C C . LEU B 1 154 ? 3.066 -5.438 1.987 1 89.75 154 LEU B C 1
ATOM 3541 O O . LEU B 1 154 ? 3.6 -6.516 2.258 1 89.75 154 LEU B O 1
ATOM 3545 N N . PRO B 1 155 ? 3.426 -4.699 0.962 1 93.38 155 PRO B N 1
ATOM 3546 C CA . PRO B 1 155 ? 4.488 -5.176 0.075 1 93.38 155 PRO B CA 1
ATOM 3547 C C . PRO B 1 155 ? 5.867 -5.141 0.73 1 93.38 155 PRO B C 1
ATOM 3549 O O . PRO B 1 155 ? 6.098 -4.344 1.641 1 93.38 155 PRO B O 1
ATOM 3552 N N . PRO B 1 156 ? 6.793 -5.934 0.279 1 95.94 156 PRO B N 1
ATOM 3553 C CA . PRO B 1 156 ? 8.141 -5.957 0.848 1 95.94 156 PRO B CA 1
ATOM 3554 C C . PRO B 1 156 ? 9 -4.781 0.384 1 95.94 156 PRO B C 1
ATOM 3556 O O . PRO B 1 156 ? 10.055 -4.516 0.962 1 95.94 156 PRO B O 1
ATOM 3559 N N . HIS B 1 157 ? 8.656 -4.07 -0.571 1 94.94 157 HIS B N 1
ATOM 3560 C CA . HIS B 1 157 ? 9.453 -3.045 -1.239 1 94.94 157 HIS B CA 1
ATOM 3561 C C . HIS B 1 157 ? 9.898 -1.968 -0.257 1 94.94 157 HIS B C 1
ATOM 3563 O O . HIS B 1 157 ? 11.086 -1.651 -0.178 1 94.94 157 HIS B O 1
ATOM 3569 N N . PRO B 1 158 ? 8.977 -1.452 0.531 1 92.75 158 PRO B N 1
ATOM 3570 C CA . PRO B 1 158 ? 9.398 -0.41 1.466 1 92.75 158 PRO B CA 1
ATOM 3571 C C . PRO B 1 158 ? 10.461 -0.9 2.451 1 92.75 158 PRO B C 1
ATOM 3573 O O . PRO B 1 158 ? 11.359 -0.143 2.824 1 92.75 158 PRO B O 1
ATOM 3576 N N . PHE B 1 159 ? 10.375 -2.105 2.805 1 94.69 159 PHE B N 1
ATOM 3577 C CA . PHE B 1 159 ? 11.328 -2.666 3.76 1 94.69 159 PHE B CA 1
ATOM 3578 C C . PHE B 1 159 ? 12.703 -2.809 3.131 1 94.69 159 PHE B C 1
ATOM 3580 O O . PHE B 1 159 ? 13.719 -2.576 3.791 1 94.69 159 PHE B O 1
ATOM 3587 N N . ALA B 1 160 ? 12.695 -3.242 1.901 1 96.44 160 ALA B N 1
ATOM 3588 C CA . ALA B 1 160 ? 13.984 -3.33 1.214 1 96.44 160 ALA B CA 1
ATOM 3589 C C . ALA B 1 160 ? 14.68 -1.974 1.184 1 96.44 160 ALA B C 1
ATOM 3591 O O . ALA B 1 160 ? 15.891 -1.887 1.408 1 96.44 160 ALA B O 1
ATOM 3592 N N . TYR B 1 161 ? 13.938 -0.997 0.939 1 93.44 161 TYR B N 1
ATOM 3593 C CA . TYR B 1 161 ? 14.492 0.353 0.881 1 93.44 161 TYR B CA 1
ATOM 3594 C C . TYR B 1 161 ? 14.969 0.806 2.256 1 93.44 161 TYR B C 1
ATOM 3596 O O . TYR B 1 161 ? 16.094 1.282 2.4 1 93.44 161 TYR B O 1
ATOM 3604 N N . THR B 1 162 ? 14.172 0.694 3.271 1 93.62 162 THR B N 1
ATOM 3605 C CA . THR B 1 162 ? 14.5 1.226 4.59 1 93.62 162 THR B CA 1
ATOM 3606 C C . THR B 1 162 ? 15.648 0.442 5.223 1 93.62 162 THR B C 1
ATOM 3608 O O . THR B 1 162 ? 16.5 1.019 5.898 1 93.62 162 THR B O 1
ATOM 3611 N N . LEU B 1 163 ? 15.633 -0.851 4.996 1 95.31 163 LEU B N 1
ATOM 3612 C CA . LEU B 1 163 ? 16.734 -1.66 5.484 1 95.31 163 LEU B CA 1
ATOM 3613 C C . LEU B 1 163 ? 18.047 -1.271 4.793 1 95.31 163 LEU B C 1
ATOM 3615 O O . LEU B 1 163 ? 19.094 -1.21 5.43 1 95.31 163 LEU B O 1
ATOM 3619 N N . GLY B 1 164 ? 17.953 -1.06 3.518 1 95.44 164 GLY B N 1
ATOM 3620 C CA . GLY B 1 164 ? 19.125 -0.582 2.793 1 95.44 164 GLY B CA 1
ATOM 3621 C C . GLY B 1 164 ? 19.688 0.718 3.346 1 95.44 164 GLY B C 1
ATOM 3622 O O . GLY B 1 164 ? 20.891 0.868 3.494 1 95.44 164 GLY B O 1
ATOM 3623 N N . ALA B 1 165 ? 18.781 1.613 3.625 1 92.5 165 ALA B N 1
ATOM 3624 C CA . ALA B 1 165 ? 19.172 2.898 4.199 1 92.5 165 ALA B CA 1
ATOM 3625 C C . ALA B 1 165 ? 19.766 2.715 5.59 1 92.5 165 ALA B C 1
ATOM 3627 O O . ALA B 1 165 ? 20.797 3.328 5.914 1 92.5 165 ALA B O 1
ATOM 3628 N N . GLN B 1 166 ? 19.141 1.93 6.391 1 93.19 166 GLN B N 1
ATOM 3629 C CA . GLN B 1 166 ? 19.594 1.683 7.758 1 93.19 166 GLN B CA 1
ATOM 3630 C C . GLN B 1 166 ? 20.984 1.045 7.781 1 93.19 166 GLN B C 1
ATOM 3632 O O . GLN B 1 166 ? 21.797 1.364 8.641 1 93.19 166 GLN B O 1
ATOM 3637 N N . LEU B 1 167 ? 21.203 0.166 6.859 1 95 167 LEU B N 1
ATOM 3638 C CA . LEU B 1 167 ? 22.469 -0.56 6.777 1 95 167 LEU B CA 1
ATOM 3639 C C . LEU B 1 167 ? 23.484 0.201 5.926 1 95 167 LEU B C 1
ATOM 3641 O O . LEU B 1 167 ? 24.594 -0.267 5.719 1 95 167 LEU B O 1
ATOM 3645 N N . GLU B 1 168 ? 23.016 1.351 5.383 1 93.81 168 GLU B N 1
ATOM 3646 C CA . GLU B 1 168 ? 23.844 2.199 4.535 1 93.81 168 GLU B CA 1
ATOM 3647 C C . GLU B 1 168 ? 24.406 1.415 3.352 1 93.81 168 GLU B C 1
ATOM 3649 O O . GLU B 1 168 ? 25.609 1.468 3.076 1 93.81 168 GLU B O 1
ATOM 3654 N N . LEU B 1 169 ? 23.562 0.67 2.768 1 95.75 169 LEU B N 1
ATOM 3655 C CA . LEU B 1 169 ? 23.953 -0.127 1.612 1 95.75 169 LEU B CA 1
ATOM 3656 C C . LEU B 1 169 ? 24.062 0.742 0.364 1 95.75 169 LEU B C 1
ATOM 3658 O O . LEU B 1 169 ? 23.453 1.809 0.289 1 95.75 169 LEU B O 1
ATOM 3662 N N . ASP B 1 170 ? 24.844 0.231 -0.548 1 95.06 170 ASP B N 1
ATOM 3663 C CA . ASP B 1 170 ? 25 0.912 -1.829 1 95.06 170 ASP B CA 1
ATOM 3664 C C . ASP B 1 170 ? 23.672 1.023 -2.568 1 95.06 170 ASP B C 1
ATOM 3666 O O . ASP B 1 170 ? 22.859 0.098 -2.535 1 95.06 170 ASP B O 1
ATOM 3670 N N . LYS B 1 171 ? 23.562 2.092 -3.352 1 91.94 171 LYS B N 1
ATOM 3671 C CA . LYS B 1 171 ? 22.312 2.381 -4.066 1 91.94 171 LYS B CA 1
ATOM 3672 C C . LYS B 1 171 ? 22 1.279 -5.07 1 91.94 171 LYS B C 1
ATOM 3674 O O . LYS B 1 171 ? 20.828 0.923 -5.25 1 91.94 171 LYS B O 1
ATOM 3679 N N . GLU B 1 172 ? 22.984 0.83 -5.707 1 96.06 172 GLU B N 1
ATOM 3680 C CA . GLU B 1 172 ? 22.781 -0.214 -6.707 1 96.06 172 GLU B CA 1
ATOM 3681 C C . GLU B 1 172 ? 22.25 -1.494 -6.062 1 96.06 172 GLU B C 1
ATOM 3683 O O . GLU B 1 172 ? 21.406 -2.176 -6.633 1 96.06 172 GLU B O 1
ATOM 3688 N N . LEU B 1 173 ? 22.812 -1.853 -4.934 1 97.75 173 LEU B N 1
ATOM 3689 C CA . LEU B 1 173 ? 22.359 -3.031 -4.203 1 97.75 173 LEU B CA 1
ATOM 3690 C C . LEU B 1 173 ? 20.906 -2.873 -3.758 1 97.75 173 LEU B C 1
ATOM 3692 O O . LEU B 1 173 ? 20.109 -3.803 -3.893 1 97.75 173 LEU B O 1
ATOM 3696 N N . VAL B 1 174 ? 20.594 -1.742 -3.238 1 95.69 174 VAL B N 1
ATOM 3697 C CA . VAL B 1 174 ? 19.234 -1.475 -2.775 1 95.69 174 VAL B CA 1
ATOM 3698 C C . VAL B 1 174 ? 18.266 -1.543 -3.953 1 95.69 174 VAL B C 1
ATOM 3700 O O . VAL B 1 174 ? 17.172 -2.117 -3.84 1 95.69 174 VAL B O 1
ATOM 3703 N N . LYS B 1 175 ? 18.641 -0.98 -5.039 1 94.12 175 LYS B N 1
ATOM 3704 C CA . LYS B 1 175 ? 17.812 -1.002 -6.242 1 94.12 175 LYS B CA 1
ATOM 3705 C C . LYS B 1 175 ? 17.562 -2.432 -6.711 1 94.12 175 LYS B C 1
ATOM 3707 O O . LYS B 1 175 ? 16.438 -2.781 -7.086 1 94.12 175 LYS B O 1
ATOM 3712 N N . ARG B 1 176 ? 18.578 -3.168 -6.719 1 97.44 176 ARG B N 1
ATOM 3713 C CA . ARG B 1 176 ? 18.453 -4.559 -7.137 1 97.44 176 ARG B CA 1
ATOM 3714 C C . ARG B 1 176 ? 17.562 -5.34 -6.176 1 97.44 176 ARG B C 1
ATOM 3716 O O . ARG B 1 176 ? 16.703 -6.121 -6.602 1 97.44 176 ARG B O 1
ATOM 3723 N N . ALA B 1 177 ? 17.797 -5.191 -4.879 1 98 177 ALA B N 1
ATOM 3724 C CA . ALA B 1 177 ? 16.953 -5.848 -3.873 1 98 177 ALA B CA 1
ATOM 3725 C C . ALA B 1 177 ? 15.492 -5.469 -4.047 1 98 177 ALA B C 1
ATOM 3727 O O . ALA B 1 177 ? 14.609 -6.324 -3.953 1 98 177 ALA B O 1
ATOM 3728 N N . TRP B 1 178 ? 15.273 -4.199 -4.242 1 95.06 178 TRP B N 1
ATOM 3729 C CA . TRP B 1 178 ? 13.922 -3.699 -4.465 1 95.06 178 TRP B CA 1
ATOM 3730 C C . TRP B 1 178 ? 13.289 -4.359 -5.684 1 95.06 178 TRP B C 1
ATOM 3732 O O . TRP B 1 178 ? 12.125 -4.758 -5.645 1 95.06 178 TRP B O 1
ATOM 3742 N N . ALA B 1 179 ? 14.023 -4.512 -6.773 1 95.56 179 ALA B N 1
ATOM 3743 C CA . ALA B 1 179 ? 13.539 -5.156 -7.992 1 95.56 179 ALA B CA 1
ATOM 3744 C C . ALA B 1 179 ? 13.219 -6.629 -7.742 1 95.56 179 ALA B C 1
ATOM 3746 O O . ALA B 1 179 ? 12.242 -7.156 -8.281 1 95.56 179 ALA B O 1
ATOM 3747 N N . LEU B 1 180 ? 14.039 -7.25 -6.965 1 98.06 180 LEU B N 1
ATOM 3748 C CA . LEU B 1 180 ? 13.82 -8.656 -6.648 1 98.06 180 LEU B CA 1
ATOM 3749 C C . LEU B 1 180 ? 12.523 -8.844 -5.871 1 98.06 180 LEU B C 1
ATOM 3751 O O . LEU B 1 180 ? 11.906 -9.914 -5.93 1 98.06 180 LEU B O 1
ATOM 3755 N N . CYS B 1 181 ? 12.07 -7.844 -5.129 1 97.69 181 CYS B N 1
ATOM 3756 C CA . CYS B 1 181 ? 10.797 -7.914 -4.422 1 97.69 181 CYS B CA 1
ATOM 3757 C C . CYS B 1 181 ? 9.648 -8.148 -5.395 1 97.69 181 CYS B C 1
ATOM 3759 O O . CYS B 1 181 ? 8.672 -8.82 -5.059 1 97.69 181 CYS B O 1
ATOM 3761 N N . ASN B 1 182 ? 9.711 -7.648 -6.602 1 95.25 182 ASN B N 1
ATOM 3762 C CA . ASN B 1 182 ? 8.695 -7.914 -7.617 1 95.25 182 ASN B CA 1
ATOM 3763 C C . ASN B 1 182 ? 8.602 -9.398 -7.941 1 95.25 182 ASN B C 1
ATOM 3765 O O . ASN B 1 182 ? 7.516 -9.914 -8.195 1 95.25 182 ASN B O 1
ATOM 3769 N N . ASP B 1 183 ? 9.758 -9.992 -7.93 1 97.44 183 ASP B N 1
ATOM 3770 C CA . ASP B 1 183 ? 9.805 -11.406 -8.281 1 97.44 183 ASP B CA 1
ATOM 3771 C C . ASP B 1 183 ? 9.188 -12.266 -7.18 1 97.44 183 ASP B C 1
ATOM 3773 O O . ASP B 1 183 ? 8.688 -13.367 -7.445 1 97.44 183 ASP B O 1
ATOM 3777 N N . THR B 1 184 ? 9.195 -11.75 -5.969 1 97.88 184 THR B N 1
ATOM 3778 C CA . THR B 1 184 ? 8.664 -12.539 -4.859 1 97.88 184 THR B CA 1
ATOM 3779 C C . THR B 1 184 ? 7.156 -12.703 -4.988 1 97.88 184 THR B C 1
ATOM 3781 O O . THR B 1 184 ? 6.602 -13.727 -4.59 1 97.88 184 THR B O 1
ATOM 3784 N N . SER B 1 185 ? 6.438 -11.773 -5.582 1 96.5 185 SER B N 1
ATOM 3785 C CA . SER B 1 185 ? 4.984 -11.828 -5.711 1 96.5 185 SER B CA 1
ATOM 3786 C C . SER B 1 185 ? 4.566 -12.836 -6.777 1 96.5 185 SER B C 1
ATOM 3788 O O . SER B 1 185 ? 3.398 -13.227 -6.848 1 96.5 185 SER B O 1
ATOM 3790 N N . MET B 1 186 ? 5.527 -13.305 -7.574 1 97.56 186 MET B N 1
ATOM 3791 C CA . MET B 1 186 ? 5.27 -14.336 -8.578 1 97.56 186 MET B CA 1
ATOM 3792 C C . MET B 1 186 ? 5.137 -15.711 -7.922 1 97.56 186 MET B C 1
ATOM 3794 O O . MET B 1 186 ? 4.648 -16.656 -8.547 1 97.56 186 MET B O 1
ATOM 3798 N N . THR B 1 187 ? 5.527 -15.781 -6.707 1 96.81 187 THR B N 1
ATOM 3799 C CA . THR B 1 187 ? 5.562 -17.047 -5.969 1 96.81 187 THR B CA 1
ATOM 3800 C C . THR B 1 187 ? 4.734 -16.938 -4.691 1 96.81 187 THR B C 1
ATOM 3802 O O . THR B 1 187 ? 4.148 -15.898 -4.406 1 96.81 187 THR B O 1
ATOM 3805 N N . ALA B 1 188 ? 4.734 -18.031 -3.922 1 96.25 188 ALA B N 1
ATOM 3806 C CA . ALA B 1 188 ? 3.934 -18.078 -2.703 1 96.25 188 ALA B CA 1
ATOM 3807 C C . ALA B 1 188 ? 4.727 -17.562 -1.502 1 96.25 188 ALA B C 1
ATOM 3809 O O . ALA B 1 188 ? 4.332 -17.781 -0.354 1 96.25 188 ALA B O 1
ATOM 3810 N N . LEU B 1 189 ? 5.773 -16.844 -1.681 1 97.06 189 LEU B N 1
ATOM 3811 C CA . LEU B 1 189 ? 6.602 -16.359 -0.581 1 97.06 189 LEU B CA 1
ATOM 3812 C C . LEU B 1 189 ? 5.801 -15.453 0.344 1 97.06 189 LEU B C 1
ATOM 3814 O O . LEU B 1 189 ? 6.02 -15.445 1.559 1 97.06 189 LEU B O 1
ATOM 3818 N N . CYS B 1 190 ? 4.852 -14.711 -0.212 1 95.25 190 CYS B N 1
ATOM 3819 C CA . CYS B 1 190 ? 4.098 -13.727 0.553 1 95.25 190 CYS B CA 1
ATOM 3820 C C . CYS B 1 190 ? 3.172 -14.406 1.556 1 95.25 190 CYS B C 1
ATOM 3822 O O . CYS B 1 190 ? 2.674 -13.758 2.482 1 95.25 190 CYS B O 1
ATOM 3824 N N . VAL B 1 191 ? 2.951 -15.719 1.391 1 95.69 191 VAL B N 1
ATOM 3825 C CA . VAL B 1 191 ? 2.107 -16.422 2.35 1 95.69 191 VAL B CA 1
ATOM 3826 C C . VAL B 1 191 ? 2.977 -17.25 3.301 1 95.69 191 VAL B C 1
ATOM 3828 O O . VAL B 1 191 ? 2.467 -17.875 4.227 1 95.69 191 VAL B O 1
ATOM 3831 N N . ARG B 1 192 ? 4.27 -17.172 3.131 1 95.19 192 ARG B N 1
ATOM 3832 C CA . ARG B 1 192 ? 5.188 -17.953 3.951 1 95.19 192 ARG B CA 1
ATOM 3833 C C . ARG B 1 192 ? 5.984 -17.062 4.891 1 95.19 192 ARG B C 1
ATOM 3835 O O . ARG B 1 192 ? 6.363 -17.484 5.988 1 95.19 192 ARG B O 1
ATOM 3842 N N . PHE B 1 193 ? 6.246 -15.883 4.453 1 95.75 193 PHE B N 1
ATOM 3843 C CA . PHE B 1 193 ? 7.121 -15 5.207 1 95.75 193 PHE B CA 1
ATOM 3844 C C . PHE B 1 193 ? 6.535 -13.594 5.281 1 95.75 193 PHE B C 1
ATOM 3846 O O . PHE B 1 193 ? 5.887 -13.133 4.34 1 95.75 193 PHE B O 1
ATOM 3853 N N . LYS B 1 194 ? 6.848 -12.922 6.375 1 94.25 194 LYS B N 1
ATOM 3854 C CA . LYS B 1 194 ? 6.469 -11.516 6.52 1 94.25 194 LYS B CA 1
ATOM 3855 C C . LYS B 1 194 ? 7.238 -10.641 5.539 1 94.25 194 LYS B C 1
ATOM 3857 O O . LYS B 1 194 ? 8.359 -10.969 5.148 1 94.25 194 LYS B O 1
ATOM 3862 N N . PRO B 1 195 ? 6.672 -9.516 5.16 1 95.25 195 PRO B N 1
ATOM 3863 C CA . PRO B 1 195 ? 7.277 -8.664 4.137 1 95.25 195 PRO B CA 1
ATOM 3864 C C . PRO B 1 195 ? 8.703 -8.242 4.48 1 95.25 195 PRO B C 1
ATOM 3866 O O . PRO B 1 195 ? 9.578 -8.234 3.611 1 95.25 195 PRO B O 1
ATOM 3869 N N . ALA B 1 196 ? 8.938 -7.91 5.758 1 95 196 ALA B N 1
ATOM 3870 C CA . ALA B 1 196 ? 10.281 -7.488 6.164 1 95 196 ALA B CA 1
ATOM 3871 C C . ALA B 1 196 ? 11.289 -8.625 5.992 1 95 196 ALA B C 1
ATOM 3873 O O . ALA B 1 196 ? 12.438 -8.391 5.629 1 95 196 ALA B O 1
ATOM 3874 N N . VAL B 1 197 ? 10.844 -9.789 6.301 1 97.12 197 VAL B N 1
ATOM 3875 C CA . VAL B 1 197 ? 11.703 -10.961 6.145 1 97.12 197 VAL B CA 1
ATOM 3876 C C . VAL B 1 197 ? 11.977 -11.203 4.66 1 97.12 197 VAL B C 1
ATOM 3878 O O . VAL B 1 197 ? 13.109 -11.5 4.277 1 97.12 197 VAL B O 1
ATOM 3881 N N . ILE B 1 198 ? 10.945 -11.078 3.857 1 98.06 198 ILE B N 1
ATOM 3882 C CA . ILE B 1 198 ? 11.102 -11.211 2.414 1 98.06 198 ILE B CA 1
ATOM 3883 C C . ILE B 1 198 ? 12.109 -10.188 1.905 1 98.06 198 ILE B C 1
ATOM 3885 O O . ILE B 1 198 ? 12.992 -10.516 1.103 1 98.06 198 ILE B O 1
ATOM 3889 N N . ALA B 1 199 ? 12.016 -8.992 2.355 1 97.88 199 ALA B N 1
ATOM 3890 C CA . ALA B 1 199 ? 12.953 -7.934 1.968 1 97.88 199 ALA B CA 1
ATOM 3891 C C . ALA B 1 199 ? 14.383 -8.312 2.32 1 97.88 199 ALA B C 1
ATOM 3893 O O . ALA B 1 199 ? 15.305 -8.07 1.537 1 97.88 199 ALA B O 1
ATOM 3894 N N . CYS B 1 200 ? 14.547 -8.906 3.463 1 98.31 200 CYS B N 1
ATOM 3895 C CA . CYS B 1 200 ? 15.875 -9.375 3.85 1 98.31 200 CYS B CA 1
ATOM 3896 C C . CYS B 1 200 ? 16.391 -10.414 2.863 1 98.31 200 CYS B C 1
ATOM 3898 O O . CYS B 1 200 ? 17.562 -10.391 2.49 1 98.31 200 CYS B O 1
ATOM 3900 N N . GLY B 1 201 ? 15.508 -11.312 2.52 1 98.69 201 GLY B N 1
ATOM 3901 C CA . GLY B 1 201 ? 15.898 -12.305 1.529 1 98.69 201 GLY B CA 1
ATOM 3902 C C . GLY B 1 201 ? 16.312 -11.695 0.206 1 98.69 201 GLY B C 1
ATOM 3903 O O . GLY B 1 201 ? 17.281 -12.156 -0.418 1 98.69 201 GLY B O 1
ATOM 3904 N N . CYS B 1 202 ? 15.617 -10.68 -0.235 1 98.75 202 CYS B N 1
ATOM 3905 C CA . CYS B 1 202 ? 15.938 -9.992 -1.479 1 98.75 202 CYS B CA 1
ATOM 3906 C C . CYS B 1 202 ? 17.281 -9.281 -1.375 1 98.75 202 CYS B C 1
ATOM 3908 O O . CYS B 1 202 ? 18.078 -9.297 -2.322 1 98.75 202 CYS B O 1
ATOM 3910 N N . ILE B 1 203 ? 17.531 -8.648 -0.237 1 98.62 203 ILE B N 1
ATOM 3911 C CA . ILE B 1 203 ? 18.812 -8 -0.004 1 98.62 203 ILE B CA 1
ATOM 3912 C C . ILE B 1 203 ? 19.922 -9.047 -0.023 1 98.62 203 ILE B C 1
ATOM 3914 O O . ILE B 1 203 ? 20.969 -8.828 -0.635 1 98.62 203 ILE B O 1
ATOM 3918 N N . TYR B 1 204 ? 19.688 -10.133 0.645 1 98.75 204 TYR B N 1
ATOM 3919 C CA . TYR B 1 204 ? 20.625 -11.25 0.684 1 98.75 204 TYR B CA 1
ATOM 3920 C C . TYR B 1 204 ? 20.984 -11.711 -0.725 1 98.75 204 TYR B C 1
ATOM 3922 O O . TYR B 1 204 ? 22.156 -11.836 -1.06 1 98.75 204 TYR B O 1
ATOM 3930 N N . LEU B 1 205 ? 20 -11.977 -1.523 1 98.81 205 LEU B N 1
ATOM 3931 C CA . LEU B 1 205 ? 20.203 -12.453 -2.887 1 98.81 205 LEU B CA 1
ATOM 3932 C C . LEU B 1 205 ? 20.906 -11.391 -3.729 1 98.81 205 LEU B C 1
ATOM 3934 O O . LEU B 1 205 ? 21.844 -11.703 -4.48 1 98.81 205 LEU B O 1
ATOM 3938 N N . ALA B 1 206 ? 20.484 -10.141 -3.635 1 98.75 206 ALA B N 1
ATOM 3939 C CA . ALA B 1 206 ? 21.094 -9.047 -4.391 1 98.75 206 ALA B CA 1
ATOM 3940 C C . ALA B 1 206 ? 22.562 -8.906 -4.051 1 98.75 206 ALA B C 1
ATOM 3942 O O . ALA B 1 206 ? 23.406 -8.695 -4.941 1 98.75 206 ALA B O 1
ATOM 3943 N N . ALA B 1 207 ? 22.875 -8.969 -2.768 1 98.62 207 ALA B N 1
ATOM 3944 C CA . ALA B 1 207 ? 24.266 -8.859 -2.324 1 98.62 207 ALA B CA 1
ATOM 3945 C C . ALA B 1 207 ? 25.125 -9.961 -2.936 1 98.62 207 ALA B C 1
ATOM 3947 O O . ALA B 1 207 ? 26.266 -9.703 -3.357 1 98.62 207 ALA B O 1
ATOM 3948 N N . ARG B 1 208 ? 24.609 -11.109 -2.938 1 98 208 ARG B N 1
ATOM 3949 C CA . ARG B 1 208 ? 25.328 -12.234 -3.525 1 98 208 ARG B CA 1
ATOM 3950 C C . ARG B 1 208 ? 25.547 -12.031 -5.023 1 98 208 ARG B C 1
ATOM 3952 O O . ARG B 1 208 ? 26.641 -12.281 -5.539 1 98 208 ARG B O 1
ATOM 3959 N N . GLU B 1 209 ? 24.484 -11.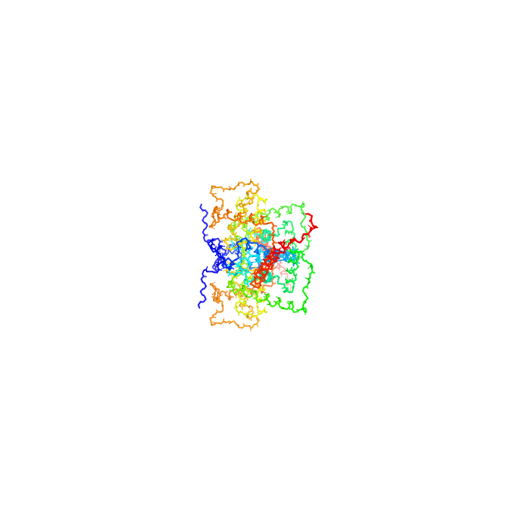633 -5.68 1 98.12 209 GLU B N 1
ATOM 3960 C CA . GLU B 1 209 ? 24.578 -11.398 -7.117 1 98.12 209 GLU B CA 1
ATOM 3961 C C . GLU B 1 209 ? 25.609 -10.328 -7.438 1 98.12 209 GLU B C 1
ATOM 3963 O O . GLU B 1 209 ? 26.312 -10.422 -8.453 1 98.12 209 GLU B O 1
ATOM 3968 N N . LEU B 1 210 ? 25.703 -9.328 -6.629 1 98 210 LEU B N 1
ATOM 3969 C CA . LEU B 1 210 ? 26.562 -8.18 -6.895 1 98 210 LEU B CA 1
ATOM 3970 C C . LEU B 1 210 ? 27.922 -8.359 -6.242 1 98 210 LEU B C 1
ATOM 3972 O O . LEU B 1 210 ? 28.812 -7.523 -6.41 1 98 210 LEU B O 1
ATOM 3976 N N . GLY B 1 211 ? 28.109 -9.375 -5.453 1 97.31 211 GLY B N 1
ATOM 3977 C CA . GLY B 1 211 ? 29.391 -9.656 -4.805 1 97.31 211 GLY B CA 1
ATOM 3978 C C . GLY B 1 211 ? 29.688 -8.703 -3.662 1 97.31 211 GLY B C 1
ATOM 3979 O O . GLY B 1 211 ? 30.844 -8.305 -3.479 1 97.31 211 GLY B O 1
ATOM 3980 N N . VAL B 1 212 ? 28.703 -8.266 -2.984 1 96.88 212 VAL B N 1
ATOM 3981 C CA . VAL B 1 212 ? 28.875 -7.332 -1.875 1 96.88 212 VAL B CA 1
ATOM 3982 C C . VAL B 1 212 ? 28.766 -8.086 -0.549 1 96.88 212 VAL B C 1
ATOM 3984 O O . VAL B 1 212 ? 27.844 -8.875 -0.351 1 96.88 212 VAL B O 1
ATOM 3987 N N . ALA B 1 213 ? 29.656 -7.809 0.394 1 95.62 213 ALA B N 1
ATOM 3988 C CA . ALA B 1 213 ? 29.641 -8.43 1.717 1 95.62 213 ALA B CA 1
ATOM 3989 C C . ALA B 1 213 ? 28.719 -7.652 2.664 1 95.62 213 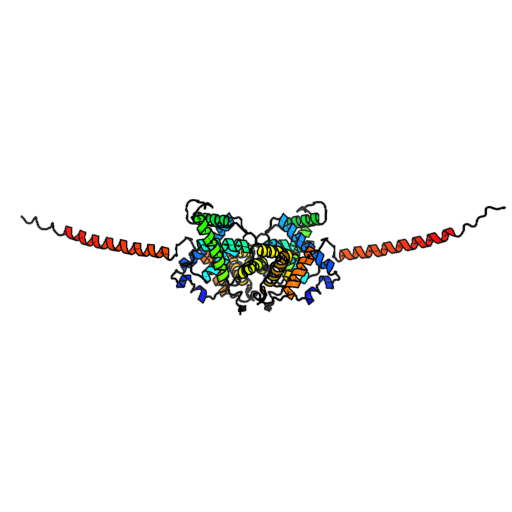ALA B C 1
ATOM 3991 O O . ALA B 1 213 ? 28.734 -6.418 2.676 1 95.62 213 ALA B O 1
ATOM 3992 N N . LEU B 1 214 ? 27.938 -8.375 3.377 1 96.69 214 LEU B N 1
ATOM 3993 C CA . LEU B 1 214 ? 27.062 -7.77 4.383 1 96.69 214 LEU B CA 1
ATOM 3994 C C . LEU B 1 214 ? 27.609 -8.016 5.785 1 96.69 214 LEU B C 1
ATOM 3996 O O . LEU B 1 214 ? 28.344 -8.977 6.016 1 96.69 214 LEU B O 1
ATOM 4000 N N . PRO B 1 215 ? 27.234 -7.129 6.746 1 94.56 215 PRO B N 1
ATOM 4001 C CA . PRO B 1 215 ? 27.719 -7.301 8.117 1 94.56 215 PRO B CA 1
ATOM 4002 C C . PRO B 1 215 ? 27.359 -8.664 8.703 1 94.56 215 PRO B C 1
ATOM 4004 O O . PRO B 1 215 ? 26.25 -9.164 8.477 1 94.56 215 PRO B O 1
ATOM 4007 N N . THR B 1 216 ? 28.328 -9.281 9.5 1 93.06 216 THR B N 1
ATOM 4008 C CA . THR B 1 216 ? 28.078 -10.625 10.008 1 93.06 216 THR B CA 1
ATOM 4009 C C . THR B 1 216 ? 28.188 -10.656 11.531 1 93.06 216 THR B C 1
ATOM 4011 O O . THR B 1 216 ? 27.766 -11.625 12.172 1 93.06 216 THR B O 1
ATOM 4014 N N . GLN B 1 217 ? 28.766 -9.586 12.164 1 91.19 217 GLN B N 1
ATOM 4015 C CA . GLN B 1 217 ? 28.938 -9.539 13.609 1 91.19 217 GLN B CA 1
ATOM 4016 C C . GLN B 1 217 ? 28.469 -8.203 14.18 1 91.19 217 GLN B C 1
ATOM 4018 O O . GLN B 1 217 ? 29.234 -7.242 14.219 1 91.19 217 GLN B O 1
ATOM 4023 N N . PRO B 1 218 ? 27.25 -8.141 14.625 1 92.44 218 PRO B N 1
ATOM 4024 C CA . PRO B 1 218 ? 26.234 -9.188 14.531 1 92.44 218 PRO B CA 1
ATOM 4025 C C . PRO B 1 218 ? 25.672 -9.336 13.109 1 92.44 218 PRO B C 1
ATOM 4027 O O . PRO B 1 218 ? 25.922 -8.484 12.258 1 92.44 218 PRO B O 1
ATOM 4030 N N . SER B 1 219 ? 25 -10.445 12.859 1 95.38 219 SER B N 1
ATOM 4031 C CA . SER B 1 219 ? 24.391 -10.633 11.547 1 95.38 219 SER B CA 1
ATOM 4032 C C . SER B 1 219 ? 23.438 -9.492 11.203 1 95.38 219 SER B C 1
ATOM 4034 O O . SER B 1 219 ? 22.609 -9.102 12.023 1 95.38 219 SER B O 1
ATOM 4036 N N . TRP B 1 220 ? 23.562 -8.992 9.977 1 96.56 220 TRP B N 1
ATOM 4037 C CA . TRP B 1 220 ? 22.859 -7.777 9.555 1 96.56 220 TRP B CA 1
ATOM 4038 C C . TRP B 1 220 ? 21.359 -7.961 9.625 1 96.56 220 TRP B C 1
ATOM 4040 O O . TRP B 1 220 ? 20.625 -7.016 9.914 1 96.56 220 TRP B O 1
ATOM 4050 N N . TYR B 1 221 ? 20.797 -9.148 9.406 1 96.44 221 TYR B N 1
ATOM 4051 C CA . TYR B 1 221 ? 19.375 -9.391 9.266 1 96.44 221 TYR B CA 1
ATOM 4052 C C . TYR B 1 221 ? 18.703 -9.523 10.625 1 96.44 221 TYR B C 1
ATOM 4054 O O . TYR B 1 221 ? 17.484 -9.625 10.719 1 96.44 221 TYR B O 1
ATOM 4062 N N . ARG B 1 222 ? 19.438 -9.492 11.727 1 94.56 222 ARG B N 1
ATOM 4063 C CA . ARG B 1 222 ? 18.891 -9.625 13.07 1 94.56 222 ARG B CA 1
ATOM 4064 C C . ARG B 1 222 ? 18.078 -8.391 13.453 1 94.56 222 ARG B C 1
ATOM 4066 O O . ARG B 1 222 ? 17.359 -8.398 14.445 1 94.56 222 ARG B O 1
ATOM 4073 N N . ILE B 1 223 ? 18.281 -7.371 12.672 1 91.5 223 ILE B N 1
ATOM 4074 C CA . ILE B 1 223 ? 17.516 -6.156 12.922 1 91.5 223 ILE B CA 1
ATOM 4075 C C . ILE B 1 223 ? 16.031 -6.43 12.695 1 91.5 223 ILE B C 1
ATOM 4077 O O . ILE B 1 223 ? 15.172 -5.695 13.195 1 91.5 223 ILE B O 1
ATOM 4081 N N . VAL B 1 224 ? 15.727 -7.434 11.883 1 93.56 224 VAL B N 1
ATOM 4082 C CA . VAL B 1 224 ? 14.344 -7.824 11.617 1 93.56 224 VAL B CA 1
ATOM 4083 C C . VAL B 1 224 ? 13.992 -9.062 12.438 1 93.56 224 VAL B C 1
ATOM 4085 O O . VAL B 1 224 ? 14.594 -10.125 12.266 1 93.56 224 VAL B O 1
ATOM 4088 N N . GLU B 1 225 ? 12.992 -8.867 13.219 1 89.94 225 GLU B N 1
ATOM 4089 C CA . GLU B 1 225 ? 12.578 -9.961 14.094 1 89.94 225 GLU B CA 1
ATOM 4090 C C . GLU B 1 225 ? 12.102 -11.164 13.281 1 89.94 225 GLU B C 1
ATOM 4092 O O . GLU B 1 225 ? 11.398 -11 12.281 1 89.94 225 GLU B O 1
ATOM 4097 N N . GLY B 1 226 ? 12.516 -12.32 13.695 1 89 226 GLY B N 1
ATOM 4098 C CA . GLY B 1 226 ? 12.039 -13.547 13.086 1 89 226 GLY B CA 1
ATOM 4099 C C . GLY B 1 226 ? 12.844 -13.961 11.867 1 89 226 GLY B C 1
ATOM 4100 O O . GLY B 1 226 ? 12.508 -14.938 11.195 1 89 226 GLY B O 1
ATOM 4101 N N . THR B 1 227 ? 13.883 -13.266 11.617 1 95.5 227 THR B N 1
ATOM 4102 C CA . THR B 1 227 ? 14.703 -13.578 10.445 1 95.5 227 THR B CA 1
ATOM 4103 C C . THR B 1 227 ? 15.844 -14.508 10.82 1 95.5 227 THR B C 1
ATOM 4105 O O . THR B 1 227 ? 16.453 -14.352 11.875 1 95.5 227 THR B O 1
ATOM 4108 N N . SER B 1 228 ? 16.047 -15.492 10.031 1 96.5 228 SER B N 1
ATOM 4109 C CA . SER B 1 228 ? 17.172 -16.422 10.148 1 96.5 228 SER B CA 1
ATOM 4110 C C . SER B 1 228 ? 17.891 -16.609 8.82 1 96.5 228 SER B C 1
ATOM 4112 O O . SER B 1 228 ? 17.344 -16.25 7.766 1 96.5 228 SER B O 1
ATOM 4114 N N . LYS B 1 229 ? 19.062 -17.078 8.922 1 96.69 229 LYS B N 1
ATOM 4115 C CA . LYS B 1 229 ? 19.797 -17.375 7.691 1 96.69 229 LYS B CA 1
ATOM 4116 C C . LYS B 1 229 ? 19.031 -18.359 6.816 1 96.69 229 LYS B C 1
ATOM 4118 O O . LYS B 1 229 ? 19 -18.219 5.59 1 96.69 229 LYS B O 1
ATOM 4123 N N . ARG B 1 230 ? 18.469 -19.297 7.418 1 96.62 230 ARG B N 1
ATOM 4124 C CA . ARG B 1 230 ? 17.703 -20.297 6.691 1 96.62 230 ARG B CA 1
ATOM 4125 C C . ARG B 1 230 ? 16.547 -19.656 5.93 1 96.62 230 ARG B C 1
ATOM 4127 O O . ARG B 1 230 ? 16.266 -20.016 4.781 1 96.62 230 ARG B O 1
ATOM 4134 N N . ASN B 1 231 ? 15.852 -18.703 6.531 1 96.31 231 ASN B N 1
ATOM 4135 C CA . ASN B 1 231 ? 14.781 -17.969 5.855 1 96.31 231 ASN B CA 1
ATOM 4136 C C . ASN B 1 231 ? 15.281 -17.266 4.598 1 96.31 231 ASN B C 1
ATOM 4138 O O . ASN B 1 231 ? 14.625 -17.297 3.559 1 96.31 231 ASN B O 1
ATOM 4142 N N . LEU B 1 232 ? 16.406 -16.656 4.789 1 98.25 232 LEU B N 1
ATOM 4143 C CA . LEU B 1 232 ? 16.984 -15.914 3.674 1 98.25 232 LEU B CA 1
ATOM 4144 C C . LEU B 1 232 ? 17.312 -16.844 2.508 1 98.25 232 LEU B C 1
ATOM 4146 O O . LEU B 1 232 ? 17.031 -16.516 1.352 1 98.25 232 LEU B O 1
ATOM 4150 N N . GLU B 1 233 ? 17.828 -17.953 2.842 1 98.19 233 GLU B N 1
ATOM 4151 C CA . GLU B 1 233 ? 18.203 -18.922 1.821 1 98.19 233 GLU B CA 1
ATOM 4152 C C . GLU B 1 233 ? 16.984 -19.469 1.104 1 98.19 233 GLU B C 1
ATOM 4154 O O . GLU B 1 233 ? 16.984 -19.625 -0.12 1 98.19 233 GLU B O 1
ATOM 4159 N N . VAL B 1 234 ? 15.984 -19.781 1.836 1 97.62 234 VAL B N 1
ATOM 4160 C CA . VAL B 1 234 ? 14.758 -20.312 1.251 1 97.62 234 VAL B CA 1
ATOM 4161 C C . VAL B 1 234 ? 14.148 -19.281 0.305 1 97.62 234 VAL B C 1
ATOM 4163 O O . VAL B 1 234 ? 13.695 -19.625 -0.791 1 97.62 234 VAL B O 1
ATOM 4166 N N . ILE B 1 235 ? 14.125 -18.031 0.707 1 98.5 235 ILE B N 1
ATOM 4167 C CA . ILE B 1 235 ? 13.578 -16.953 -0.116 1 98.5 235 ILE B CA 1
ATOM 4168 C C . ILE B 1 235 ? 14.398 -16.812 -1.396 1 98.5 235 ILE B C 1
ATOM 4170 O O . ILE B 1 235 ? 13.844 -16.781 -2.496 1 98.5 235 ILE B O 1
ATOM 4174 N N . ALA B 1 236 ? 15.711 -16.797 -1.231 1 98.69 236 ALA B N 1
ATOM 4175 C CA . ALA B 1 236 ? 16.594 -16.672 -2.385 1 98.69 236 ALA B CA 1
ATOM 4176 C C . ALA B 1 236 ? 16.422 -17.844 -3.338 1 98.69 236 ALA B C 1
ATOM 4178 O O . ALA B 1 236 ? 16.328 -17.656 -4.555 1 98.69 236 ALA B O 1
ATOM 4179 N N . GLU B 1 237 ? 16.344 -19 -2.771 1 98.25 237 GLU B N 1
ATOM 4180 C CA . GLU B 1 237 ? 16.172 -20.219 -3.576 1 98.25 237 GLU B CA 1
ATOM 4181 C C . GLU B 1 237 ? 14.859 -20.188 -4.344 1 98.25 237 GLU B C 1
ATOM 4183 O O . GLU B 1 237 ? 14.805 -20.641 -5.496 1 98.25 237 GLU B O 1
ATOM 4188 N N . THR B 1 238 ? 13.828 -19.766 -3.713 1 97.75 238 THR B N 1
ATOM 4189 C CA . THR B 1 238 ? 12.516 -19.703 -4.352 1 97.75 238 THR B CA 1
ATOM 4190 C C . THR B 1 238 ? 12.523 -18.719 -5.512 1 97.75 238 THR B C 1
ATOM 4192 O O . THR B 1 238 ? 11.953 -19 -6.57 1 97.75 238 THR B O 1
ATOM 4195 N N . ILE B 1 239 ? 13.148 -17.547 -5.328 1 98.5 239 ILE B N 1
ATOM 4196 C CA . ILE B 1 239 ? 13.258 -16.547 -6.395 1 98.5 239 ILE B CA 1
ATOM 4197 C C . ILE B 1 239 ? 14.039 -17.141 -7.566 1 98.5 239 ILE B C 1
ATOM 4199 O O . ILE B 1 239 ? 13.641 -17 -8.727 1 98.5 239 ILE B O 1
ATOM 4203 N N . LEU B 1 240 ? 15.109 -17.828 -7.254 1 98.19 240 LEU B N 1
ATOM 4204 C CA . LEU B 1 240 ? 15.938 -18.422 -8.289 1 98.19 240 LEU B CA 1
ATOM 4205 C C . LEU B 1 240 ? 15.18 -19.547 -9.008 1 98.19 240 LEU B C 1
ATOM 4207 O O . LEU B 1 240 ? 15.367 -19.75 -10.211 1 98.19 240 LEU B O 1
ATOM 4211 N N . ALA B 1 241 ? 14.422 -20.312 -8.227 1 97.25 241 ALA B N 1
ATOM 4212 C CA . ALA B 1 241 ? 13.586 -21.328 -8.844 1 97.25 241 ALA B CA 1
ATOM 4213 C C . ALA B 1 241 ? 12.617 -20.719 -9.852 1 97.25 241 ALA B C 1
ATOM 4215 O O . ALA B 1 241 ? 12.398 -21.266 -10.93 1 97.25 241 ALA B O 1
ATOM 4216 N N . PHE B 1 242 ? 12.055 -19.609 -9.492 1 97.88 242 PHE B N 1
ATOM 4217 C CA . PHE B 1 242 ? 11.18 -18.875 -10.414 1 97.88 242 PHE B CA 1
ATOM 4218 C C . PHE B 1 242 ? 11.945 -18.453 -11.656 1 97.88 242 PHE B C 1
ATOM 4220 O O . PHE B 1 242 ? 11.469 -18.641 -12.781 1 97.88 242 PHE B O 1
ATOM 4227 N N . HIS B 1 243 ? 13.141 -17.953 -11.453 1 97.38 243 HIS B N 1
ATOM 4228 C CA . HIS B 1 243 ? 13.953 -17.484 -12.57 1 97.38 243 HIS B CA 1
ATOM 4229 C C . HIS B 1 243 ? 14.32 -18.641 -13.5 1 97.38 243 HIS B C 1
ATOM 4231 O O . HIS B 1 243 ? 14.578 -18.422 -14.688 1 97.38 243 HIS B O 1
ATOM 4237 N N . ALA B 1 244 ? 14.289 -19.812 -12.992 1 96.44 244 ALA B N 1
ATOM 4238 C CA . ALA B 1 244 ? 14.75 -20.984 -13.742 1 96.44 244 ALA B CA 1
ATOM 4239 C C . ALA B 1 244 ? 13.602 -21.625 -14.516 1 96.44 244 ALA B C 1
ATOM 4241 O O . ALA B 1 244 ? 13.828 -22.516 -15.336 1 96.44 244 ALA B O 1
ATOM 4242 N N . VAL B 1 245 ? 12.43 -21.188 -14.258 1 95 245 VAL B N 1
ATOM 4243 C CA . VAL B 1 245 ? 11.297 -21.766 -14.977 1 95 245 VAL B CA 1
ATOM 4244 C C . VAL B 1 245 ? 11.398 -21.422 -16.453 1 95 245 VAL B C 1
ATOM 4246 O O . VAL B 1 245 ? 11.477 -20.25 -16.828 1 95 245 VAL B O 1
ATOM 4249 N N . ASP B 1 246 ? 11.469 -22.344 -17.266 1 88.56 246 ASP B N 1
ATOM 4250 C CA . ASP B 1 246 ? 11.695 -22.141 -18.688 1 88.56 246 ASP B CA 1
ATOM 4251 C C . ASP B 1 246 ? 10.383 -21.891 -19.422 1 88.56 246 ASP B C 1
ATOM 4253 O O . ASP B 1 246 ? 10.305 -21 -20.266 1 88.56 246 ASP B O 1
ATOM 4257 N N . LYS B 1 247 ? 9.422 -22.781 -19.125 1 90.44 247 LYS B N 1
ATOM 4258 C CA . LYS B 1 247 ? 8.148 -22.672 -19.828 1 90.44 247 LYS B CA 1
ATOM 4259 C C . LYS B 1 247 ? 6.988 -22.469 -18.859 1 90.44 247 LYS B C 1
ATOM 4261 O O . LYS B 1 247 ? 6.723 -23.312 -18 1 90.44 247 LYS B O 1
ATOM 4266 N N . ILE B 1 248 ? 6.402 -21.328 -18.953 1 94.44 248 ILE B N 1
ATOM 4267 C CA . ILE B 1 248 ? 5.191 -21.016 -18.188 1 94.44 248 ILE B CA 1
ATOM 4268 C C . ILE B 1 248 ? 3.963 -21.25 -19.062 1 94.44 248 ILE B C 1
ATOM 4270 O O . ILE B 1 248 ? 3.611 -20.391 -19.891 1 94.44 248 ILE B O 1
ATOM 4274 N N . GLU B 1 249 ? 3.371 -22.438 -18.875 1 93.56 249 GLU B N 1
ATOM 4275 C CA . GLU B 1 249 ? 2.244 -22.797 -19.734 1 93.56 249 GLU B CA 1
ATOM 4276 C C . GLU B 1 249 ? 0.992 -23.078 -18.906 1 93.56 249 GLU B C 1
ATOM 4278 O O . GLU B 1 249 ? 1.081 -23.578 -17.781 1 93.56 249 GLU B O 1
ATOM 4283 N N . TYR B 1 250 ? -0.049 -22.781 -19.531 1 95.94 250 TYR B N 1
ATOM 4284 C CA . TYR B 1 250 ? -1.336 -23.078 -18.922 1 95.94 250 TYR B CA 1
ATOM 4285 C C . TYR B 1 250 ? -1.646 -24.578 -19 1 95.94 250 TYR B C 1
ATOM 4287 O O . TYR B 1 250 ? -1.423 -25.203 -20.031 1 95.94 250 TYR B O 1
ATOM 4295 N N . THR B 1 251 ? -2.037 -25.156 -17.922 1 94.19 251 THR B N 1
ATOM 4296 C CA . THR B 1 251 ? -2.566 -26.516 -17.859 1 94.19 251 THR B CA 1
ATOM 4297 C C . THR B 1 251 ? -3.992 -26.516 -17.312 1 94.19 251 THR B C 1
ATOM 4299 O O . THR B 1 251 ? -4.246 -26 -16.219 1 94.19 251 THR B O 1
ATOM 4302 N N . ASP B 1 252 ? -4.914 -26.969 -18.109 1 93 252 ASP B N 1
ATOM 4303 C CA . ASP B 1 252 ? -6.285 -27.078 -17.625 1 93 252 ASP B CA 1
ATOM 4304 C C . ASP B 1 252 ? -6.395 -28.141 -16.531 1 93 252 ASP B C 1
ATOM 4306 O O . ASP B 1 252 ? -6.234 -29.328 -16.812 1 93 252 ASP B O 1
ATOM 4310 N N . LEU B 1 253 ? -6.66 -27.734 -15.344 1 93.88 253 LEU B N 1
ATOM 4311 C CA . LEU B 1 253 ? -6.676 -28.641 -14.203 1 93.88 253 LEU B CA 1
ATOM 4312 C C . LEU B 1 253 ? -8.102 -28.953 -13.766 1 93.88 253 LEU B C 1
ATOM 4314 O O . LEU B 1 253 ? -8.32 -29.656 -12.781 1 93.88 253 LEU B O 1
ATOM 4318 N N . SER B 1 254 ? -9.008 -28.344 -14.453 1 80.69 254 SER B N 1
ATOM 4319 C CA . SER B 1 254 ? -10.406 -28.531 -14.086 1 80.69 254 SER B CA 1
ATOM 4320 C C . SER B 1 254 ? -10.805 -30 -14.172 1 80.69 254 SER B C 1
ATOM 4322 O O . SER B 1 254 ? -10.18 -30.781 -14.891 1 80.69 254 SER B O 1
ATOM 4324 N N . HIS B 1 255 ? -11.664 -30.406 -13.242 1 70.25 255 HIS B N 1
ATOM 4325 C CA . HIS B 1 255 ? -12.18 -31.766 -13.25 1 70.25 255 HIS B CA 1
ATOM 4326 C C . HIS B 1 255 ? -12.734 -32.156 -14.625 1 70.25 255 HIS B C 1
ATOM 4328 O O . HIS B 1 255 ? -12.641 -33.312 -15.047 1 70.25 255 HIS B O 1
ATOM 4334 N N . ARG B 1 256 ? -13.234 -31.234 -15.273 1 54.28 256 ARG B N 1
ATOM 4335 C CA . ARG B 1 256 ? -13.781 -31.547 -16.578 1 54.28 256 ARG B CA 1
ATOM 4336 C C . ARG B 1 256 ? -12.68 -31.938 -17.562 1 54.28 256 ARG B C 1
ATOM 4338 O O . ARG B 1 256 ? -12.883 -32.781 -18.438 1 54.28 256 ARG B O 1
ATOM 4345 N N . ALA B 1 257 ? -11.523 -31.391 -17.406 1 50.41 257 ALA B N 1
ATOM 4346 C CA . ALA B 1 257 ? -10.406 -31.672 -18.312 1 50.41 257 ALA B CA 1
ATOM 4347 C C . ALA B 1 257 ? -9.906 -33.094 -18.125 1 50.41 257 ALA B C 1
ATOM 4349 O O . ALA B 1 257 ? -9.453 -33.75 -19.078 1 50.41 257 ALA B O 1
ATOM 4350 N N . ARG B 1 258 ? -9.867 -33.719 -16.938 1 50.94 258 ARG B N 1
ATOM 4351 C CA . ARG B 1 258 ? -9.445 -35.094 -16.719 1 50.94 258 ARG B CA 1
ATOM 4352 C C . ARG B 1 258 ? -10.344 -36.062 -17.453 1 50.94 258 ARG B C 1
ATOM 4354 O O . ARG B 1 258 ? -9.875 -37.094 -17.969 1 50.94 258 ARG B O 1
ATOM 4361 N N . SER B 1 259 ? -11.602 -35.75 -17.406 1 46.06 259 SER B N 1
ATOM 4362 C CA . SER B 1 259 ? -12.422 -36.719 -18.094 1 46.06 259 SER B CA 1
ATOM 4363 C C . SER B 1 259 ? -12.031 -36.844 -19.562 1 46.06 259 SER B C 1
ATOM 4365 O O . SER B 1 259 ? -12.125 -37.938 -20.141 1 46.06 259 SER B O 1
ATOM 4367 N N . ARG B 1 260 ? -11.492 -35.969 -20.109 1 44.56 260 ARG B N 1
ATOM 4368 C CA . ARG B 1 260 ? -11.164 -36.062 -21.531 1 44.56 260 ARG B CA 1
ATOM 4369 C C . ARG B 1 260 ? -9.844 -36.781 -21.75 1 44.56 260 ARG B C 1
ATOM 4371 O O . ARG B 1 260 ? -9.641 -37.438 -22.766 1 44.56 260 ARG B O 1
ATOM 4378 N N . GLY B 1 261 ? -8.922 -36.656 -20.75 1 42.03 261 GLY B N 1
ATOM 4379 C CA . GLY B 1 261 ? -7.633 -37.312 -20.906 1 42.03 261 GLY B CA 1
ATOM 4380 C C . GLY B 1 261 ? -7.707 -38.812 -20.688 1 42.03 261 GLY B C 1
ATOM 4381 O O . GLY B 1 261 ? -6.988 -39.562 -21.344 1 42.03 261 GLY B O 1
ATOM 4382 N N . GLU B 1 262 ? -8.43 -39.344 -19.719 1 42.84 262 GLU B N 1
ATOM 4383 C CA . GLU B 1 262 ? -8.555 -40.75 -19.453 1 42.84 262 GLU B CA 1
ATOM 4384 C C . GLU B 1 262 ? -9.32 -41.469 -20.578 1 42.84 262 GLU B C 1
ATOM 4386 O O . GLU B 1 262 ? -9.07 -42.625 -20.859 1 42.84 262 GLU B O 1
ATOM 4391 N N . GLY B 1 263 ? -10.242 -40.844 -21.281 1 37.78 263 GLY B N 1
ATOM 4392 C CA . GLY B 1 263 ? -10.992 -41.469 -22.344 1 37.78 263 GLY B CA 1
ATOM 4393 C C . GLY B 1 263 ? -10.148 -41.781 -23.578 1 37.78 263 GLY B C 1
ATOM 4394 O O . GLY B 1 263 ? -10.547 -42.562 -24.422 1 37.78 263 GLY B O 1
ATOM 4395 N N . LYS B 1 264 ? -9.156 -40.812 -23.656 1 49.16 264 LYS B N 1
ATOM 4396 C CA . LYS B 1 264 ? -8.398 -41.031 -24.891 1 49.16 264 LYS B CA 1
ATOM 4397 C C . LYS B 1 264 ? -7.398 -42.188 -24.734 1 49.16 264 LYS B C 1
ATOM 4399 O O . LYS B 1 264 ? -6.742 -42.562 -25.688 1 49.16 264 LYS B O 1
ATOM 4404 N N . ARG B 1 265 ? -6.949 -42.469 -23.531 1 40.72 265 ARG B N 1
ATOM 4405 C CA . ARG B 1 265 ? -5.941 -43.5 -23.422 1 40.72 265 ARG B CA 1
ATOM 4406 C C . ARG B 1 265 ? -6.566 -44.906 -23.625 1 40.72 265 ARG B C 1
ATOM 4408 O O . ARG B 1 265 ? -5.902 -45.812 -24.109 1 40.72 265 ARG B O 1
ATOM 4415 N N . THR B 1 266 ? -7.781 -45 -23.078 1 39.25 266 THR B N 1
ATOM 4416 C CA . THR B 1 266 ? -8.336 -46.344 -23.125 1 39.25 266 THR B CA 1
ATOM 4417 C C . THR B 1 266 ? -8.617 -46.781 -24.562 1 39.25 266 THR B C 1
ATOM 4419 O O . THR B 1 266 ? -8.562 -47.969 -24.875 1 39.25 266 THR B O 1
ATOM 4422 N N . ASP B 1 267 ? -8.938 -45.719 -25.344 1 38.97 267 ASP B N 1
ATOM 4423 C CA . ASP B 1 267 ? -9.422 -46.188 -26.641 1 38.97 267 ASP B CA 1
ATOM 4424 C C . ASP B 1 267 ? -8.266 -46.562 -27.547 1 38.97 267 ASP B C 1
ATOM 4426 O O . ASP B 1 267 ? -8.414 -47.406 -28.422 1 38.97 267 ASP B O 1
ATOM 4430 N N . ARG B 1 268 ? -7.086 -45.812 -27.359 1 39.47 268 ARG B N 1
ATOM 4431 C CA . ARG B 1 268 ? -6.039 -46 -28.359 1 39.47 268 ARG B CA 1
ATOM 4432 C C . ARG B 1 268 ? -5.363 -47.375 -28.172 1 39.47 268 ARG B C 1
ATOM 4434 O O . ARG B 1 268 ? -4.75 -47.906 -29.094 1 39.47 268 ARG B O 1
ATOM 4441 N N . GLY B 1 269 ? -5.379 -47.75 -26.828 1 36.03 269 GLY B N 1
ATOM 4442 C CA . GLY B 1 269 ? -4.645 -48.969 -26.531 1 36.03 269 GLY B CA 1
ATOM 4443 C C . GLY B 1 269 ? -5.312 -50.219 -27.062 1 36.03 269 GLY B C 1
ATOM 4444 O O . GLY B 1 269 ? -4.707 -51.281 -27.078 1 36.03 269 GLY B O 1
ATOM 4445 N N . ARG B 1 270 ? -6.609 -50.094 -27.109 1 38.38 270 ARG B N 1
ATOM 4446 C CA . ARG B 1 270 ? -7.355 -51.281 -27.453 1 38.38 270 ARG B CA 1
ATOM 4447 C C . ARG B 1 270 ? -7.168 -51.656 -28.922 1 38.38 270 ARG B C 1
ATOM 4449 O O . ARG B 1 270 ? -7.285 -52.844 -29.281 1 38.38 270 ARG B O 1
ATOM 4456 N N . HIS B 1 271 ? -6.941 -50.562 -29.688 1 37.09 271 HIS B N 1
ATOM 4457 C CA . HIS B 1 271 ? -7.031 -50.844 -31.109 1 37.09 271 HIS B CA 1
ATOM 4458 C C . HIS B 1 271 ? -5.758 -51.531 -31.609 1 37.09 271 HIS B C 1
ATOM 4460 O O . HIS B 1 271 ? -5.762 -52.188 -32.656 1 37.09 271 HIS B O 1
ATOM 4466 N N . ALA B 1 272 ? -4.66 -51.25 -30.875 1 40.66 272 ALA B N 1
ATOM 4467 C CA . ALA B 1 272 ? -3.385 -51.656 -31.453 1 40.66 272 ALA B CA 1
ATOM 4468 C C . ALA B 1 272 ? -3.174 -53.156 -31.297 1 40.66 272 ALA B C 1
ATOM 4470 O O . ALA B 1 272 ? -2.451 -53.781 -32.094 1 40.66 272 ALA B O 1
ATOM 4471 N N . SER B 1 273 ? -3.754 -53.625 -30.125 1 37.66 273 SER B N 1
ATOM 4472 C CA . SER B 1 273 ? -3.398 -55 -29.797 1 37.66 273 SER B CA 1
ATOM 4473 C C . SER B 1 273 ? -4.051 -56 -30.75 1 37.66 273 SER B C 1
ATOM 4475 O O . SER B 1 273 ? -3.641 -57.156 -30.828 1 37.66 273 SER B O 1
ATOM 4477 N N . ARG B 1 274 ? -5.203 -55.531 -31.219 1 38.09 274 ARG B N 1
ATOM 4478 C CA . ARG B 1 274 ? -5.984 -56.469 -32 1 38.09 274 ARG B CA 1
ATOM 4479 C C . ARG B 1 274 ? -5.297 -56.75 -33.344 1 38.09 274 ARG B C 1
ATOM 4481 O O . ARG B 1 274 ? -5.398 -57.875 -33.875 1 38.09 274 ARG B O 1
ATOM 4488 N N . ASP B 1 275 ? -4.707 -55.594 -33.781 1 36.25 275 ASP B N 1
ATOM 4489 C CA . ASP B 1 275 ? -4.309 -55.656 -35.188 1 36.25 275 ASP B CA 1
ATOM 4490 C C . ASP B 1 275 ? -3.066 -56.531 -35.375 1 36.25 275 ASP B C 1
ATOM 4492 O O . ASP B 1 275 ? -2.736 -56.938 -36.5 1 36.25 275 ASP B O 1
ATOM 4496 N N . ARG B 1 276 ? -2.289 -56.656 -34.25 1 39.03 276 ARG B N 1
ATOM 4497 C CA . ARG B 1 276 ? -1.035 -57.406 -34.375 1 39.03 276 ARG B CA 1
ATOM 4498 C C . ARG B 1 276 ? -1.294 -58.875 -34.594 1 39.03 276 ARG B C 1
ATOM 4500 O O . ARG B 1 276 ? -0.474 -59.594 -35.188 1 39.03 276 ARG B O 1
ATOM 4507 N N . GLN B 1 277 ? -2.396 -59.281 -33.812 1 34.53 277 GLN B N 1
ATOM 4508 C CA . GLN B 1 277 ? -2.627 -60.719 -33.812 1 34.53 277 GLN B CA 1
ATOM 4509 C C . GLN B 1 277 ? -2.975 -61.219 -35.188 1 34.53 277 GLN B C 1
ATOM 4511 O O . GLN B 1 277 ? -2.6 -62.344 -35.562 1 34.53 277 GLN B O 1
ATOM 4516 N N . ASP B 1 278 ? -3.834 -60.375 -35.812 1 35 278 ASP B N 1
ATOM 4517 C CA . ASP B 1 278 ? -4.461 -60.875 -37.031 1 35 278 ASP B CA 1
ATOM 4518 C C . ASP B 1 278 ? -3.439 -61.031 -38.156 1 35 278 ASP B C 1
ATOM 4520 O O . ASP B 1 278 ? -3.68 -61.75 -39.125 1 35 278 ASP B O 1
ATOM 4524 N N . SER B 1 279 ? -2.465 -60.062 -38.094 1 36.78 279 SER B N 1
ATOM 4525 C CA . SER B 1 279 ? -1.591 -60 -39.25 1 36.78 279 SER B CA 1
ATOM 4526 C C . SER B 1 279 ? -0.606 -61.156 -39.312 1 36.78 279 SER B C 1
ATOM 4528 O O . SER B 1 279 ? 0.068 -61.375 -40.312 1 36.78 279 SER B O 1
ATOM 4530 N N . LYS B 1 280 ? -0.369 -61.75 -38.156 1 34.88 280 LYS B N 1
ATOM 4531 C CA . LYS B 1 280 ? 0.575 -62.844 -38.125 1 34.88 280 LYS B CA 1
ATOM 4532 C C . LYS B 1 280 ? 0 -64.062 -38.781 1 34.88 280 LYS B C 1
ATOM 4534 O O . LYS B 1 280 ? 0.723 -65.062 -39.062 1 34.88 280 LYS B O 1
ATOM 4539 N N . ARG B 1 281 ? -1.388 -64.125 -38.719 1 34.22 281 ARG B N 1
ATOM 4540 C CA . ARG B 1 281 ? -1.992 -65.375 -39.156 1 34.22 281 ARG B CA 1
ATOM 4541 C C . ARG B 1 281 ? -1.699 -65.625 -40.625 1 34.22 281 ARG B C 1
ATOM 4543 O O . ARG B 1 281 ? -1.679 -66.812 -41.062 1 34.22 281 ARG B O 1
ATOM 4550 N N . GLN B 1 282 ? -1.816 -64.562 -41.344 1 32.69 282 GLN B N 1
ATOM 4551 C CA . GLN B 1 282 ? -1.905 -64.75 -42.781 1 32.69 282 GLN B CA 1
ATOM 4552 C C . GLN B 1 282 ? -0.601 -65.312 -43.344 1 32.69 282 GLN B C 1
ATOM 4554 O O . GLN B 1 282 ? -0.534 -65.688 -44.5 1 32.69 282 GLN B O 1
ATOM 4559 N N . ARG B 1 283 ? 0.478 -65.125 -42.594 1 33.59 283 ARG B N 1
ATOM 4560 C CA . ARG B 1 283 ? 1.767 -65.438 -43.219 1 33.59 283 ARG B CA 1
ATOM 4561 C C . ARG B 1 283 ? 1.976 -66.938 -43.312 1 33.59 283 ARG B C 1
ATOM 4563 O O . ARG B 1 283 ? 2.838 -67.438 -44.062 1 33.59 283 ARG B O 1
ATOM 4570 N N . ASP B 1 284 ? 1.396 -67.625 -42.344 1 33.5 284 ASP B N 1
ATOM 4571 C CA . ASP B 1 284 ? 1.845 -69.062 -42.156 1 33.5 284 ASP B CA 1
ATOM 4572 C C . ASP B 1 284 ? 1.451 -69.875 -43.344 1 33.5 284 ASP B C 1
ATOM 4574 O O . ASP B 1 284 ? 1.82 -71.062 -43.406 1 33.5 284 ASP B O 1
ATOM 4578 N N . SER B 1 285 ? 0.347 -69.688 -44.094 1 33.91 285 SER B N 1
ATOM 4579 C CA . SER B 1 285 ? -0.261 -70.688 -44.938 1 33.91 285 SER B CA 1
ATOM 4580 C C . SER B 1 285 ? 0.633 -71 -46.125 1 33.91 285 SER B C 1
ATOM 4582 O O . SER B 1 285 ? 0.426 -72.062 -46.812 1 33.91 285 SER B O 1
ATOM 4584 N N . SER B 1 286 ? 1.329 -70.125 -46.75 1 32.25 286 SER B N 1
ATOM 4585 C CA . SER B 1 286 ? 1.68 -70.312 -48.156 1 32.25 286 SER B CA 1
ATOM 4586 C C . SER B 1 286 ? 2.871 -71.25 -48.312 1 32.25 286 SER B C 1
ATOM 4588 O O . SER B 1 286 ? 3.537 -71.25 -49.344 1 32.25 286 SER B O 1
ATOM 4590 N N . ARG B 1 287 ? 3.307 -72 -47.344 1 29.27 287 ARG B N 1
ATOM 4591 C CA . ARG B 1 287 ? 4.625 -72.625 -47.344 1 29.27 287 ARG B CA 1
ATOM 4592 C C . ARG B 1 287 ? 4.613 -73.875 -48.188 1 29.27 287 ARG B C 1
ATOM 4594 O O . ARG B 1 287 ? 5.664 -74.5 -48.438 1 29.27 287 ARG B O 1
ATOM 4601 N N . ASP B 1 288 ? 3.539 -74.625 -48.469 1 29.33 288 ASP B N 1
ATOM 4602 C CA . ASP B 1 288 ? 3.67 -76.062 -48.625 1 29.33 288 ASP B CA 1
ATOM 4603 C C . ASP B 1 288 ? 4.102 -76.438 -50.062 1 29.33 288 ASP B C 1
ATOM 4605 O O . ASP B 1 288 ? 4.227 -77.625 -50.406 1 29.33 288 ASP B O 1
ATOM 4609 N N . TYR B 1 289 ? 4.102 -75.688 -51.156 1 26.72 289 TYR B N 1
ATOM 4610 C CA . TYR B 1 289 ? 3.975 -76.312 -52.469 1 26.72 289 TYR B CA 1
ATOM 4611 C C . TYR B 1 289 ? 5.262 -77 -52.844 1 26.72 289 TYR B C 1
ATOM 4613 O O . TYR B 1 289 ? 5.219 -78.062 -53.469 1 26.72 289 TYR B O 1
ATOM 4621 N N . GLY B 1 290 ? 6.531 -76.438 -53.031 1 25.03 290 GLY B N 1
ATOM 4622 C CA . GLY B 1 290 ? 7.418 -76.812 -54.125 1 25.03 290 GLY B CA 1
ATOM 4623 C C . GLY B 1 290 ? 8.211 -78.062 -53.781 1 25.03 290 GLY B C 1
ATOM 4624 O O . GLY B 1 290 ? 9.438 -78.062 -53.656 1 25.03 290 GLY B O 1
ATOM 4625 N N . GLY B 1 291 ? 7.777 -79.188 -53.375 1 21.73 291 GLY B N 1
ATOM 4626 C CA . GLY B 1 291 ? 8.734 -80.25 -53.156 1 21.73 291 GLY B CA 1
ATOM 4627 C C . GLY B 1 291 ? 9.234 -80.875 -54.469 1 21.73 291 GLY B C 1
ATOM 4628 O O . GLY B 1 291 ? 10.102 -81.75 -54.469 1 21.73 291 GLY B O 1
ATOM 4629 N N . ARG B 1 292 ? 8.766 -80.688 -55.75 1 23.42 292 ARG B N 1
ATOM 4630 C CA . ARG B 1 292 ? 8.711 -81.812 -56.688 1 23.42 292 ARG B CA 1
ATOM 4631 C C . ARG B 1 292 ? 10.055 -82 -57.375 1 23.42 292 ARG B C 1
ATOM 4633 O O . ARG B 1 292 ? 10.203 -82.875 -58.219 1 23.42 292 ARG B O 1
ATOM 4640 N N . ARG B 1 293 ? 11.484 -81.688 -56.844 1 20.36 293 ARG B N 1
ATOM 4641 C CA . ARG B 1 293 ? 12.305 -82.688 -57.531 1 20.36 293 ARG B CA 1
ATOM 4642 C C . ARG B 1 293 ? 12.102 -84.062 -56.938 1 20.36 293 ARG B C 1
ATOM 4644 O O . ARG B 1 293 ? 11.875 -84.188 -55.75 1 20.36 293 ARG B O 1
#

Secondary structure (DSSP, 8-state):
-----GGGGTT---HHHHHS-HHHHTT--HHHHHHHHHHHHHHHHHHHHHTT--HHHHHHHHHHHHHHHHHS-TTTS-HHHHHHHHHHHHHHHHT----HHHHHHHHHHHHHHHHTPPP-PPPTTSHHHHHHHHHHHHHHHHHHHHTTT------SHHHHHHHHHHTT--HHHHHHHHHHHHHHTTTGGGGTS-HHHHHHHHHHHHHHHHT----BTTBGGGGSTT--HHHHHHHHHHHHHHHT---------SHHHHHHHHHHHHHHHHHHHHHHHHHHTTSTT--------/-----GGGGTT---HHHHHS-HHHHTT--HHHHHHHHHHHHHHHHHHHHHTT--HHHHHHHHHHHHHHHHHS-TTTS-HHHHHHHHHHHHHHHHT----HHHHHHHHHHHHHHHHTPPP-PPPTTSHHHHHHHHHHHHHHHHHHHHTTT------SHHHHHHHHHHTT--HHHHHHHHHHHHHHTTTGGGGTS-HHHHHHHHHHHHHHHHT----BTTBGGGGSTT--HHHHHHHHHHHHHHHH---------SHHHHHHHHHHHHHHHHHHHHHHHHHTTTTGGGG------

Sequence (586 aa):
MIHTDAAVDNFYITAREAKDTPSRAHGVGEETEFVQRIYGASLIRASCVLLRLSLSVVVTAQTLLQRFYTKKSLRDYDVKLVVVAAIALACKLEGTDRKLRNVLNASRRAAQRHEGRPRSMLAINTAEFQELKSDAKNMELVMLREFGFFVHVLPPHPFAYTLGAQLELDKELVKRAWALCNDTSMTALCVRFKPAVIACGCIYLAARELGVALPTQPSWYRIVEGTSKRNLEVIAETILAFHAVDKIEYTDLSHRARSRGEGKRTDRGRHASRDRQDSKRQRDSSRDYGGRRMIHTDAAVDNFYITAREAKDTPSRAHGVGEETEFVQRIYGASLIRASCVLLRLSLSVVVTAQTLLQRFYTKKSLRDYDVKLVVVAAIALACKLEGTDRKLRNVLNASRRAAQRHEGRPRSMLAINTAEFQELKSDAKNMELVMLREFGFFVHVLPPHPFAYTLGAQLELDKELVKRAWALCNDTSMTALCVRFKPAVIACGCIYLAARELGVALPTQPSWYRIVEGTSKRNLEVIAETILAFHAVDKIEYTDLSHRARSRGEGKRTDRGRHASRDRQDSKRQRDSSRDYGGRR

Solvent-accessible surface area (backbone atoms only — not comparable to full-atom values): 32290 Å² total; per-residue (Å²): 128,83,76,74,52,96,56,75,80,57,68,60,47,48,77,69,50,69,70,60,24,41,28,43,76,70,68,44,49,69,66,56,51,53,34,43,48,34,38,31,28,49,34,40,47,49,16,32,57,73,65,68,52,56,68,68,40,41,50,41,16,24,45,47,48,42,53,46,47,60,72,36,27,53,45,80,44,54,54,71,56,48,35,44,16,24,45,55,48,23,22,56,44,70,69,56,68,67,60,65,68,58,47,49,40,30,39,48,44,31,48,23,61,72,68,71,45,76,89,72,79,75,52,81,88,36,70,66,37,51,49,51,52,51,49,28,56,51,45,37,51,51,51,37,58,74,46,72,49,56,77,82,75,71,73,26,39,40,40,21,48,32,51,25,59,74,68,64,51,56,68,68,47,33,52,45,12,35,55,44,43,63,53,40,40,42,44,62,50,73,30,56,41,57,34,60,50,49,16,48,9,24,40,52,43,29,25,61,76,70,70,50,88,72,63,67,87,68,50,59,59,62,78,43,85,92,50,47,71,66,55,29,49,52,45,33,50,51,47,50,53,58,71,63,59,83,76,72,56,91,71,83,53,37,66,72,48,50,58,56,57,61,55,56,57,60,57,61,59,58,59,58,61,58,59,58,62,62,60,59,66,68,68,72,80,66,82,77,74,85,69,89,119,130,82,76,73,51,95,57,73,80,57,67,61,46,50,76,69,49,68,70,59,23,42,27,42,74,70,67,43,50,69,67,56,51,52,35,42,47,32,38,31,29,48,35,41,48,47,17,32,57,73,66,69,53,57,68,67,40,38,49,42,15,25,46,48,47,41,54,46,48,60,73,35,27,52,45,80,44,53,52,70,56,49,34,44,16,24,45,54,49,23,21,55,45,69,71,56,70,69,61,65,67,58,48,49,41,29,38,47,44,32,47,24,61,71,68,71,46,76,90,69,78,74,50,82,88,36,68,66,37,52,50,52,53,52,50,29,56,50,45,37,52,52,50,37,56,76,45,72,49,54,77,83,76,72,72,27,39,40,39,21,48,32,51,24,58,74,69,65,50,56,68,67,47,34,51,45,12,34,54,45,40,62,54,40,40,42,46,61,50,73,29,56,42,55,32,60,49,48,17,47,9,24,40,52,44,29,26,60,75,70,71,50,88,72,62,66,88,68,51,58,58,62,77,42,86,92,50,47,72,67,56,29,49,53,46,34,49,51,47,51,51,58,70,62,58,82,77,72,56,91,72,83,52,36,68,73,49,52,60,57,56,61,58,54,53,61,55,61,59,56,58,56,62,56,56,59,59,60,62,59,58,70,66,68,70,80,73,77,73,88,64,84,122

Organism: Ostreococcus tauri (NCBI:txid70448)

Nearest PDB structures (foldseek):
  3blh-assembly1_B  TM=9.009E-01  e=8.583E-12  Homo sapiens
  5acb-assembly1_B  TM=8.466E-01  e=1.624E-10  Homo sapiens
  4un0-assembly2_B  TM=8.551E-01  e=1.940E-10  Homo sapiens
  2w2h-assembly2_B  TM=8.879E-01  e=2.352E-09  Equus caballus
  2pk2-assembly1_C  TM=8.729E-01  e=1.746E-08  Homo sapiens